Protein AF-0000000087534717 (afdb_homodimer)

pLDDT: mean 83.3, std 13.31, range [52.19, 96.94]

Structure (mmCIF, N/CA/C/O backbone):
data_AF-0000000087534717-model_v1
#
loop_
_entity.id
_entity.type
_entity.pdbx_description
1 polymer 'VanZ family protein'
#
loop_
_atom_site.group_PDB
_atom_site.id
_atom_site.type_symbol
_atom_site.label_atom_id
_atom_site.label_alt_id
_atom_site.label_comp_id
_atom_site.label_asym_id
_atom_site.label_entity_id
_atom_site.label_seq_id
_atom_site.pdbx_PDB_ins_code
_atom_site.Cartn_x
_atom_site.Cartn_y
_atom_site.Cartn_z
_atom_site.occupancy
_atom_site.B_iso_or_equiv
_atom_site.auth_seq_id
_atom_site.auth_comp_id
_atom_site.auth_asym_id
_atom_site.auth_atom_id
_atom_site.pdbx_PDB_model_num
ATOM 1 N N . MET A 1 1 ? 34.031 -25.234 -10.414 1 52.19 1 MET A N 1
ATOM 2 C CA . MET A 1 1 ? 32.719 -25.344 -11.039 1 52.19 1 MET A CA 1
ATOM 3 C C . MET A 1 1 ? 31.625 -25.266 -9.984 1 52.19 1 MET A C 1
ATOM 5 O O . MET A 1 1 ? 30.656 -24.5 -10.141 1 52.19 1 MET A O 1
ATOM 9 N N . GLY A 1 2 ? 31.875 -25.844 -8.898 1 55.12 2 GLY A N 1
ATOM 10 C CA . GLY A 1 2 ? 30.953 -25.891 -7.77 1 55.12 2 GLY A CA 1
ATOM 11 C C . GLY A 1 2 ? 30.812 -24.547 -7.07 1 55.12 2 GLY A C 1
ATOM 12 O O . GLY A 1 2 ? 29.703 -24.141 -6.727 1 55.12 2 GLY A O 1
ATOM 13 N N . SER A 1 3 ? 31.969 -23.953 -7.027 1 61.06 3 SER A N 1
ATOM 14 C CA . SER A 1 3 ? 31.984 -22.703 -6.297 1 61.06 3 SER A CA 1
ATOM 15 C C . SER A 1 3 ? 31.219 -21.609 -7.047 1 61.06 3 SER A C 1
ATOM 17 O O . SER A 1 3 ? 30.5 -20.828 -6.434 1 61.06 3 SER A O 1
ATOM 19 N N . LYS A 1 4 ? 31.406 -21.719 -8.344 1 63.38 4 LYS A N 1
ATOM 20 C CA . LYS A 1 4 ? 30.703 -20.719 -9.156 1 63.38 4 LYS A CA 1
ATOM 21 C C . LYS A 1 4 ? 29.203 -20.922 -9.102 1 63.38 4 LYS A C 1
ATOM 23 O O . LYS A 1 4 ? 28.438 -19.953 -9.102 1 63.38 4 LYS A O 1
ATOM 28 N N . ILE A 1 5 ? 28.781 -22.172 -9 1 60.44 5 ILE A N 1
ATOM 29 C CA . ILE A 1 5 ? 27.375 -22.516 -8.898 1 60.44 5 ILE A CA 1
ATOM 30 C C . ILE A 1 5 ? 26.812 -22.031 -7.57 1 60.44 5 ILE A C 1
ATOM 32 O O . ILE A 1 5 ? 25.719 -21.453 -7.52 1 60.44 5 ILE A O 1
ATOM 36 N N . ILE A 1 6 ? 27.516 -22.297 -6.551 1 64.69 6 ILE A N 1
ATOM 37 C CA . ILE A 1 6 ? 27.078 -21.875 -5.219 1 64.69 6 ILE A CA 1
ATOM 38 C C . ILE A 1 6 ? 26.984 -20.359 -5.164 1 64.69 6 ILE A C 1
ATOM 40 O O . ILE A 1 6 ? 26.047 -19.812 -4.586 1 64.69 6 ILE A O 1
ATOM 44 N N . GLU A 1 7 ? 27.953 -19.75 -5.781 1 68.44 7 GLU A N 1
ATOM 45 C CA . GLU A 1 7 ? 27.938 -18.281 -5.816 1 68.44 7 GLU A CA 1
ATOM 46 C C . GLU A 1 7 ? 26.734 -17.766 -6.594 1 68.44 7 GLU A C 1
ATOM 48 O O . GLU A 1 7 ? 26.109 -16.766 -6.207 1 68.44 7 GLU A O 1
ATOM 53 N N . MET A 1 8 ? 26.484 -18.547 -7.668 1 67.19 8 MET A N 1
ATOM 54 C CA . MET A 1 8 ? 25.328 -18.172 -8.461 1 67.19 8 MET A CA 1
ATOM 55 C C . MET A 1 8 ? 24.047 -18.328 -7.66 1 67.19 8 MET A C 1
ATOM 57 O O . MET A 1 8 ? 23.188 -17.438 -7.648 1 67.19 8 MET A O 1
ATOM 61 N N . PHE A 1 9 ? 23.953 -19.406 -6.941 1 66.25 9 PHE A N 1
ATOM 62 C CA . PHE A 1 9 ? 22.781 -19.672 -6.113 1 66.25 9 PHE A CA 1
ATOM 63 C C . PHE A 1 9 ? 22.656 -18.625 -5.008 1 66.25 9 PHE A C 1
ATOM 65 O O . PHE A 1 9 ? 21.562 -18.156 -4.719 1 66.25 9 PHE A O 1
ATOM 72 N N . ASN A 1 10 ? 23.719 -18.312 -4.41 1 65.81 10 ASN A N 1
ATOM 73 C CA . ASN A 1 10 ? 23.719 -17.312 -3.346 1 65.81 10 ASN A CA 1
ATOM 74 C C . ASN A 1 10 ? 23.25 -15.953 -3.857 1 65.81 10 ASN A C 1
ATOM 76 O O . ASN A 1 10 ? 22.516 -15.242 -3.172 1 65.81 10 ASN A O 1
ATOM 80 N N . LYS A 1 11 ? 23.75 -15.719 -5.047 1 67.25 11 LYS A N 1
ATOM 81 C CA . LYS A 1 11 ? 23.359 -14.438 -5.625 1 67.25 11 LYS A CA 1
ATOM 82 C C . LYS A 1 11 ? 21.859 -14.398 -5.938 1 67.25 11 LYS A C 1
ATOM 84 O O . LYS A 1 11 ? 21.203 -13.398 -5.688 1 67.25 11 LYS A O 1
ATOM 89 N N . ILE A 1 12 ? 21.438 -15.555 -6.406 1 65 12 ILE A N 1
ATOM 90 C CA . ILE A 1 12 ? 20.016 -15.664 -6.711 1 65 12 ILE A CA 1
ATOM 91 C C . ILE A 1 12 ? 19.203 -15.531 -5.43 1 65 12 ILE A C 1
ATOM 93 O O . ILE A 1 12 ? 18.234 -14.773 -5.379 1 65 12 ILE A O 1
ATOM 97 N N . ALA A 1 13 ? 19.625 -16.234 -4.449 1 65.75 13 ALA A N 1
ATOM 98 C CA . ALA A 1 13 ? 18.922 -16.219 -3.168 1 65.75 13 ALA A CA 1
ATOM 99 C C . ALA A 1 13 ? 18.922 -14.812 -2.566 1 65.75 13 ALA A C 1
ATOM 101 O O . ALA A 1 13 ? 17.891 -14.344 -2.08 1 65.75 13 ALA A O 1
ATOM 102 N N . TYR A 1 14 ? 20.016 -14.18 -2.627 1 65.75 14 TYR A N 1
ATOM 103 C CA . TYR A 1 14 ? 20.141 -12.836 -2.074 1 65.75 14 TYR A CA 1
ATOM 104 C C . TYR A 1 14 ? 19.219 -11.859 -2.805 1 65.75 14 TYR A C 1
ATOM 106 O O . TYR A 1 14 ? 18.547 -11.047 -2.174 1 65.75 14 TYR A O 1
ATOM 114 N N . ASN A 1 15 ? 19.25 -12.023 -4.09 1 63.88 15 ASN A N 1
ATOM 115 C CA . ASN A 1 15 ? 18.438 -11.117 -4.883 1 63.88 15 ASN A CA 1
ATOM 116 C C . ASN A 1 15 ? 16.938 -11.344 -4.621 1 63.88 15 ASN A C 1
ATOM 118 O O . ASN A 1 15 ? 16.172 -10.391 -4.496 1 63.88 15 ASN A O 1
ATOM 122 N N . VAL A 1 16 ? 16.672 -12.586 -4.461 1 62.66 16 VAL A N 1
ATOM 123 C CA . VAL A 1 16 ? 15.281 -12.938 -4.215 1 62.66 16 VAL A CA 1
ATOM 124 C C . VAL A 1 16 ? 14.867 -12.453 -2.828 1 62.66 16 VAL A C 1
ATOM 126 O O . VAL A 1 16 ? 13.805 -11.844 -2.668 1 62.66 16 VAL A O 1
ATOM 129 N N . LEU A 1 17 ? 15.703 -12.625 -1.844 1 65.31 17 LEU A N 1
ATOM 130 C CA . LEU A 1 17 ? 15.383 -12.258 -0.468 1 65.31 17 LEU A CA 1
ATOM 131 C C . LEU A 1 17 ? 15.344 -10.742 -0.305 1 65.31 17 LEU A C 1
ATOM 133 O O . LEU A 1 17 ? 14.492 -10.211 0.417 1 65.31 17 LEU A O 1
ATOM 137 N N . SER A 1 18 ? 16.25 -10.125 -0.961 1 65.19 18 SER A N 1
ATOM 138 C CA . SER A 1 18 ? 16.266 -8.672 -0.898 1 65.19 18 SER A CA 1
ATOM 139 C C . SER A 1 18 ? 15.023 -8.078 -1.555 1 65.19 18 SER A C 1
ATOM 141 O O . SER A 1 18 ? 14.453 -7.102 -1.06 1 65.19 18 SER A O 1
ATOM 143 N N . ALA A 1 19 ? 14.688 -8.781 -2.645 1 64.38 19 ALA A N 1
ATOM 144 C CA . ALA A 1 19 ? 13.5 -8.344 -3.369 1 64.38 19 ALA A CA 1
ATOM 145 C C . ALA A 1 19 ? 12.242 -8.523 -2.52 1 64.38 19 ALA A C 1
ATOM 147 O O . ALA A 1 19 ? 11.297 -7.742 -2.625 1 64.38 19 ALA A O 1
ATOM 148 N N . LEU A 1 20 ? 12.383 -9.469 -1.584 1 67.25 20 LEU A N 1
ATOM 149 C CA . LEU A 1 20 ? 11.227 -9.773 -0.741 1 67.25 20 LEU A CA 1
ATOM 150 C C . LEU A 1 20 ? 11.219 -8.891 0.503 1 67.25 20 LEU A C 1
ATOM 152 O O . LEU A 1 20 ? 10.156 -8.508 0.989 1 67.25 20 LEU A O 1
ATOM 156 N N . TYR A 1 21 ? 12.367 -8.5 0.982 1 69.19 21 TYR A N 1
ATOM 157 C CA . TYR A 1 21 ? 12.469 -7.785 2.248 1 69.19 21 TYR A CA 1
ATOM 158 C C . TYR A 1 21 ? 12.039 -6.332 2.09 1 69.19 21 TYR A C 1
ATOM 160 O O . TYR A 1 21 ? 11.344 -5.789 2.949 1 69.19 21 TYR A O 1
ATOM 168 N N . GLN A 1 22 ? 12.406 -5.703 0.988 1 72.44 22 GLN A N 1
ATOM 169 C CA . GLN A 1 22 ? 12.195 -4.266 0.83 1 72.44 22 GLN A CA 1
ATOM 170 C C . GLN A 1 22 ? 10.711 -3.924 0.838 1 72.44 22 GLN A C 1
ATOM 172 O O . GLN A 1 22 ? 10.273 -3.033 1.574 1 72.44 22 GLN A O 1
ATOM 177 N N . PRO A 1 23 ? 9.953 -4.766 0.14 1 77.69 23 PRO A N 1
ATOM 178 C CA . PRO A 1 23 ? 8.547 -4.375 0.096 1 77.69 23 PRO A C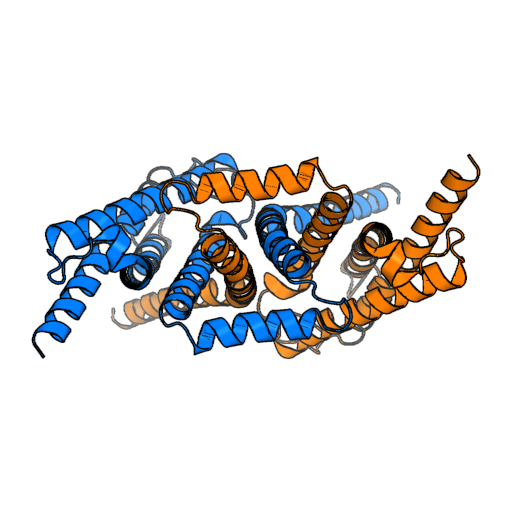A 1
ATOM 179 C C . PRO A 1 23 ? 7.715 -5.035 1.192 1 77.69 23 PRO A C 1
ATOM 181 O O . PRO A 1 23 ? 6.492 -4.863 1.234 1 77.69 23 PRO A O 1
ATOM 184 N N . PHE A 1 24 ? 8.336 -5.699 2.143 1 82.44 24 PHE A N 1
ATOM 185 C CA . PHE A 1 24 ? 7.629 -6.586 3.062 1 82.44 24 PHE A CA 1
ATOM 186 C C . PHE A 1 24 ? 6.59 -5.82 3.871 1 82.44 24 PHE A C 1
ATOM 188 O O . PHE A 1 24 ? 5.41 -6.176 3.873 1 82.44 24 PHE A O 1
ATOM 195 N N . TRP A 1 25 ? 6.973 -4.715 4.465 1 82.94 25 TRP A N 1
ATOM 196 C CA . TRP A 1 25 ? 6.066 -3.992 5.348 1 82.94 25 TRP A CA 1
ATOM 197 C C . TRP A 1 25 ? 4.957 -3.311 4.551 1 82.94 25 TRP A C 1
ATOM 199 O O . TRP A 1 25 ? 3.811 -3.246 4.996 1 82.94 25 TRP A O 1
ATOM 209 N N . ALA A 1 26 ? 5.328 -2.781 3.414 1 86.56 26 ALA A N 1
ATOM 210 C CA . ALA A 1 26 ? 4.305 -2.215 2.539 1 86.56 26 ALA A CA 1
ATOM 211 C C . ALA A 1 26 ? 3.293 -3.275 2.117 1 86.56 26 ALA A C 1
ATOM 213 O O . ALA A 1 26 ? 2.09 -3.006 2.055 1 86.56 26 ALA A O 1
ATOM 214 N N . ALA A 1 27 ? 3.82 -4.445 1.927 1 90.56 27 ALA A N 1
ATOM 215 C CA . ALA A 1 27 ? 2.953 -5.547 1.519 1 90.56 27 ALA A CA 1
ATOM 216 C C . ALA A 1 27 ? 2.021 -5.961 2.652 1 90.56 27 ALA A C 1
ATOM 218 O O . ALA A 1 27 ? 0.849 -6.266 2.422 1 90.56 27 ALA A O 1
ATOM 219 N N . VAL A 1 28 ? 2.539 -5.996 3.834 1 91.25 28 VAL A N 1
ATOM 220 C CA . VAL A 1 28 ? 1.725 -6.332 4.996 1 91.25 28 VAL A CA 1
ATOM 221 C C . VAL A 1 28 ? 0.581 -5.332 5.137 1 91.25 28 VAL A C 1
ATOM 223 O O . VAL A 1 28 ? -0.574 -5.723 5.328 1 91.25 28 VAL A O 1
ATOM 226 N N . LEU A 1 29 ? 0.904 -4.078 4.996 1 92.19 29 LEU A N 1
ATOM 227 C CA . LEU A 1 29 ? -0.102 -3.027 5.125 1 92.19 29 LEU A CA 1
ATOM 228 C C . LEU A 1 29 ? -1.149 -3.141 4.023 1 92.19 29 LEU A C 1
ATOM 230 O O . LEU A 1 29 ? -2.35 -3.05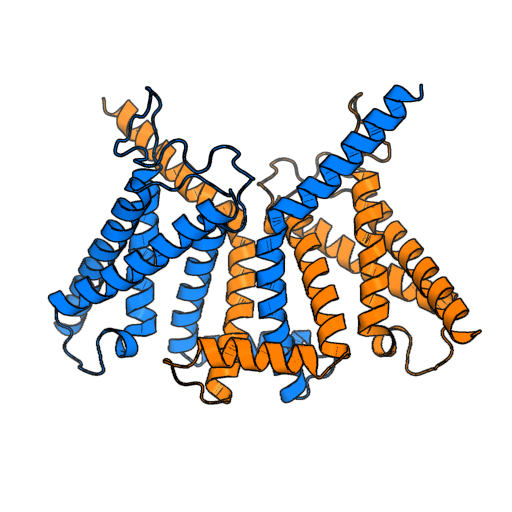5 4.289 1 92.19 29 LEU A O 1
ATOM 234 N N . LEU A 1 30 ? -0.673 -3.316 2.842 1 93.25 30 LEU A N 1
ATOM 235 C CA . LEU A 1 30 ? -1.577 -3.463 1.706 1 93.25 30 LEU A CA 1
ATOM 236 C C . LEU A 1 30 ? -2.512 -4.652 1.906 1 93.25 30 LEU A C 1
ATOM 238 O O . LEU A 1 30 ? -3.719 -4.543 1.676 1 93.25 30 LEU A O 1
ATOM 242 N N . ALA A 1 31 ? -1.937 -5.746 2.33 1 95.5 31 ALA A N 1
ATOM 243 C CA . ALA A 1 31 ? -2.738 -6.945 2.561 1 95.5 31 ALA A CA 1
ATOM 244 C C . ALA A 1 31 ? -3.75 -6.723 3.68 1 95.5 31 ALA A C 1
ATOM 246 O O . ALA A 1 31 ? -4.91 -7.121 3.564 1 95.5 31 ALA A O 1
ATOM 247 N N . PHE A 1 32 ? -3.316 -6.074 4.758 1 95.81 32 PHE A N 1
ATOM 248 C CA . PHE A 1 32 ? -4.188 -5.766 5.887 1 95.81 32 PHE A CA 1
ATOM 249 C C . PHE A 1 32 ? -5.391 -4.945 5.43 1 95.81 32 PHE A C 1
ATOM 251 O O . PHE A 1 32 ? -6.535 -5.281 5.75 1 95.81 32 PHE A O 1
ATOM 258 N N . LEU A 1 33 ? -5.152 -3.943 4.641 1 95.69 33 LEU A N 1
ATOM 259 C CA . LEU A 1 33 ? -6.215 -3.061 4.168 1 95.69 33 LEU A CA 1
ATOM 260 C C . LEU A 1 33 ? -7.105 -3.771 3.154 1 95.69 33 LEU A C 1
ATOM 262 O O . LEU A 1 33 ? -8.312 -3.535 3.109 1 95.69 33 LEU A O 1
ATOM 266 N N . THR A 1 34 ? -6.535 -4.641 2.322 1 95.75 34 THR A N 1
ATOM 267 C CA . THR A 1 34 ? -7.281 -5.406 1.329 1 95.75 34 THR A CA 1
ATOM 268 C C . THR A 1 34 ? -8.352 -6.262 1.999 1 95.75 34 THR A C 1
ATOM 270 O O . THR A 1 34 ? -9.43 -6.477 1.432 1 95.75 34 THR A O 1
ATOM 273 N N . MET A 1 35 ? -8.039 -6.676 3.195 1 96.12 35 MET A N 1
ATOM 274 C CA . MET A 1 35 ? -8.984 -7.566 3.869 1 96.12 35 MET A CA 1
ATOM 275 C C . MET A 1 35 ? -10.227 -6.805 4.32 1 96.12 35 MET A C 1
ATOM 277 O O . MET A 1 35 ? -11.281 -7.398 4.523 1 96.12 35 MET A O 1
ATOM 281 N N . PHE A 1 36 ? -10.125 -5.508 4.473 1 95.81 36 PHE A N 1
ATOM 282 C CA . PHE A 1 36 ? -11.336 -4.75 4.746 1 95.81 36 PHE A CA 1
ATOM 283 C C . PHE A 1 36 ? -12.203 -4.641 3.498 1 95.81 36 PHE A C 1
ATOM 285 O O . PHE A 1 36 ? -13.43 -4.578 3.59 1 95.81 36 PHE A O 1
ATOM 292 N N . LEU A 1 37 ? -11.594 -4.574 2.312 1 95.19 37 LEU A N 1
ATOM 293 C CA . LEU A 1 37 ? -12.352 -4.699 1.07 1 95.19 37 LEU A CA 1
ATOM 294 C C . LEU A 1 37 ? -13.039 -6.055 0.987 1 95.19 37 LEU A C 1
ATOM 296 O O . LEU A 1 37 ? -14.211 -6.137 0.611 1 95.19 37 LEU A O 1
ATOM 300 N N . TYR A 1 38 ? -12.281 -7.105 1.381 1 94.81 38 TYR A N 1
ATOM 301 C CA . TYR A 1 38 ? -12.82 -8.461 1.407 1 94.81 38 TYR A CA 1
ATOM 302 C C . TYR A 1 38 ? -14.031 -8.547 2.332 1 94.81 38 TYR A C 1
ATOM 304 O O . TYR A 1 38 ? -15.078 -9.07 1.946 1 94.81 38 TYR A O 1
ATOM 312 N N . LEU A 1 39 ? -13.93 -7.988 3.551 1 95.5 39 LEU A N 1
ATOM 313 C CA . LEU A 1 39 ? -15.016 -8.016 4.527 1 95.5 39 LEU A CA 1
ATOM 314 C C . LEU A 1 39 ? -16.219 -7.211 4.027 1 95.5 39 LEU A C 1
ATOM 316 O O . LEU A 1 39 ? -17.359 -7.641 4.176 1 95.5 39 LEU A O 1
ATOM 320 N N . TYR A 1 40 ? -15.922 -6.07 3.443 1 95.06 40 TYR A N 1
ATOM 321 C CA . TYR A 1 40 ? -16.984 -5.211 2.924 1 95.06 40 TYR A CA 1
ATOM 322 C C . TYR A 1 40 ? -17.766 -5.914 1.823 1 95.06 40 TYR A C 1
ATOM 324 O O . TYR A 1 40 ? -19 -5.895 1.822 1 95.06 40 TYR A O 1
ATOM 332 N N . GLY A 1 41 ? -17.094 -6.543 0.882 1 93.94 41 GLY A N 1
ATOM 333 C CA . GLY A 1 41 ? -17.75 -7.281 -0.184 1 93.94 41 GLY A CA 1
ATOM 334 C C . GLY A 1 41 ? -18.578 -8.461 0.32 1 93.94 41 GLY A C 1
ATOM 335 O O . GLY A 1 41 ? -19.688 -8.703 -0.161 1 93.94 41 GLY A O 1
ATOM 336 N N . LYS A 1 42 ? -18 -9.148 1.241 1 92.44 42 LYS A N 1
ATOM 337 C CA . LYS A 1 42 ? -18.688 -10.297 1.814 1 92.44 42 LYS A CA 1
ATOM 338 C C . LYS A 1 42 ? -19.984 -9.867 2.51 1 92.44 42 LYS A C 1
ATOM 340 O O . LYS A 1 42 ? -21.031 -10.5 2.336 1 92.44 42 LYS A O 1
ATOM 345 N N . GLU A 1 43 ? -19.922 -8.781 3.271 1 94.12 43 GLU A N 1
ATOM 346 C CA . GLU A 1 43 ? -21.078 -8.297 4.023 1 94.12 43 GLU A CA 1
ATOM 347 C C . GLU A 1 43 ? -22.156 -7.773 3.088 1 94.12 43 GLU A C 1
ATOM 349 O O . GLU A 1 43 ? -23.344 -7.844 3.41 1 94.12 43 GLU A O 1
ATOM 354 N N . HIS A 1 44 ? -21.766 -7.262 1.91 1 95.06 44 HIS A N 1
ATOM 355 C CA . HIS A 1 44 ? -22.734 -6.707 0.972 1 95.06 44 HIS A CA 1
ATOM 356 C C . HIS A 1 44 ? -23.125 -7.73 -0.085 1 95.06 44 HIS A C 1
ATOM 358 O O . HIS A 1 44 ? -23.844 -7.402 -1.036 1 95.06 44 HIS A O 1
ATOM 364 N N . GLY A 1 45 ? -22.5 -8.953 -0.024 1 92.56 45 GLY A N 1
ATOM 365 C CA . GLY A 1 45 ? -22.906 -10.047 -0.894 1 92.56 45 GLY A CA 1
ATOM 366 C C . GLY A 1 45 ? -22.422 -9.875 -2.324 1 92.56 45 GLY A C 1
ATOM 367 O O . GLY A 1 45 ? -23.156 -10.188 -3.268 1 92.56 45 GLY A O 1
ATOM 368 N N . TRP A 1 46 ? -21.281 -9.273 -2.463 1 91.94 46 TRP A N 1
ATOM 369 C CA . TRP A 1 46 ? -20.766 -9.109 -3.812 1 91.94 46 TRP A CA 1
ATOM 370 C C . TRP A 1 46 ? -20.453 -10.453 -4.453 1 91.94 46 TRP A C 1
ATOM 372 O O . TRP A 1 46 ? -19.766 -11.289 -3.859 1 91.94 46 TRP A O 1
ATOM 382 N N . LYS A 1 47 ? -21 -10.695 -5.672 1 86.81 47 LYS A N 1
ATOM 383 C CA . LYS A 1 47 ? -20.688 -11.906 -6.418 1 86.81 47 LYS A CA 1
ATOM 384 C C . LYS A 1 47 ? -19.281 -11.828 -7.027 1 86.81 47 LYS A C 1
ATOM 386 O O . LYS A 1 47 ? -18.781 -10.734 -7.297 1 86.81 47 LYS A O 1
ATOM 391 N N . LYS A 1 48 ? -18.703 -12.844 -7.32 1 80.88 48 LYS A N 1
ATOM 392 C CA . LYS A 1 48 ? -17.344 -12.93 -7.828 1 80.88 48 LYS A CA 1
ATOM 393 C C . LYS A 1 48 ? -17.219 -12.258 -9.195 1 80.88 48 LYS A C 1
ATOM 395 O O . LYS A 1 48 ? -16.266 -11.516 -9.445 1 80.88 48 LYS A O 1
ATOM 400 N N . ASN A 1 49 ? -18.219 -12.5 -9.984 1 82.62 49 ASN A N 1
ATOM 401 C CA . ASN A 1 49 ? -18.172 -11.984 -11.352 1 82.62 49 ASN A CA 1
ATOM 402 C C . ASN A 1 49 ? -18.359 -10.477 -11.391 1 82.62 49 ASN A C 1
ATOM 404 O O . ASN A 1 49 ? -17.984 -9.828 -12.367 1 82.62 49 ASN A O 1
ATOM 408 N N . ASN A 1 50 ? -18.859 -9.906 -10.289 1 89.75 50 ASN A N 1
ATOM 409 C CA . ASN A 1 50 ? -19.125 -8.469 -10.25 1 89.75 50 ASN A CA 1
ATOM 410 C C . ASN A 1 50 ? -18.312 -7.773 -9.172 1 89.75 50 ASN A C 1
ATOM 412 O O . ASN A 1 50 ? -18.594 -6.629 -8.812 1 89.75 50 ASN A O 1
ATOM 416 N N . PHE A 1 51 ? -17.375 -8.484 -8.711 1 89.75 51 PHE A N 1
ATOM 417 C CA . PHE A 1 51 ? -16.625 -7.973 -7.57 1 89.75 51 PHE A CA 1
ATOM 418 C C . PHE A 1 51 ? -15.906 -6.676 -7.934 1 89.75 51 PHE A C 1
ATOM 420 O O . PHE A 1 51 ? -16.016 -5.68 -7.215 1 89.75 51 PHE A O 1
ATOM 427 N N . ILE A 1 52 ? -15.258 -6.715 -9.062 1 89.62 52 ILE A N 1
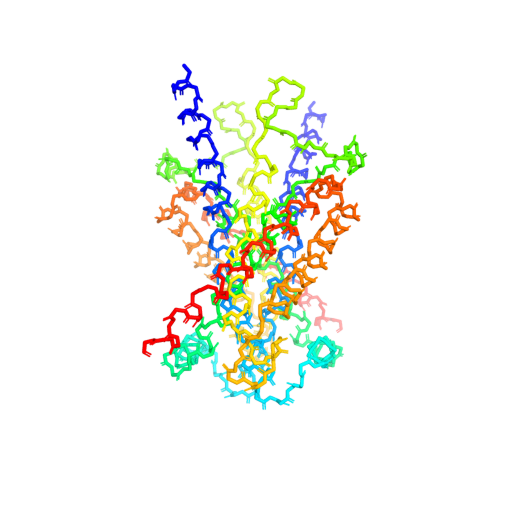ATOM 428 C CA . ILE A 1 52 ? -14.484 -5.562 -9.508 1 89.62 52 ILE A CA 1
ATOM 429 C C . ILE A 1 52 ? -15.414 -4.391 -9.797 1 89.62 52 ILE A C 1
ATOM 431 O O . ILE A 1 52 ? -15.141 -3.258 -9.391 1 89.62 52 ILE A O 1
ATOM 435 N N . ARG A 1 53 ? -16.422 -4.68 -10.43 1 92.56 53 ARG A N 1
ATOM 436 C CA . ARG A 1 53 ? -17.406 -3.643 -10.75 1 92.56 53 ARG A CA 1
ATOM 437 C C . ARG A 1 53 ? -17.984 -3.033 -9.477 1 92.56 53 ARG A C 1
ATOM 439 O O . ARG A 1 53 ? -18.078 -1.81 -9.359 1 92.56 53 ARG A O 1
ATOM 446 N N . ASN A 1 54 ? -18.359 -3.877 -8.516 1 94.5 54 ASN A N 1
ATOM 447 C CA . ASN A 1 54 ? -18.938 -3.414 -7.258 1 94.5 54 ASN A CA 1
ATOM 448 C C . ASN A 1 54 ? -17.938 -2.596 -6.457 1 94.5 54 ASN A C 1
ATOM 450 O O . ASN A 1 54 ? -18.297 -1.589 -5.844 1 94.5 54 ASN A O 1
ATOM 454 N N . MET A 1 55 ? -16.75 -3.033 -6.48 1 95.12 55 MET A N 1
ATOM 455 C CA . MET A 1 55 ? -15.688 -2.34 -5.762 1 95.12 55 MET A CA 1
ATOM 456 C C . MET A 1 55 ? -15.539 -0.907 -6.258 1 95.12 55 MET A C 1
ATOM 458 O O . MET A 1 55 ? -15.609 0.039 -5.473 1 95.12 55 MET A O 1
ATOM 462 N N . PHE A 1 56 ? -15.438 -0.762 -7.574 1 95.44 56 PHE A N 1
ATOM 463 C CA . PHE A 1 56 ? -15.219 0.559 -8.148 1 95.44 56 PHE A CA 1
ATOM 464 C C . PHE A 1 56 ? -16.484 1.398 -8.07 1 95.44 56 PHE A C 1
ATOM 466 O O . PHE A 1 56 ? -16.422 2.604 -7.816 1 95.44 56 PHE A O 1
ATOM 473 N N . ALA A 1 57 ? -17.594 0.761 -8.258 1 95.38 57 ALA A N 1
ATOM 474 C CA . ALA A 1 57 ? -18.859 1.48 -8.18 1 95.38 57 ALA A CA 1
ATOM 475 C C . ALA A 1 57 ? -19.094 2.043 -6.777 1 95.38 57 ALA A C 1
ATOM 477 O O . ALA A 1 57 ? -19.484 3.203 -6.621 1 95.38 57 ALA A O 1
ATOM 478 N N . THR A 1 58 ? -18.859 1.191 -5.781 1 95.62 58 THR A N 1
ATOM 479 C CA . THR A 1 58 ? -19.031 1.619 -4.398 1 95.62 58 THR A CA 1
ATOM 480 C C . THR A 1 58 ? -18.094 2.771 -4.066 1 95.62 58 THR A C 1
ATOM 482 O O . THR A 1 58 ? -18.516 3.779 -3.494 1 95.62 58 THR A O 1
ATOM 485 N N . TRP A 1 59 ? -16.844 2.584 -4.441 1 95.75 59 TRP A N 1
ATOM 486 C CA . TRP A 1 59 ? -15.844 3.609 -4.176 1 95.75 59 TRP A CA 1
ATOM 487 C C . TRP A 1 59 ? -16.188 4.906 -4.898 1 95.75 59 TRP A C 1
ATOM 489 O O . TRP A 1 59 ? -16.109 5.988 -4.312 1 95.75 59 TRP A O 1
ATOM 499 N N . TRP A 1 60 ? -16.594 4.812 -6.133 1 95.38 60 TRP A N 1
ATOM 500 C CA . TRP A 1 60 ? -16.906 5.973 -6.961 1 95.38 60 TRP A CA 1
ATOM 501 C C . TRP A 1 60 ? -18.125 6.711 -6.434 1 95.38 60 TRP A C 1
ATOM 503 O O . TRP A 1 60 ? -18.156 7.945 -6.398 1 95.38 60 TRP A O 1
ATOM 513 N N . ARG A 1 61 ? -19.109 6.008 -6.082 1 95.38 61 ARG A N 1
ATOM 514 C CA . ARG A 1 61 ? -20.328 6.609 -5.516 1 95.38 61 ARG A CA 1
ATOM 515 C C . ARG A 1 61 ? -20 7.391 -4.25 1 95.38 61 ARG A C 1
ATOM 517 O O . ARG A 1 61 ? -20.469 8.523 -4.078 1 95.38 61 ARG A O 1
ATOM 524 N N . ALA A 1 62 ? -19.234 6.785 -3.379 1 95.25 62 ALA A N 1
ATOM 525 C CA . ALA A 1 62 ? -18.844 7.461 -2.145 1 95.25 62 ALA A CA 1
ATOM 526 C C . ALA A 1 62 ? -18.016 8.703 -2.438 1 95.25 62 ALA A C 1
ATOM 528 O O . ALA A 1 62 ? -18.188 9.742 -1.798 1 95.25 62 ALA A O 1
ATOM 529 N N . PHE A 1 63 ? -17.172 8.594 -3.434 1 95.25 63 PHE A N 1
ATOM 530 C CA . PHE A 1 63 ? -16.281 9.68 -3.816 1 95.25 63 PHE A CA 1
ATOM 531 C C . PHE A 1 63 ? -17.078 10.867 -4.344 1 95.25 63 PHE A C 1
ATOM 533 O O . PHE A 1 63 ? -16.781 12.016 -4.004 1 95.25 63 PHE A O 1
ATOM 540 N N . THR A 1 64 ? -18.125 10.641 -5.113 1 95.81 64 THR A N 1
ATOM 541 C CA . THR A 1 64 ? -18.891 11.711 -5.746 1 95.81 64 THR A CA 1
ATOM 542 C C . THR A 1 64 ? -19.938 12.266 -4.793 1 95.81 64 THR A C 1
ATOM 544 O O . THR A 1 64 ? -20.328 13.43 -4.895 1 95.81 64 THR A O 1
ATOM 547 N N . SER A 1 65 ? -20.375 11.484 -3.889 1 94.88 65 SER A N 1
ATOM 548 C CA . SER A 1 65 ? -21.531 11.875 -3.074 1 94.88 65 SER A CA 1
ATOM 549 C C . SER A 1 65 ? -21.078 12.562 -1.787 1 94.88 65 SER A C 1
ATOM 551 O O . SER A 1 65 ? -21.828 13.352 -1.206 1 94.88 65 SER A O 1
ATOM 553 N N . SER A 1 66 ? -19.938 12.297 -1.324 1 94 66 SER A N 1
ATOM 554 C CA . SER A 1 66 ? -19.531 12.766 -0.002 1 94 66 SER A CA 1
ATOM 555 C C . SER A 1 66 ? -18.266 13.625 -0.077 1 94 66 SER A C 1
ATOM 557 O O . SER A 1 66 ? -17.219 13.148 -0.49 1 94 66 SER A O 1
ATOM 559 N N . SER A 1 67 ? -18.406 14.82 0.395 1 93.38 67 SER A N 1
ATOM 560 C CA . SER A 1 67 ? -17.234 15.703 0.464 1 93.38 67 SER A CA 1
ATOM 561 C C . SER A 1 67 ? -16.234 15.211 1.498 1 93.38 67 SER A C 1
ATOM 563 O O . SER A 1 67 ? -15.023 15.312 1.291 1 93.38 67 SER A O 1
ATOM 565 N N . ASN A 1 68 ? -16.766 14.641 2.543 1 92.31 68 ASN A N 1
ATOM 566 C CA . ASN A 1 68 ? -15.883 14.102 3.58 1 92.31 68 ASN A CA 1
ATOM 567 C C . ASN A 1 68 ? -15.047 12.945 3.057 1 92.31 68 ASN A C 1
ATOM 569 O O . ASN A 1 68 ? -13.883 12.797 3.43 1 92.31 68 ASN A O 1
ATOM 573 N N . PHE A 1 69 ? -15.641 12.117 2.236 1 95.25 69 PHE A N 1
ATOM 574 C CA . PHE A 1 69 ? -14.922 11.008 1.629 1 95.25 69 PHE A CA 1
ATOM 575 C C . PHE A 1 69 ? -13.758 11.508 0.786 1 95.25 69 PHE A C 1
ATOM 577 O O . PHE A 1 69 ? -12.648 10.977 0.865 1 95.25 69 PHE A O 1
ATOM 584 N N . ARG A 1 70 ? -14.008 12.57 0.018 1 95.81 70 ARG A N 1
ATOM 585 C CA . ARG A 1 70 ? -12.977 13.133 -0.845 1 95.81 70 ARG A CA 1
ATOM 586 C C . ARG A 1 70 ? -11.82 13.703 -0.022 1 95.81 70 ARG A C 1
ATOM 588 O O . ARG A 1 70 ? -10.648 13.484 -0.348 1 95.81 70 ARG A O 1
ATOM 595 N N . ARG A 1 71 ? -12.125 14.391 1.044 1 95.25 71 ARG A N 1
ATOM 596 C CA . ARG A 1 71 ? -11.109 14.969 1.908 1 95.25 71 ARG A CA 1
ATOM 597 C C . ARG A 1 71 ? -10.281 13.883 2.592 1 95.25 71 ARG A C 1
ATOM 599 O O . ARG A 1 71 ? -9.055 13.969 2.648 1 95.25 71 ARG A O 1
ATOM 606 N N . THR A 1 72 ? -11.008 12.875 3.035 1 95 72 THR A N 1
ATOM 607 C CA . THR A 1 72 ? -10.344 11.773 3.721 1 95 72 THR A CA 1
ATOM 608 C C . THR A 1 72 ? -9.461 10.984 2.754 1 95 72 THR A C 1
ATOM 610 O O . THR A 1 72 ? -8.375 10.531 3.125 1 95 72 THR A O 1
ATOM 613 N N . PHE A 1 73 ? -9.93 10.852 1.556 1 96.56 73 PHE A N 1
ATOM 614 C CA . PHE A 1 73 ? -9.141 10.164 0.539 1 96.56 73 PHE A CA 1
ATOM 615 C C . PHE A 1 73 ? -7.844 10.914 0.264 1 96.56 73 PHE A C 1
ATOM 617 O O . PHE A 1 73 ? -6.777 10.297 0.179 1 96.56 73 PHE A O 1
ATOM 624 N N . LEU A 1 74 ? -7.91 12.203 0.124 1 95.62 74 LEU A N 1
ATOM 625 C CA . LEU A 1 74 ? -6.723 13.016 -0.141 1 95.62 74 LEU A CA 1
ATOM 626 C C . LEU A 1 74 ? -5.727 12.914 1.009 1 95.62 74 LEU A C 1
ATOM 628 O O . LEU A 1 74 ? -4.52 12.82 0.783 1 95.62 74 LEU A O 1
ATOM 632 N N . LEU A 1 75 ? -6.258 12.938 2.174 1 95.94 75 LEU A N 1
ATOM 633 C CA . LEU A 1 75 ? -5.402 12.781 3.344 1 95.94 75 LEU A CA 1
ATOM 634 C C . LEU A 1 75 ? -4.75 11.406 3.361 1 95.94 75 LEU A C 1
ATOM 636 O O . LEU A 1 75 ? -3.551 11.281 3.625 1 95.94 75 LEU A O 1
ATOM 640 N N . ALA A 1 76 ? -5.602 10.383 3.094 1 95.75 76 ALA A N 1
ATOM 641 C CA . ALA A 1 76 ? -5.086 9.016 3.061 1 95.75 76 ALA A CA 1
ATOM 642 C C . ALA A 1 76 ? -3.996 8.867 2.004 1 95.75 76 ALA A C 1
ATOM 644 O O . ALA A 1 76 ? -2.977 8.211 2.24 1 95.75 76 ALA A O 1
ATOM 645 N N . PHE A 1 77 ? -4.242 9.477 0.889 1 95.12 77 PHE A N 1
ATOM 646 C CA . PHE A 1 77 ? -3.279 9.43 -0.205 1 95.12 77 PHE A CA 1
ATOM 647 C C . PHE A 1 77 ? -1.967 10.086 0.204 1 95.12 77 PHE A C 1
ATOM 649 O O . PHE A 1 77 ? -0.894 9.508 0.03 1 95.12 77 PHE A O 1
ATOM 656 N N . TYR A 1 78 ? -2.047 11.258 0.729 1 94.25 78 TYR A N 1
ATOM 657 C CA . TYR A 1 78 ? -0.849 11.992 1.119 1 94.25 78 TYR A CA 1
ATOM 658 C C . TYR A 1 78 ? -0.118 11.281 2.252 1 94.25 78 TYR A C 1
ATOM 660 O O . TYR A 1 78 ? 1.114 11.234 2.273 1 94.25 78 TYR A O 1
ATOM 668 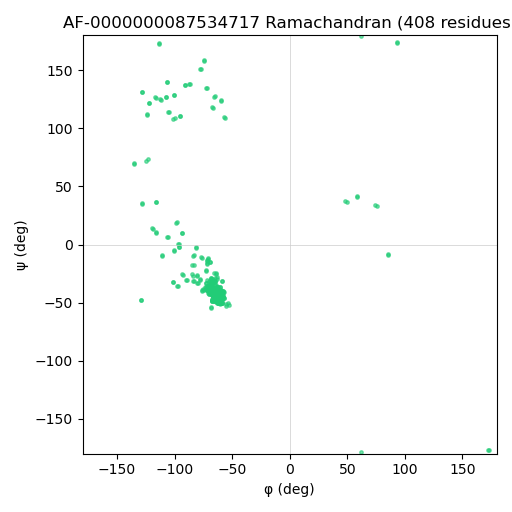N N . THR A 1 79 ? -0.887 10.75 3.205 1 94.31 79 THR A N 1
ATOM 669 C CA . THR A 1 79 ? -0.296 9.984 4.293 1 94.31 79 THR A CA 1
ATOM 670 C C . THR A 1 79 ? 0.459 8.773 3.754 1 94.31 79 THR A C 1
ATOM 672 O O . THR A 1 79 ? 1.569 8.477 4.203 1 94.31 79 THR A O 1
ATOM 675 N N . ALA A 1 80 ? -0.19 8.117 2.811 1 92.62 80 ALA A N 1
ATOM 676 C CA . ALA A 1 80 ? 0.466 6.977 2.178 1 92.62 80 ALA A CA 1
ATOM 677 C C . ALA A 1 80 ? 1.774 7.395 1.514 1 92.62 80 ALA A C 1
ATOM 679 O O . ALA A 1 80 ? 2.779 6.684 1.604 1 92.62 80 ALA A O 1
ATOM 680 N N . MET A 1 81 ? 1.764 8.523 0.901 1 89.56 81 MET A N 1
ATOM 681 C CA . MET A 1 81 ? 2.971 9.047 0.267 1 89.56 81 MET A CA 1
ATOM 682 C C . MET A 1 81 ? 4.086 9.234 1.291 1 89.56 81 MET A C 1
ATOM 684 O O . MET A 1 81 ? 5.23 8.852 1.05 1 89.56 81 MET A O 1
ATOM 688 N N . ILE A 1 82 ? 3.723 9.758 2.408 1 89.88 82 ILE A N 1
ATOM 689 C CA . ILE A 1 82 ? 4.691 10.023 3.467 1 89.88 82 ILE A CA 1
ATOM 690 C C . ILE A 1 82 ? 5.242 8.711 4.004 1 89.88 82 ILE A C 1
ATOM 692 O O . ILE A 1 82 ? 6.457 8.539 4.133 1 89.88 82 ILE A O 1
ATOM 696 N N . LEU A 1 83 ? 4.414 7.777 4.242 1 89.56 83 LEU A N 1
ATOM 697 C CA . LEU A 1 83 ? 4.816 6.508 4.84 1 89.56 83 LEU A CA 1
ATOM 698 C C . LEU A 1 83 ? 5.695 5.711 3.883 1 89.56 83 LEU A C 1
ATOM 700 O O . LEU A 1 83 ? 6.668 5.082 4.305 1 89.56 83 LEU A O 1
ATOM 704 N N . LEU A 1 84 ? 5.289 5.719 2.66 1 85.69 84 LEU A N 1
ATOM 705 C CA . LEU A 1 84 ? 6.07 4.984 1.671 1 85.69 84 LEU A CA 1
ATOM 706 C C . LEU A 1 84 ? 7.461 5.598 1.516 1 85.69 84 LEU A C 1
ATOM 708 O O . LEU A 1 84 ? 8.445 4.879 1.319 1 85.69 84 LEU A O 1
ATOM 712 N N . ARG A 1 85 ? 7.582 6.828 1.679 1 82.19 85 ARG A N 1
ATOM 713 C CA . ARG A 1 85 ? 8.852 7.535 1.526 1 82.19 85 ARG A CA 1
ATOM 714 C C . ARG A 1 85 ? 9.719 7.375 2.771 1 82.19 85 ARG A C 1
ATOM 716 O O . ARG A 1 85 ? 10.945 7.324 2.676 1 82.19 85 ARG A O 1
ATOM 723 N N . THR A 1 86 ? 9.117 7.301 3.836 1 83.62 86 THR A N 1
ATOM 724 C CA . THR A 1 86 ? 9.883 7.398 5.074 1 83.62 86 THR A CA 1
ATOM 725 C C . THR A 1 86 ? 10.109 6.016 5.68 1 83.62 86 THR A C 1
ATOM 727 O O . THR A 1 86 ? 11.109 5.789 6.367 1 83.62 86 THR A O 1
ATOM 730 N N . VAL A 1 87 ? 9.125 5.07 5.492 1 81.81 87 VAL A N 1
ATOM 731 C CA . VAL A 1 87 ? 9.227 3.82 6.234 1 81.81 87 VAL A CA 1
ATOM 732 C C . VAL A 1 87 ? 9.078 2.639 5.277 1 81.81 87 VAL A C 1
ATOM 734 O O . VAL A 1 87 ? 9.906 1.722 5.285 1 81.81 87 VAL A O 1
ATOM 737 N N . LEU A 1 88 ? 8.117 2.627 4.434 1 75.94 88 LEU A N 1
ATOM 738 C CA . LEU A 1 88 ? 7.648 1.414 3.773 1 75.94 88 LEU A CA 1
ATOM 739 C C . LEU A 1 88 ? 8.555 1.052 2.6 1 75.94 88 LEU A C 1
ATOM 741 O O . LEU A 1 88 ? 8.625 -0.113 2.201 1 75.94 88 LEU A O 1
ATOM 745 N N . ASN A 1 89 ? 9.234 1.911 1.953 1 64.19 89 ASN A N 1
ATOM 746 C CA . ASN A 1 89 ? 10.078 1.591 0.81 1 64.19 89 ASN A CA 1
ATOM 747 C C . ASN A 1 89 ? 11.547 1.878 1.104 1 64.19 89 ASN A C 1
ATOM 749 O O . ASN A 1 89 ? 12.297 2.271 0.209 1 64.19 89 ASN A O 1
ATOM 753 N N . ARG A 1 90 ? 11.945 1.625 2.291 1 64.12 90 ARG A N 1
ATOM 754 C CA . ARG A 1 90 ? 13.32 1.973 2.648 1 64.12 90 ARG A CA 1
ATOM 755 C C . ARG A 1 90 ? 14.188 0.726 2.764 1 64.12 90 ARG A C 1
ATOM 757 O O . ARG A 1 90 ? 13.695 -0.35 3.115 1 64.12 90 ARG A O 1
ATOM 764 N N . GLU A 1 91 ? 15.352 0.952 2.264 1 61.16 91 GLU A N 1
ATOM 765 C CA . GLU A 1 91 ? 16.344 -0.112 2.389 1 61.16 91 GLU A CA 1
ATOM 766 C C . GLU A 1 91 ? 16.922 -0.171 3.801 1 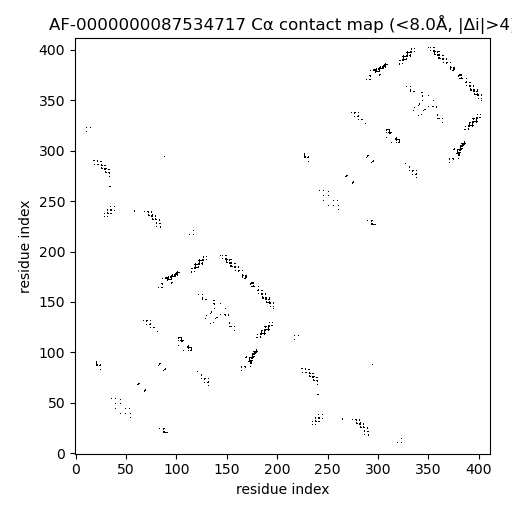61.16 91 GLU A C 1
ATOM 768 O O . GLU A 1 91 ? 16.859 0.815 4.539 1 61.16 91 GLU A O 1
ATOM 773 N N . ILE A 1 92 ? 17.297 -1.333 4.133 1 57.09 92 ILE A N 1
ATOM 774 C CA . ILE A 1 92 ? 17.875 -1.534 5.453 1 57.09 92 ILE A CA 1
ATOM 775 C C . ILE A 1 92 ? 19.125 -0.671 5.602 1 57.09 92 ILE A C 1
ATOM 777 O O . ILE A 1 92 ? 19.938 -0.578 4.676 1 57.09 92 ILE A O 1
ATOM 781 N N . TRP A 1 93 ? 19.094 0.091 6.598 1 58.62 93 TRP A N 1
ATOM 782 C CA . TRP A 1 93 ? 20.219 0.945 6.957 1 58.62 93 TRP A CA 1
ATOM 783 C C . TRP A 1 93 ? 20.953 0.387 8.172 1 58.62 93 TRP A C 1
ATOM 785 O O . TRP A 1 93 ? 20.344 0.134 9.211 1 58.62 93 TRP A O 1
ATOM 795 N N . PHE A 1 94 ? 22.141 -0.016 7.988 1 57.47 94 PHE A N 1
ATOM 796 C CA . PHE A 1 94 ? 22.906 -0.754 8.984 1 57.47 94 PHE A CA 1
ATOM 797 C C . PHE A 1 94 ? 23.328 0.16 10.133 1 57.47 94 PHE A C 1
ATOM 799 O O . PHE A 1 94 ? 23.703 -0.315 11.203 1 57.47 94 PHE A O 1
ATOM 806 N N . ASP A 1 95 ? 23.266 1.477 10.07 1 57.56 95 ASP A N 1
ATOM 807 C CA . ASP A 1 95 ? 23.625 2.361 11.172 1 57.56 95 ASP A CA 1
ATOM 808 C C . ASP A 1 95 ? 22.469 3.287 11.539 1 57.56 95 ASP A C 1
ATOM 810 O O . ASP A 1 95 ? 22.547 4.5 11.328 1 57.56 95 ASP A O 1
ATOM 814 N N . PRO A 1 96 ? 21.469 2.746 12.164 1 56.31 96 PRO A N 1
ATOM 815 C CA . PRO A 1 96 ? 20.25 3.516 12.43 1 56.31 96 PRO A CA 1
ATOM 816 C C . PRO A 1 96 ? 20.453 4.617 13.469 1 56.31 96 PRO A C 1
ATOM 818 O O . PRO A 1 96 ? 19.672 5.559 13.547 1 56.31 96 PRO A O 1
ATOM 821 N N . LEU A 1 97 ? 21.547 4.633 14.266 1 57.84 97 LEU A N 1
ATOM 822 C CA . LEU A 1 97 ? 21.781 5.652 15.281 1 57.84 97 LEU A CA 1
ATOM 823 C C . LEU A 1 97 ? 23.031 6.469 14.945 1 57.84 97 LEU A C 1
ATOM 825 O O . LEU A 1 97 ? 23.562 7.18 15.805 1 57.84 97 LEU A O 1
ATOM 829 N N . GLY A 1 98 ? 23.516 6.324 13.836 1 55.47 98 GLY A N 1
ATOM 830 C CA . GLY A 1 98 ? 24.797 6.93 13.477 1 55.47 98 GLY A CA 1
ATOM 831 C C . GLY A 1 98 ? 24.75 8.445 13.469 1 55.47 98 GLY A C 1
ATOM 832 O O . GLY A 1 98 ? 25.781 9.102 13.625 1 55.47 98 GLY A O 1
ATOM 833 N N . LYS A 1 99 ? 23.562 8.977 13.18 1 61.91 99 LYS A N 1
ATOM 834 C CA . LYS A 1 99 ? 23.438 10.43 13.141 1 61.91 99 LYS A CA 1
ATOM 835 C C . LYS A 1 99 ? 22.188 10.906 13.867 1 61.91 99 LYS A C 1
ATOM 837 O O . LYS A 1 99 ? 21.281 11.484 13.258 1 61.91 99 LYS A O 1
ATOM 842 N N . ILE A 1 100 ? 22.203 10.766 15.188 1 59.22 100 ILE A N 1
ATOM 843 C CA . ILE A 1 100 ? 21.031 11 16.016 1 59.22 100 ILE A CA 1
ATOM 844 C C . ILE A 1 100 ? 20.625 12.469 15.93 1 59.22 100 ILE A C 1
ATOM 846 O O . ILE A 1 100 ? 19.438 12.789 15.844 1 59.22 100 ILE A O 1
ATOM 850 N N . PHE A 1 101 ? 21.594 13.336 15.859 1 64.69 101 PHE A N 1
ATOM 851 C CA . PHE A 1 101 ? 21.25 14.75 15.844 1 64.69 101 PHE A CA 1
ATOM 852 C C . PHE A 1 101 ? 20.906 15.211 14.43 1 64.69 101 PHE A C 1
ATOM 854 O O . PHE A 1 101 ? 20.234 16.234 14.25 1 64.69 101 PHE A O 1
ATOM 861 N N . GLY A 1 102 ? 21.219 14.258 13.5 1 62.94 102 GLY A N 1
ATOM 862 C CA . GLY A 1 102 ? 20.875 14.531 12.109 1 62.94 102 GLY A CA 1
ATOM 863 C C . GLY A 1 102 ? 21.578 15.75 11.547 1 62.94 102 GLY A C 1
ATOM 864 O O . GLY A 1 102 ? 22.609 16.188 12.086 1 62.94 102 GLY A O 1
ATOM 865 N N . GLY A 1 103 ? 21.359 16.125 10.344 1 62 103 GLY A N 1
ATOM 866 C CA . GLY A 1 103 ? 21.859 17.312 9.68 1 62 103 GLY A CA 1
ATOM 867 C C . GLY A 1 103 ? 20.891 18.469 9.719 1 62 103 GLY A C 1
ATOM 868 O O . GLY A 1 103 ? 19.719 18.312 9.383 1 62 103 GLY A O 1
ATOM 869 N N . TRP A 1 104 ? 21.25 19.516 10.484 1 66.88 104 TRP A N 1
ATOM 870 C CA . TRP A 1 104 ? 20.375 20.672 10.695 1 66.88 104 TRP A CA 1
ATOM 871 C C . TRP A 1 104 ? 20.531 21.672 9.555 1 66.88 104 TRP A C 1
ATOM 873 O O . TRP A 1 104 ? 19.656 22.516 9.344 1 66.88 104 TRP A O 1
ATOM 883 N N . GLY A 1 105 ? 21.625 21.516 8.836 1 62.94 105 GLY A N 1
ATOM 884 C CA . GLY A 1 105 ? 21.875 22.469 7.766 1 62.94 105 GLY A CA 1
ATOM 885 C C . GLY A 1 105 ? 21.812 21.859 6.383 1 62.94 105 GLY A C 1
ATOM 886 O O . GLY A 1 105 ? 21.438 20.688 6.234 1 62.94 105 GLY A O 1
ATOM 887 N N . LEU A 1 106 ? 21.891 22.766 5.406 1 63.75 106 LEU A N 1
ATOM 888 C CA . LEU A 1 106 ? 21.859 22.375 4.004 1 63.75 106 LEU A CA 1
ATOM 889 C C . LEU A 1 106 ? 23.188 21.781 3.566 1 63.75 106 LEU A C 1
ATOM 891 O O . LEU A 1 106 ? 23.297 21.219 2.473 1 63.75 106 LEU A O 1
ATOM 895 N N . TYR A 1 107 ? 24.141 21.969 4.457 1 58.84 107 TYR A N 1
ATOM 896 C CA . TYR A 1 107 ? 25.453 21.422 4.152 1 58.84 107 TYR A CA 1
ATOM 897 C C . TYR A 1 107 ? 25.938 20.484 5.266 1 58.84 107 TYR A C 1
ATOM 899 O O . TYR A 1 107 ? 25.828 20.828 6.445 1 58.84 107 TYR A O 1
ATOM 907 N N . GLU A 1 108 ? 26 19.156 4.906 1 58.59 108 GLU A N 1
ATOM 908 C CA . GLU A 1 108 ? 26.578 18.188 5.836 1 58.59 108 GLU A CA 1
ATOM 909 C C . GLU A 1 108 ? 27.828 17.547 5.266 1 58.59 108 GLU A C 1
ATOM 911 O O . GLU A 1 108 ? 27.797 16.938 4.195 1 58.59 108 GLU A O 1
ATOM 916 N N . ASP A 1 109 ? 28.828 17.656 6.047 1 58.84 109 ASP A N 1
ATOM 917 C CA . ASP A 1 109 ? 30.125 17.109 5.652 1 58.84 109 ASP A CA 1
ATOM 918 C C . ASP A 1 109 ? 30.5 17.562 4.242 1 58.84 109 ASP A C 1
ATOM 920 O O . ASP A 1 109 ? 30.953 16.75 3.43 1 58.84 109 ASP A O 1
ATOM 924 N N . GLY A 1 110 ? 30.125 18.859 3.914 1 57.56 110 GLY A N 1
ATOM 925 C CA . GLY A 1 110 ? 30.516 19.422 2.631 1 57.56 110 GLY A CA 1
ATOM 926 C C . GLY A 1 110 ? 29.547 19.078 1.514 1 57.56 110 GLY A C 1
ATOM 927 O O . GLY A 1 110 ? 29.719 19.531 0.379 1 57.56 110 GLY A O 1
ATOM 928 N N . GLN A 1 111 ? 28.641 18.203 1.866 1 60.94 111 GLN A N 1
ATOM 929 C CA . GLN A 1 111 ? 27.703 17.844 0.807 1 60.94 111 GLN A CA 1
ATOM 930 C C . GLN A 1 111 ? 26.328 18.438 1.061 1 60.94 111 GLN A C 1
ATOM 932 O O . GLN A 1 111 ? 25.891 18.562 2.211 1 60.94 111 GLN A O 1
ATOM 937 N N . PHE A 1 112 ? 25.875 19.094 0.102 1 58.44 112 PHE A N 1
ATOM 938 C CA . PHE A 1 112 ? 24.562 19.719 0.107 1 58.44 112 PHE A CA 1
ATOM 939 C C . PHE A 1 112 ? 23.484 18.672 0.357 1 58.44 112 PHE A C 1
ATOM 941 O O . PHE A 1 112 ? 23.438 17.641 -0.32 1 58.44 112 PHE A O 1
ATOM 948 N N . THR A 1 113 ? 22.844 18.812 1.715 1 66.5 113 THR A N 1
ATOM 949 C CA . THR A 1 113 ? 21.75 17.906 1.996 1 66.5 113 THR A CA 1
ATOM 950 C C . THR A 1 113 ? 20.438 18.656 2.111 1 66.5 113 THR A C 1
ATOM 952 O O . THR A 1 113 ? 20.391 19.75 2.682 1 66.5 113 THR A O 1
ATOM 955 N N . THR A 1 114 ? 19.438 18.281 1.344 1 72.06 114 THR A N 1
ATOM 956 C CA . THR A 1 114 ? 18.125 18.922 1.336 1 72.06 114 THR A CA 1
ATOM 957 C C . THR A 1 114 ? 17.125 18.141 2.193 1 72.06 114 THR A C 1
ATOM 959 O O . THR A 1 114 ? 15.93 18.391 2.156 1 72.06 114 THR A O 1
ATOM 962 N N . GLU A 1 115 ? 17.625 17.312 3.061 1 73.5 115 GLU A N 1
ATOM 963 C CA . GLU A 1 115 ? 16.75 16.406 3.795 1 73.5 115 GLU A CA 1
ATOM 964 C C . GLU A 1 115 ? 15.883 17.156 4.801 1 73.5 115 GLU A C 1
ATOM 966 O O . GLU A 1 115 ? 14.68 16.906 4.91 1 73.5 115 GLU A O 1
ATOM 971 N N . SER A 1 116 ? 16.5 18.109 5.453 1 77.62 116 SER A N 1
ATOM 972 C CA . SER A 1 116 ? 15.789 18.891 6.465 1 77.62 116 SER A CA 1
ATOM 973 C C . SER A 1 116 ? 14.648 19.688 5.844 1 77.62 116 SER A C 1
ATOM 975 O O . SER A 1 116 ? 13.531 19.688 6.363 1 77.62 116 SER A O 1
ATOM 977 N N . ILE A 1 117 ? 14.906 20.266 4.77 1 79.75 117 ILE A N 1
ATOM 978 C CA . ILE A 1 117 ? 13.914 21.094 4.098 1 79.75 117 ILE A CA 1
ATOM 979 C C . ILE A 1 117 ? 12.805 20.203 3.527 1 79.75 117 ILE A C 1
ATOM 981 O O . ILE A 1 117 ? 11.633 20.578 3.525 1 79.75 117 ILE A O 1
ATOM 985 N N . GLU A 1 118 ? 13.219 19.094 3.094 1 80 118 GLU A N 1
ATOM 986 C CA . GLU A 1 118 ? 12.234 18.156 2.541 1 80 118 GLU A CA 1
ATOM 987 C C . GLU A 1 118 ? 11.242 17.703 3.607 1 80 118 GLU A C 1
ATOM 989 O O . GLU A 1 118 ? 10.039 17.641 3.355 1 80 118 GLU A O 1
ATOM 994 N N . ASN A 1 119 ? 11.773 17.453 4.777 1 83.94 119 ASN A N 1
ATOM 995 C CA . ASN A 1 119 ? 10.914 17.047 5.883 1 83.94 119 ASN A CA 1
ATOM 996 C C . ASN A 1 119 ? 9.945 18.156 6.273 1 83.94 119 ASN A C 1
ATOM 998 O O . ASN A 1 119 ? 8.758 17.906 6.488 1 83.94 119 ASN A O 1
ATOM 1002 N N . PHE A 1 120 ? 10.484 19.281 6.281 1 88 120 PHE A N 1
ATOM 1003 C CA . PHE A 1 120 ? 9.664 20.453 6.605 1 88 120 PHE A CA 1
ATOM 1004 C C . PHE A 1 120 ? 8.555 20.641 5.578 1 88 120 PHE A C 1
ATOM 1006 O O . PHE A 1 120 ? 7.383 20.734 5.938 1 88 120 PHE A O 1
ATOM 1013 N N . MET A 1 121 ? 8.906 20.547 4.367 1 86.94 121 MET A N 1
ATOM 1014 C CA . MET A 1 121 ? 7.965 20.812 3.281 1 86.94 121 MET A CA 1
ATOM 1015 C C . MET A 1 121 ? 6.938 19.688 3.174 1 86.94 121 MET A C 1
ATOM 1017 O O . MET A 1 121 ? 5.785 19.938 2.799 1 86.94 121 MET A O 1
ATOM 1021 N N . LEU A 1 122 ? 7.348 18.562 3.527 1 87.88 122 LEU A N 1
ATOM 1022 C CA . LEU A 1 122 ? 6.48 17.391 3.424 1 87.88 122 LEU A CA 1
ATOM 1023 C C . LEU A 1 122 ? 5.332 17.484 4.422 1 87.88 122 LEU A C 1
ATOM 1025 O O . LEU A 1 122 ? 4.211 17.047 4.121 1 87.88 122 LEU A O 1
ATOM 1029 N N . PHE A 1 123 ? 5.539 18.125 5.535 1 94.56 123 PHE A N 1
ATOM 1030 C CA . PHE A 1 123 ? 4.535 18.031 6.586 1 94.56 123 PHE A CA 1
ATOM 1031 C C . PHE A 1 123 ? 3.652 19.266 6.605 1 94.56 123 PHE A C 1
ATOM 1033 O O . PHE A 1 123 ? 2.631 19.312 7.297 1 94.56 123 PHE A O 1
ATOM 1040 N N . VAL A 1 124 ? 3.969 20.266 5.762 1 94.56 124 VAL A N 1
ATOM 1041 C CA . VAL A 1 124 ? 3.129 21.453 5.656 1 94.56 124 VAL A CA 1
ATOM 1042 C C . VAL A 1 124 ? 1.793 21.094 5.012 1 94.56 124 VAL A C 1
ATOM 1044 O O . VAL A 1 124 ? 0.733 21.297 5.609 1 94.56 124 VAL A O 1
ATOM 1047 N N . PRO A 1 125 ? 1.823 20.453 3.822 1 94.44 125 PRO A N 1
ATOM 1048 C CA . PRO A 1 125 ? 0.537 20.078 3.238 1 94.44 125 PRO A CA 1
ATOM 1049 C C . PRO A 1 125 ? -0.195 19.016 4.07 1 94.44 125 PRO A C 1
ATOM 1051 O O . PRO A 1 125 ? -1.429 19 4.109 1 94.44 125 PRO A O 1
ATOM 1054 N N . PHE A 1 126 ? 0.56 18.188 4.719 1 96.12 126 PHE A N 1
ATOM 1055 C CA . PHE A 1 126 ? -0.061 17.156 5.535 1 96.12 126 PHE A CA 1
ATOM 1056 C C . PHE A 1 126 ? -0.948 17.781 6.609 1 96.12 126 PHE A C 1
ATOM 1058 O O . PHE A 1 126 ? -2.096 17.375 6.789 1 96.12 126 PHE A O 1
ATOM 1065 N N . SER A 1 127 ? -0.346 18.719 7.293 1 95.88 127 SER A N 1
ATOM 1066 C CA . SER A 1 127 ? -1.084 19.375 8.367 1 95.88 127 SER A CA 1
ATOM 1067 C C . SER A 1 127 ? -2.307 20.109 7.832 1 95.88 127 SER A C 1
ATOM 1069 O O . SER A 1 127 ? -3.367 20.109 8.461 1 95.88 127 SER A O 1
ATOM 1071 N N . ILE A 1 128 ? -2.244 20.688 6.699 1 95.75 128 ILE A N 1
ATOM 1072 C CA . ILE A 1 128 ? -3.363 21.375 6.074 1 95.75 128 ILE A CA 1
ATOM 1073 C C . ILE A 1 128 ? -4.469 20.391 5.734 1 95.75 128 ILE A C 1
ATOM 1075 O O . ILE A 1 128 ? -5.641 20.609 6.043 1 95.75 128 ILE A O 1
ATOM 1079 N N . LEU A 1 129 ? -4.094 19.297 5.141 1 95.69 129 LEU A N 1
ATOM 1080 C CA . LEU A 1 129 ? -5.055 18.266 4.766 1 95.69 129 LEU A CA 1
ATOM 1081 C C . LEU A 1 129 ? -5.699 17.656 6.004 1 95.69 129 LEU A C 1
ATOM 1083 O O . LEU A 1 129 ? -6.891 17.328 5.992 1 95.69 129 LEU A O 1
ATOM 1087 N N . LEU A 1 130 ? -4.906 17.484 7.004 1 95.19 130 LEU A N 1
ATOM 1088 C CA . LEU A 1 130 ? -5.391 16.938 8.266 1 95.19 130 LEU A CA 1
ATOM 1089 C C . LEU A 1 130 ? -6.488 17.812 8.852 1 95.19 130 LEU A C 1
ATOM 1091 O O . LEU A 1 130 ? -7.551 17.312 9.234 1 95.19 130 LEU A O 1
ATOM 1095 N N . LEU A 1 131 ? -6.223 19.094 8.883 1 93.5 131 LEU A N 1
ATOM 1096 C CA . LEU A 1 131 ? -7.191 20.031 9.43 1 93.5 131 LEU A CA 1
ATOM 1097 C C . LEU A 1 131 ? -8.414 20.141 8.523 1 93.5 131 LEU A C 1
ATOM 1099 O O . LEU A 1 131 ? -9.539 20.297 9.016 1 93.5 131 LEU A O 1
ATOM 1103 N N . TRP A 1 132 ? -8.156 20.047 7.246 1 92.19 132 TRP A N 1
ATOM 1104 C CA . TRP A 1 132 ? -9.25 20.094 6.277 1 92.19 132 TRP A CA 1
ATOM 1105 C C . TRP A 1 132 ? -10.164 18.891 6.414 1 92.19 132 TRP A C 1
ATOM 1107 O O . TRP A 1 132 ? -11.391 19.016 6.367 1 92.19 132 TRP A O 1
ATOM 1117 N N . ALA A 1 133 ? -9.609 17.75 6.648 1 91.88 133 ALA A N 1
ATOM 1118 C CA . ALA A 1 133 ? -10.375 16.5 6.699 1 91.88 133 ALA A CA 1
ATOM 1119 C C . ALA A 1 133 ? -10.992 16.297 8.078 1 91.88 133 ALA A C 1
ATOM 1121 O O . ALA A 1 133 ? -12.086 15.734 8.195 1 91.88 133 ALA A O 1
ATOM 1122 N N . PHE A 1 134 ? -10.336 16.781 9.133 1 90.88 134 PHE A N 1
ATOM 1123 C CA . PHE A 1 134 ? -10.773 16.453 10.484 1 90.88 134 PHE A CA 1
ATOM 1124 C C . PHE A 1 134 ? -10.938 17.719 11.32 1 90.88 134 PHE A C 1
ATOM 1126 O O . PHE A 1 134 ? -10.602 17.734 12.5 1 90.88 134 PHE A O 1
ATOM 1133 N N . LYS A 1 135 ? -11.375 18.75 10.703 1 88.5 135 LYS A N 1
ATOM 1134 C CA . LYS A 1 135 ? -11.555 20.031 11.391 1 88.5 135 LYS A CA 1
ATOM 1135 C C . LYS A 1 135 ? -12.422 19.875 12.633 1 88.5 135 LYS A C 1
ATOM 1137 O O . LYS A 1 135 ? -12.031 20.281 13.727 1 88.5 135 LYS A O 1
ATOM 1142 N N . LYS A 1 136 ? -13.578 19.234 12.453 1 85.25 136 LYS A N 1
ATOM 1143 C CA . LYS A 1 136 ? -14.547 19.094 13.539 1 85.25 136 LYS A CA 1
ATOM 1144 C C . LYS A 1 136 ? -13.969 18.234 14.672 1 85.25 136 LYS A C 1
ATOM 1146 O O . LYS A 1 136 ? -14.172 18.547 15.844 1 85.25 136 LYS A O 1
ATOM 1151 N N . GLU A 1 137 ? -13.172 17.234 14.312 1 84.19 137 GLU A N 1
ATOM 1152 C CA . GLU A 1 137 ? -12.617 16.312 15.297 1 84.19 137 GLU A CA 1
ATOM 1153 C C . GLU A 1 137 ? -11.445 16.938 16.047 1 84.19 137 GLU A C 1
ATOM 1155 O O . GLU A 1 137 ? -11.242 16.656 17.234 1 84.19 137 GLU A O 1
ATOM 1160 N N . LEU A 1 138 ? -10.727 17.828 15.383 1 88 138 LEU A N 1
ATOM 1161 C CA . LEU A 1 138 ? -9.5 18.359 15.961 1 88 138 LEU A CA 1
ATOM 1162 C C . LEU A 1 138 ? -9.758 19.703 16.641 1 88 138 LEU A C 1
ATOM 1164 O O . LEU A 1 138 ? -9.172 20 17.688 1 88 138 LEU A O 1
ATOM 1168 N N . LEU A 1 139 ? -10.648 20.469 16.047 1 88.06 139 LEU A N 1
ATOM 1169 C CA . LEU A 1 139 ? -10.828 21.844 16.516 1 88.06 139 LEU A CA 1
ATOM 1170 C C . LEU A 1 139 ? -12.188 22 17.188 1 88.06 139 LEU A C 1
ATOM 1172 O O . LEU A 1 139 ? -12.43 23 17.859 1 88.06 139 LEU A O 1
ATOM 1176 N N . GLY A 1 140 ? -13.023 21.016 17.078 1 84.19 140 GLY A N 1
ATOM 1177 C CA . GLY A 1 140 ? -14.344 21.109 17.672 1 84.19 140 GLY A CA 1
ATOM 1178 C C . GLY A 1 140 ? -15.398 21.625 16.703 1 84.19 140 GLY A C 1
ATOM 1179 O O . GLY A 1 140 ? -15.086 21.922 15.547 1 84.19 140 GLY A O 1
ATOM 1180 N N . GLU A 1 141 ? -16.609 21.625 17.109 1 79.69 141 GLU A N 1
ATOM 1181 C CA . GLU A 1 141 ? -17.766 21.953 16.281 1 79.69 141 GLU A CA 1
ATOM 1182 C C . GLU A 1 141 ? -17.953 23.469 16.172 1 79.69 141 GLU A C 1
ATOM 1184 O O . GLU A 1 141 ? -18.719 23.953 15.336 1 79.69 141 GLU A O 1
ATOM 1189 N N . SER A 1 142 ? -17.125 24.172 16.844 1 73.81 142 SER A N 1
ATOM 1190 C CA . SER A 1 142 ? -17.328 25.625 16.828 1 73.81 142 SER A CA 1
ATOM 1191 C C . SER A 1 142 ? -16.969 26.219 15.477 1 73.81 142 SER A C 1
ATOM 1193 O O . SER A 1 142 ? -16.031 25.781 14.82 1 73.81 142 SER A O 1
ATOM 1195 N N . GLU A 1 143 ? -17.766 27.078 14.953 1 72.75 143 GLU A N 1
ATOM 1196 C CA . GLU A 1 143 ? -17.578 27.766 13.68 1 72.75 143 GLU A CA 1
ATOM 1197 C C . GLU A 1 143 ? -16.344 28.656 13.711 1 72.75 143 GLU A C 1
ATOM 1199 O O . GLU A 1 143 ? -15.734 28.922 12.672 1 72.75 143 GLU A O 1
ATOM 1204 N N . ASN A 1 144 ? -16.047 29.094 14.922 1 77.88 144 ASN A N 1
ATOM 1205 C CA . ASN A 1 144 ? -14.883 29.969 15.055 1 77.88 144 ASN A CA 1
ATOM 1206 C C . ASN A 1 144 ? -13.656 29.219 15.547 1 77.88 144 ASN A C 1
ATOM 1208 O O . ASN A 1 144 ? -13.625 28.75 16.688 1 77.88 144 ASN A O 1
ATOM 1212 N N . ILE A 1 145 ? -12.773 29.094 14.602 1 82.75 145 ILE A N 1
ATOM 1213 C CA . ILE A 1 145 ? -11.57 28.391 15.016 1 82.75 145 ILE A CA 1
ATOM 1214 C C . ILE A 1 145 ? -10.57 29.375 15.609 1 82.75 145 ILE A C 1
ATOM 1216 O O . ILE A 1 145 ? -10.477 30.516 15.156 1 82.75 145 ILE A O 1
ATOM 1220 N N . ARG A 1 146 ? -9.914 29.062 16.656 1 90.31 146 ARG A N 1
ATOM 1221 C CA . ARG A 1 146 ? -8.898 29.859 17.328 1 90.31 146 ARG A CA 1
ATOM 1222 C C . ARG A 1 146 ? -7.508 29.531 16.781 1 90.31 146 ARG A C 1
ATOM 1224 O O . ARG A 1 146 ? -7.172 28.359 16.578 1 90.31 146 ARG A O 1
ATOM 1231 N N . PHE A 1 147 ? -6.738 30.531 16.578 1 91.94 147 PHE A N 1
ATOM 1232 C CA . PHE A 1 147 ? -5.391 30.406 16.031 1 91.94 147 PHE A CA 1
ATOM 1233 C C . PHE A 1 147 ? -4.559 29.453 16.875 1 91.94 147 PHE A C 1
ATOM 1235 O O . PHE A 1 147 ? -4 28.484 16.359 1 91.94 147 PHE A O 1
ATOM 1242 N N . GLY A 1 148 ? -4.504 29.688 18.188 1 92.69 148 GLY A N 1
ATOM 1243 C CA . GLY A 1 148 ? -3.697 28.891 19.109 1 92.69 148 GLY A CA 1
ATOM 1244 C C . GLY A 1 148 ? -4.047 27.422 19.094 1 92.69 148 GLY A C 1
ATOM 1245 O O . GLY A 1 148 ? -3.158 26.562 19.031 1 92.69 148 GLY A O 1
ATOM 1246 N N . LYS A 1 149 ? -5.316 27.203 19.109 1 92.44 149 LYS A N 1
ATOM 1247 C CA . LYS A 1 149 ? -5.77 25.812 19.141 1 92.44 149 LYS A CA 1
ATOM 1248 C C . LYS A 1 149 ? -5.457 25.109 17.828 1 92.44 149 LYS A C 1
ATOM 1250 O O . LYS A 1 149 ? -5.016 23.953 17.812 1 92.44 149 LYS A O 1
ATOM 1255 N N . THR A 1 150 ? -5.699 25.797 16.719 1 94 150 THR A N 1
ATOM 1256 C CA . THR A 1 150 ? -5.461 25.234 15.398 1 94 150 THR A CA 1
ATOM 1257 C C . THR A 1 150 ? -3.998 24.844 15.227 1 94 150 THR A C 1
ATOM 1259 O O . THR A 1 150 ? -3.695 23.719 14.844 1 94 150 THR A O 1
ATOM 1262 N N . VAL A 1 151 ? -3.113 25.734 15.609 1 95.5 151 VAL A N 1
ATOM 1263 C CA . VAL A 1 151 ? -1.684 25.516 15.438 1 95.5 151 VAL A CA 1
ATOM 1264 C C . VAL A 1 151 ? -1.205 24.453 16.422 1 95.5 151 VAL A C 1
ATOM 1266 O O . VAL A 1 151 ? -0.419 23.562 16.078 1 95.5 151 VAL A O 1
ATOM 1269 N N . CYS A 1 152 ? -1.704 24.484 17.578 1 95.75 152 CYS A N 1
ATOM 1270 C CA . CYS A 1 152 ? -1.29 23.547 18.609 1 95.75 152 CYS A CA 1
ATOM 1271 C C . CYS A 1 152 ? -1.693 22.125 18.25 1 95.75 152 CYS A C 1
ATOM 1273 O O . CYS A 1 152 ? -0.881 21.203 18.344 1 95.75 152 CYS A O 1
ATOM 1275 N N . GLU A 1 153 ? -2.941 21.953 17.844 1 94.62 153 GLU A N 1
ATOM 1276 C CA . GLU A 1 153 ? -3.43 20.609 17.516 1 94.62 153 GLU A CA 1
ATOM 1277 C C . GLU A 1 153 ? -2.693 20.047 16.297 1 94.62 153 GLU A C 1
ATOM 1279 O O . GLU A 1 153 ? -2.311 18.875 16.297 1 94.62 153 GLU A O 1
ATOM 1284 N N . ALA A 1 154 ? -2.521 20.875 15.305 1 95.69 154 ALA A N 1
ATOM 1285 C CA . ALA A 1 154 ? -1.782 20.453 14.125 1 95.69 154 ALA A CA 1
ATOM 1286 C C . ALA A 1 154 ? -0.36 20.031 14.484 1 95.69 154 ALA A C 1
ATOM 1288 O O . ALA A 1 154 ? 0.116 18.984 14.047 1 95.69 154 ALA A O 1
ATOM 1289 N N . THR A 1 155 ? 0.285 20.844 15.297 1 96.44 155 THR A N 1
ATOM 1290 C CA . THR A 1 155 ? 1.661 20.594 15.711 1 96.44 155 THR A CA 1
ATOM 1291 C C . THR A 1 155 ? 1.759 19.297 16.5 1 96.44 155 THR A C 1
ATOM 1293 O O . THR A 1 155 ? 2.658 18.484 16.266 1 96.44 155 THR A O 1
ATOM 1296 N N . LYS A 1 156 ? 0.84 19.109 17.359 1 96.19 156 LYS A N 1
ATOM 1297 C CA . LYS A 1 156 ? 0.835 17.938 18.203 1 96.19 156 LYS A CA 1
ATOM 1298 C C . LYS A 1 156 ? 0.693 16.656 17.375 1 96.19 156 LYS A C 1
ATOM 1300 O O . LYS A 1 156 ? 1.445 15.703 17.562 1 96.19 156 LYS A O 1
ATOM 1305 N N . VAL A 1 157 ? -0.271 16.609 16.5 1 95.12 157 VAL A N 1
ATOM 1306 C CA . VAL A 1 157 ? -0.526 15.422 15.688 1 95.12 157 VAL A CA 1
ATOM 1307 C C . VAL A 1 157 ? 0.692 15.117 14.82 1 95.12 157 VAL A C 1
ATOM 1309 O O . VAL A 1 157 ? 1.111 13.961 14.711 1 95.12 157 VAL A O 1
ATOM 1312 N N . VAL A 1 158 ? 1.272 16.156 14.234 1 96.5 158 VAL A N 1
ATOM 1313 C CA . VAL A 1 158 ? 2.422 15.969 13.352 1 96.5 158 VAL A CA 1
ATOM 1314 C C . VAL A 1 158 ? 3.623 15.5 14.172 1 96.5 158 VAL A C 1
ATOM 1316 O O . VAL A 1 158 ? 4.379 14.633 13.734 1 96.5 158 VAL A O 1
ATOM 1319 N N . ALA A 1 159 ? 3.801 16.078 15.375 1 95.75 159 ALA A N 1
ATOM 1320 C CA . ALA A 1 159 ? 4.902 15.672 16.25 1 95.75 159 ALA A CA 1
ATOM 1321 C C . ALA A 1 159 ? 4.805 14.188 16.594 1 95.75 159 ALA A C 1
ATOM 1323 O O . ALA A 1 159 ? 5.797 13.461 16.516 1 95.75 159 ALA A O 1
ATOM 1324 N N . ILE A 1 160 ? 3.631 13.766 16.953 1 95.38 160 ILE A N 1
ATOM 1325 C CA . ILE A 1 160 ? 3.414 12.367 17.328 1 95.38 160 ILE A CA 1
ATOM 1326 C C . ILE A 1 160 ? 3.629 11.477 16.109 1 95.38 160 ILE A C 1
ATOM 1328 O O . ILE A 1 160 ? 4.301 10.445 16.203 1 95.38 160 ILE A O 1
ATOM 1332 N N . PHE A 1 161 ? 3.01 11.844 14.977 1 94.81 161 PHE A N 1
ATOM 1333 C CA . PHE A 1 161 ? 3.15 11.078 13.742 1 94.81 161 PHE A CA 1
ATOM 1334 C C . PHE A 1 161 ? 4.613 10.977 13.336 1 94.81 161 PHE A C 1
ATOM 1336 O O . PHE A 1 161 ? 5.09 9.898 12.969 1 94.81 161 PHE A O 1
ATOM 1343 N N . SER A 1 162 ? 5.332 12.086 13.398 1 93.44 162 SER A N 1
ATOM 1344 C CA . SER A 1 162 ? 6.75 12.117 13.07 1 93.44 162 SER A CA 1
ATOM 1345 C C . SER A 1 162 ? 7.562 11.234 14.016 1 93.44 162 SER A C 1
ATOM 1347 O O . SER A 1 162 ? 8.469 10.523 13.578 1 93.44 162 SER A O 1
ATOM 1349 N N . PHE A 1 163 ? 7.27 11.297 15.281 1 93.06 163 PHE A N 1
ATOM 1350 C CA . PHE A 1 163 ? 7.953 10.445 16.266 1 93.06 163 PHE A CA 1
ATOM 1351 C C . PHE A 1 163 ? 7.742 8.977 15.938 1 93.06 163 PHE A C 1
ATOM 1353 O O . PHE A 1 163 ? 8.688 8.18 16 1 93.06 163 PHE A O 1
ATOM 1360 N N . MET A 1 164 ? 6.512 8.609 15.609 1 92.56 164 MET A N 1
ATOM 1361 C CA . MET A 1 164 ? 6.207 7.223 15.258 1 92.56 164 MET A CA 1
ATOM 1362 C C . MET A 1 164 ? 7.004 6.785 14.039 1 92.56 164 MET A C 1
ATOM 1364 O O . MET A 1 164 ? 7.5 5.656 13.984 1 92.56 164 MET A O 1
ATOM 1368 N N . ILE A 1 165 ? 7.074 7.637 13.086 1 90.5 165 ILE A N 1
ATOM 1369 C CA . ILE A 1 165 ? 7.832 7.344 11.875 1 90.5 165 ILE A CA 1
ATOM 1370 C C . ILE A 1 165 ? 9.297 7.098 12.227 1 90.5 165 ILE A C 1
ATOM 1372 O O . ILE A 1 165 ? 9.867 6.07 11.844 1 90.5 165 ILE A O 1
ATOM 1376 N N . GLU A 1 166 ? 9.922 8.039 13.008 1 87.25 166 GLU A N 1
ATOM 1377 C CA . GLU A 1 166 ? 11.328 7.922 13.383 1 87.25 166 GLU A CA 1
ATOM 1378 C C . GLU A 1 166 ? 11.57 6.684 14.242 1 87.25 166 GLU A C 1
ATOM 1380 O O . GLU A 1 166 ? 12.586 6.004 14.086 1 87.25 166 GLU A O 1
ATOM 1385 N N . PHE A 1 167 ? 10.727 6.438 15.102 1 88.19 167 PHE A N 1
ATOM 1386 C CA . PHE A 1 167 ? 10.844 5.273 15.977 1 88.19 167 PHE A CA 1
ATOM 1387 C C . PHE A 1 167 ? 10.773 3.984 15.164 1 88.19 167 PHE A C 1
ATOM 1389 O O . PHE A 1 167 ? 11.531 3.049 15.414 1 88.19 167 PHE A O 1
ATOM 1396 N N . THR A 1 168 ? 9.805 3.898 14.281 1 84.75 168 THR A N 1
ATOM 1397 C CA . THR A 1 168 ? 9.672 2.738 13.406 1 84.75 168 THR A CA 1
ATOM 1398 C C . THR A 1 168 ? 10.93 2.535 12.578 1 84.75 168 THR A C 1
ATOM 1400 O O . THR A 1 168 ? 11.398 1.406 12.406 1 84.75 168 THR A O 1
ATOM 1403 N N . GLN A 1 169 ? 11.492 3.646 12.055 1 82.06 169 GLN A N 1
ATOM 1404 C CA . GLN A 1 169 ? 12.734 3.576 11.297 1 82.06 169 GLN A CA 1
ATOM 1405 C C . GLN A 1 169 ? 13.875 3.016 12.148 1 82.06 169 GLN A C 1
ATOM 1407 O O . GLN A 1 169 ? 14.68 2.217 11.672 1 82.06 169 GLN A O 1
ATOM 1412 N N . LEU A 1 170 ? 13.883 3.434 13.383 1 80.69 170 LEU A N 1
ATOM 1413 C CA . LEU A 1 170 ? 14.906 2.971 14.312 1 80.69 170 LEU A CA 1
ATOM 1414 C C . LEU A 1 170 ? 14.727 1.486 14.617 1 80.69 170 LEU A C 1
ATOM 1416 O O . LEU A 1 170 ? 15.688 0.716 14.555 1 80.69 170 LEU A O 1
ATOM 1420 N N . LEU A 1 171 ? 13.555 1.125 14.914 1 80.38 171 LEU A N 1
ATOM 1421 C CA . LEU A 1 171 ? 13.242 -0.242 15.32 1 80.38 171 LEU A CA 1
ATOM 1422 C C . LEU A 1 171 ? 13.531 -1.223 14.188 1 80.38 171 LEU A C 1
ATOM 1424 O O . LEU A 1 171 ? 14.031 -2.322 14.43 1 80.38 171 LEU A O 1
ATOM 1428 N N . PHE A 1 172 ? 13.227 -0.871 12.938 1 76.44 172 PHE A N 1
ATOM 1429 C CA . PHE A 1 172 ? 13.312 -1.804 11.82 1 76.44 172 PHE A CA 1
ATOM 1430 C C . PHE A 1 172 ? 14.531 -1.499 10.953 1 76.44 172 PHE A C 1
ATOM 1432 O O . PHE A 1 172 ? 14.688 -2.062 9.867 1 76.44 172 PHE A O 1
ATOM 1439 N N . HIS A 1 173 ? 15.359 -0.578 11.398 1 75.38 173 HIS A N 1
ATOM 1440 C CA . HIS A 1 173 ? 16.609 -0.233 10.719 1 75.38 173 HIS A CA 1
ATOM 1441 C C . HIS A 1 173 ? 16.344 0.217 9.289 1 75.38 173 HIS A C 1
ATOM 1443 O O . HIS A 1 173 ? 17.016 -0.24 8.359 1 75.38 173 HIS A O 1
ATOM 1449 N N . LEU A 1 174 ? 15.336 0.985 9.133 1 74.62 174 LEU A N 1
ATOM 1450 C CA . LEU A 1 174 ? 14.953 1.491 7.824 1 74.62 174 LEU A CA 1
ATOM 1451 C C . LEU A 1 174 ? 15.508 2.893 7.598 1 74.62 174 LEU A C 1
ATOM 1453 O O . LEU A 1 174 ? 15.32 3.477 6.527 1 74.62 174 LEU A O 1
ATOM 1457 N N . GLY A 1 175 ? 16.25 3.43 8.602 1 72.12 175 GLY A N 1
ATOM 1458 C CA . GLY A 1 175 ? 16.828 4.762 8.57 1 72.12 175 GLY A CA 1
ATOM 1459 C C . GLY A 1 175 ? 17.469 5.168 9.883 1 72.12 175 GLY A C 1
ATOM 1460 O O . GLY A 1 175 ? 17.594 4.348 10.797 1 72.12 175 GLY A O 1
ATOM 1461 N N . THR A 1 176 ? 17.922 6.371 9.883 1 72.31 176 THR A N 1
ATOM 1462 C CA . THR A 1 176 ? 18.531 6.891 11.102 1 72.31 176 THR A CA 1
ATOM 1463 C C . THR A 1 176 ? 17.547 7.789 11.852 1 72.31 176 THR A C 1
ATOM 1465 O O . THR A 1 176 ? 16.859 8.609 11.242 1 72.31 176 THR A O 1
ATOM 1468 N N . PHE A 1 177 ? 17.453 7.422 13.094 1 77.56 177 PHE A N 1
ATOM 1469 C CA . PHE A 1 177 ? 16.656 8.297 13.953 1 77.56 177 PHE A CA 1
ATOM 1470 C C . PHE A 1 177 ? 17.344 9.641 14.133 1 77.56 177 PHE A C 1
ATOM 1472 O O . PHE A 1 177 ? 18.5 9.711 14.57 1 77.56 177 PHE A O 1
ATOM 1479 N N . GLN A 1 178 ? 16.672 10.656 13.68 1 81.5 178 GLN A N 1
ATOM 1480 C CA . GLN A 1 178 ? 17.281 11.977 13.773 1 81.5 178 GLN A CA 1
ATOM 1481 C C . GLN A 1 178 ? 16.328 12.977 14.43 1 81.5 178 GLN A C 1
ATOM 1483 O O . GLN A 1 178 ? 15.172 13.086 14.039 1 81.5 178 GLN A O 1
ATOM 1488 N N . ILE A 1 179 ? 16.844 13.68 15.383 1 85.31 179 ILE A N 1
ATOM 1489 C CA . ILE A 1 179 ? 16.094 14.719 16.062 1 85.31 179 ILE A CA 1
ATOM 1490 C C . ILE A 1 179 ? 15.797 15.859 15.102 1 85.31 179 ILE A C 1
ATOM 1492 O O . ILE A 1 179 ? 14.727 16.484 15.164 1 85.31 179 ILE A O 1
ATOM 1496 N N . SER A 1 180 ? 16.656 16.047 14.195 1 85.38 180 SER A N 1
ATOM 1497 C CA . SER A 1 180 ? 16.453 17.109 13.203 1 85.38 180 SER A CA 1
ATOM 1498 C C . SER A 1 180 ? 15.219 16.844 12.359 1 85.38 180 SER A C 1
ATOM 1500 O O . SER A 1 180 ? 14.461 17.781 12.062 1 85.38 180 SER A O 1
ATOM 1502 N N . ASP A 1 181 ? 15.016 15.625 12.078 1 86.88 181 ASP A N 1
ATOM 1503 C CA . ASP A 1 181 ? 13.836 15.266 11.289 1 86.88 181 ASP A CA 1
ATOM 1504 C C . ASP A 1 181 ? 12.555 15.516 12.086 1 86.88 181 ASP A C 1
ATOM 1506 O O . ASP A 1 181 ? 11.578 16.047 11.547 1 86.88 181 ASP A O 1
ATOM 1510 N N . LEU A 1 182 ? 12.641 15.164 13.344 1 90.19 182 LEU A N 1
ATOM 1511 C CA . LEU A 1 182 ? 11.5 15.406 14.219 1 90.19 182 LEU A CA 1
ATOM 1512 C C . LEU A 1 182 ? 11.18 16.891 14.297 1 90.19 182 LEU A C 1
ATOM 1514 O O . LEU A 1 182 ? 10.016 17.281 14.211 1 90.19 182 LEU A O 1
ATOM 1518 N N . THR A 1 183 ? 12.211 17.625 14.398 1 91.81 183 THR A N 1
ATOM 1519 C CA . THR A 1 183 ? 12.062 19.078 14.547 1 91.81 183 THR A CA 1
ATOM 1520 C C . THR A 1 183 ? 11.5 19.688 13.266 1 91.81 183 THR A C 1
ATOM 1522 O O . THR A 1 183 ? 10.523 20.438 13.305 1 91.81 183 THR A O 1
ATOM 1525 N N . TYR A 1 184 ? 12.062 19.359 12.141 1 90.06 184 TYR A N 1
ATOM 1526 C CA . TYR A 1 184 ? 11.633 19.938 10.875 1 90.06 184 TYR A CA 1
ATOM 1527 C C . TYR A 1 184 ? 10.227 19.484 10.508 1 90.06 184 TYR A C 1
ATOM 1529 O O . TYR A 1 184 ? 9.422 20.266 10.016 1 90.06 184 TYR A O 1
ATOM 1537 N N . ASN A 1 185 ? 9.891 18.219 10.766 1 93.25 185 ASN A N 1
ATOM 1538 C CA . ASN A 1 185 ? 8.531 17.734 10.547 1 93.25 185 ASN A CA 1
ATOM 1539 C C . ASN A 1 185 ? 7.516 18.5 11.391 1 93.25 185 ASN A C 1
ATOM 1541 O O . ASN A 1 185 ? 6.48 18.938 10.883 1 93.25 185 ASN A O 1
ATOM 1545 N N . THR A 1 186 ? 7.891 18.625 12.617 1 95.44 186 THR A N 1
ATOM 1546 C CA . THR A 1 186 ? 7.004 19.297 13.562 1 95.44 186 THR A CA 1
ATOM 1547 C C . THR A 1 186 ? 6.82 20.766 13.172 1 95.44 186 THR A C 1
ATOM 1549 O O . THR A 1 186 ? 5.707 21.297 13.219 1 95.44 186 THR A O 1
ATOM 1552 N N . LEU A 1 187 ? 7.867 21.375 12.781 1 95.06 187 LEU A N 1
ATOM 1553 C CA . LEU A 1 187 ? 7.789 22.75 12.305 1 95.06 187 LEU A CA 1
ATOM 1554 C C . LEU A 1 187 ? 6.887 22.844 11.086 1 95.06 187 LEU A C 1
ATOM 1556 O O . LEU A 1 187 ? 6.117 23.797 10.953 1 95.06 187 LEU A O 1
ATOM 1560 N N . GLY A 1 188 ? 7.062 21.906 10.227 1 95.06 188 GLY A N 1
ATOM 1561 C CA . GLY A 1 188 ? 6.168 21.859 9.078 1 95.06 188 GLY A CA 1
ATOM 1562 C C . GLY A 1 188 ? 4.707 21.766 9.469 1 95.06 188 GLY A C 1
ATOM 1563 O O . GLY A 1 188 ? 3.854 22.406 8.859 1 95.06 188 GLY A O 1
ATOM 1564 N N . GLY A 1 189 ? 4.445 20.969 10.461 1 96.94 189 GLY A N 1
ATOM 1565 C CA . GLY A 1 189 ? 3.09 20.859 10.984 1 96.94 189 GLY A CA 1
ATOM 1566 C C . GLY A 1 189 ? 2.555 22.172 11.516 1 96.94 189 GLY A C 1
ATOM 1567 O O . GLY A 1 189 ? 1.404 22.531 11.258 1 96.94 189 GLY A O 1
ATOM 1568 N N . ALA A 1 190 ? 3.406 22.875 12.227 1 96.81 190 ALA A N 1
ATOM 1569 C CA . ALA A 1 190 ? 3.014 24.172 12.797 1 96.81 190 ALA A CA 1
ATOM 1570 C C . ALA A 1 190 ? 2.717 25.188 11.695 1 96.81 190 ALA A C 1
ATOM 1572 O O . ALA A 1 190 ? 1.693 25.875 11.734 1 96.81 190 ALA A O 1
ATOM 1573 N N . VAL A 1 191 ? 3.59 25.234 10.758 1 96.81 191 VAL A N 1
ATOM 1574 C CA . VAL A 1 191 ? 3.424 26.188 9.656 1 96.81 191 VAL A CA 1
ATOM 1575 C C . VAL A 1 191 ? 2.162 25.844 8.867 1 96.81 191 VAL A C 1
ATOM 1577 O O . VAL A 1 191 ? 1.421 26.734 8.453 1 96.81 191 VAL A O 1
ATOM 1580 N N . GLY A 1 192 ? 1.976 24.547 8.641 1 96.81 192 GLY A N 1
ATOM 1581 C CA . GLY A 1 192 ? 0.742 24.141 7.984 1 96.81 192 GLY A CA 1
ATOM 1582 C C . GLY A 1 192 ? -0.502 24.578 8.734 1 96.81 192 GLY A C 1
ATOM 1583 O O . GLY A 1 192 ? -1.493 24.984 8.125 1 96.81 192 GLY A O 1
ATOM 1584 N N . GLY A 1 193 ? -0.491 24.5 10.07 1 95.75 193 GLY A N 1
ATOM 1585 C CA . GLY A 1 193 ? -1.591 24.984 10.883 1 95.75 193 GLY A CA 1
ATOM 1586 C C . GLY A 1 193 ? -1.845 26.469 10.719 1 95.75 193 GLY A C 1
ATOM 1587 O O . GLY A 1 193 ? -2.996 26.906 10.648 1 95.75 193 GLY A O 1
ATOM 1588 N N . VAL A 1 194 ? -0.802 27.219 10.641 1 96.19 194 VAL A N 1
ATOM 1589 C CA . VAL A 1 194 ? -0.909 28.656 10.453 1 96.19 194 VAL A CA 1
ATOM 1590 C C . VAL A 1 194 ? -1.545 28.953 9.094 1 96.19 194 VAL A C 1
ATOM 1592 O O . VAL A 1 194 ? -2.459 29.781 9 1 96.19 194 VAL A O 1
ATOM 1595 N N . ILE A 1 195 ? -1.031 28.328 8.117 1 95.56 195 ILE A N 1
ATOM 1596 C CA . ILE A 1 195 ? -1.539 28.547 6.766 1 95.56 195 ILE A CA 1
ATOM 1597 C C . ILE A 1 195 ? -3.025 28.188 6.711 1 95.56 195 ILE A C 1
ATOM 1599 O O . ILE A 1 195 ? -3.818 28.922 6.109 1 95.56 195 ILE A O 1
ATOM 1603 N N . TYR A 1 196 ? -3.357 27.078 7.293 1 94.56 196 TYR A N 1
ATOM 1604 C CA . TYR A 1 196 ? -4.758 26.656 7.316 1 94.56 196 TYR A CA 1
ATOM 1605 C C . TYR A 1 196 ? -5.621 27.719 7.996 1 94.56 196 TYR A C 1
ATOM 1607 O O . TYR A 1 196 ? -6.688 28.078 7.488 1 94.56 196 TYR A O 1
ATOM 1615 N N . TYR A 1 197 ? -5.191 28.25 9.117 1 92.69 197 TYR A N 1
ATOM 1616 C CA . TYR A 1 197 ? -5.941 29.25 9.859 1 92.69 197 TYR A CA 1
ATOM 1617 C C . TYR A 1 197 ? -6.113 30.516 9.047 1 92.69 197 TYR A C 1
ATOM 1619 O O . TYR A 1 197 ? -7.199 31.109 9.016 1 92.69 197 TYR A O 1
ATOM 1627 N N . LEU A 1 198 ? -5.062 30.922 8.383 1 92.62 198 LEU A N 1
ATOM 1628 C CA . LEU A 1 198 ? -5.109 32.125 7.586 1 92.62 198 LEU A CA 1
ATOM 1629 C C . LEU A 1 198 ? -6.094 31.984 6.43 1 92.62 198 LEU A C 1
ATOM 1631 O O . LEU A 1 198 ? -6.805 32.938 6.09 1 92.62 198 LEU A O 1
ATOM 1635 N N . GLY A 1 199 ? -6.078 30.828 5.801 1 89.75 199 GLY A N 1
ATOM 1636 C CA . GLY A 1 199 ? -7.039 30.578 4.742 1 89.75 199 GLY A CA 1
ATOM 1637 C C . GLY A 1 199 ? -8.477 30.547 5.23 1 89.75 199 GLY A C 1
ATOM 1638 O O . GLY A 1 199 ? -9.375 31.047 4.562 1 89.75 199 GLY A O 1
ATOM 1639 N N . TYR A 1 200 ? -8.656 29.969 6.348 1 85.88 200 TYR A N 1
ATOM 1640 C CA . TYR A 1 200 ? -9.984 29.875 6.941 1 85.88 200 TYR A CA 1
ATOM 1641 C C . TYR A 1 200 ? -10.508 31.266 7.312 1 85.88 200 TYR A C 1
ATOM 1643 O O . TYR A 1 200 ? -11.664 31.594 7.043 1 85.88 200 TYR A O 1
ATOM 1651 N N . SER A 1 201 ? -9.688 32.062 7.891 1 85.12 201 SER A N 1
ATOM 1652 C CA . SER A 1 201 ? -10.07 33.406 8.32 1 85.12 201 SER A CA 1
ATOM 1653 C C . SER A 1 201 ? -10.398 34.312 7.129 1 85.12 201 SER A C 1
ATOM 1655 O O . SER A 1 201 ? -11.312 35.125 7.199 1 85.12 201 SER A O 1
ATOM 1657 N N . ARG A 1 202 ? -9.719 34 6.16 1 83.81 202 ARG A N 1
ATOM 1658 C CA . ARG A 1 202 ? -9.961 34.812 4.969 1 83.81 202 ARG A CA 1
ATOM 1659 C C . ARG A 1 202 ? -11.281 34.438 4.305 1 83.81 202 ARG A C 1
ATOM 1661 O O . ARG A 1 202 ? -11.977 35.312 3.768 1 83.81 202 ARG A O 1
ATOM 1668 N N . ARG A 1 203 ? -11.57 33.156 4.285 1 76.62 203 ARG A N 1
ATOM 1669 C CA . ARG A 1 203 ? -12.805 32.688 3.662 1 76.62 203 ARG A CA 1
ATOM 1670 C C . ARG A 1 203 ? -14.023 33.125 4.48 1 76.62 203 ARG A C 1
ATOM 1672 O O . ARG A 1 203 ? -15.086 33.375 3.92 1 76.62 203 ARG A O 1
ATOM 1679 N N . ARG A 1 204 ? -13.945 33.125 5.793 1 72.44 204 ARG A N 1
ATOM 1680 C CA . ARG A 1 204 ? -15.039 33.562 6.656 1 72.44 204 ARG A CA 1
ATOM 1681 C C . ARG A 1 204 ? -15.289 35.062 6.535 1 72.44 204 ARG A C 1
ATOM 1683 O O . ARG A 1 204 ? -16.422 35.531 6.66 1 72.44 204 ARG A O 1
ATOM 1690 N N . LYS A 1 205 ? -14.312 35.812 6.293 1 67.06 205 LYS A N 1
ATOM 1691 C CA . LYS A 1 205 ? -14.516 37.25 6.121 1 67.06 205 LYS A CA 1
ATOM 1692 C C . LYS A 1 205 ? -15.227 37.562 4.809 1 67.06 205 LYS A C 1
ATOM 1694 O O . LYS A 1 205 ? -15.906 38.562 4.684 1 67.06 205 LYS A O 1
ATOM 1699 N N . LYS A 1 206 ? -15.32 36.562 3.932 1 55.09 206 LYS A N 1
ATOM 1700 C CA . LYS A 1 206 ? -16.094 36.875 2.732 1 55.09 206 LYS A CA 1
ATOM 1701 C C . LYS A 1 206 ? -17.531 36.375 2.848 1 55.09 206 LYS A C 1
ATOM 1703 O O . LYS A 1 206 ? -17.766 35.344 3.465 1 55.09 206 LYS A O 1
ATOM 1708 N N . MET B 1 1 ? 26.391 33.5 -7.75 1 52.25 1 MET B N 1
ATOM 1709 C CA . MET B 1 1 ? 25.656 33.312 -6.504 1 52.25 1 MET B CA 1
ATOM 1710 C C . MET B 1 1 ? 24.219 32.875 -6.785 1 52.25 1 MET B C 1
ATOM 1712 O O . MET B 1 1 ? 23.734 31.906 -6.195 1 52.25 1 MET B O 1
ATOM 1716 N N . GLY B 1 2 ? 23.688 33.406 -7.805 1 55.22 2 GLY B N 1
ATOM 1717 C CA . GLY B 1 2 ? 22.328 33.125 -8.25 1 55.22 2 GLY B CA 1
ATOM 1718 C C . GLY B 1 2 ? 22.188 31.75 -8.875 1 55.22 2 GLY B C 1
ATOM 1719 O O . GLY B 1 2 ? 21.219 31.031 -8.602 1 55.22 2 GLY B O 1
ATOM 1720 N N . SER B 1 3 ? 23.234 31.484 -9.586 1 60.84 3 SER B N 1
ATOM 1721 C CA . SER B 1 3 ? 23.188 30.219 -10.32 1 60.84 3 SER B CA 1
ATOM 1722 C C . SER B 1 3 ? 23.25 29.031 -9.367 1 60.84 3 SER B C 1
ATOM 1724 O O . SER B 1 3 ? 22.531 28.031 -9.562 1 60.84 3 SER B O 1
ATOM 1726 N N . LYS B 1 4 ? 24.078 29.266 -8.406 1 64.94 4 LYS B N 1
ATOM 1727 C CA . LYS B 1 4 ? 24.234 28.188 -7.43 1 64.94 4 LYS B CA 1
ATOM 1728 C C . LYS B 1 4 ? 22.953 27.984 -6.629 1 64.94 4 LYS B C 1
ATOM 1730 O O . LYS B 1 4 ? 22.594 26.859 -6.281 1 64.94 4 LYS B O 1
ATOM 1735 N N . ILE B 1 5 ? 22.234 29.062 -6.379 1 59.94 5 ILE B N 1
ATOM 1736 C CA . ILE B 1 5 ? 20.969 29.031 -5.656 1 59.94 5 ILE B CA 1
ATOM 1737 C C . ILE B 1 5 ? 19.922 28.312 -6.504 1 59.94 5 ILE B C 1
ATOM 1739 O O . ILE B 1 5 ? 19.172 27.469 -6 1 59.94 5 ILE B O 1
ATOM 1743 N N . ILE B 1 6 ? 19.844 28.672 -7.719 1 64.81 6 ILE B N 1
ATOM 1744 C CA . ILE B 1 6 ? 18.891 28.062 -8.633 1 64.81 6 ILE B CA 1
ATOM 1745 C C . ILE B 1 6 ? 19.172 26.562 -8.742 1 64.81 6 ILE B C 1
ATOM 1747 O O . ILE B 1 6 ? 18.25 25.75 -8.766 1 64.81 6 ILE B O 1
ATOM 1751 N N . GLU B 1 7 ? 20.438 26.266 -8.797 1 68.75 7 GLU B N 1
ATOM 1752 C CA . GLU B 1 7 ? 20.828 24.859 -8.875 1 68.75 7 GLU B CA 1
ATOM 1753 C C . GLU B 1 7 ? 20.422 24.094 -7.613 1 68.75 7 GLU B C 1
ATOM 1755 O O . GLU B 1 7 ? 19.984 22.953 -7.688 1 68.75 7 GLU B O 1
ATOM 1760 N N . MET B 1 8 ? 20.609 24.859 -6.516 1 67.62 8 MET B N 1
ATOM 1761 C CA . MET B 1 8 ? 20.203 24.25 -5.254 1 67.62 8 MET B CA 1
ATOM 1762 C C . MET B 1 8 ? 18.703 24.016 -5.215 1 67.62 8 MET B C 1
ATOM 1764 O O . MET B 1 8 ? 18.25 22.938 -4.836 1 67.62 8 MET B O 1
ATOM 1768 N N . PHE B 1 9 ? 17.953 24.969 -5.684 1 66.25 9 PHE B N 1
ATOM 1769 C CA . PHE B 1 9 ? 16.5 24.859 -5.715 1 66.25 9 PHE B CA 1
ATOM 1770 C C . PHE B 1 9 ? 16.062 23.75 -6.656 1 66.25 9 PHE B C 1
ATOM 1772 O O . PHE B 1 9 ? 15.156 22.984 -6.34 1 66.25 9 PHE B O 1
ATOM 1779 N N . ASN B 1 10 ? 16.688 23.656 -7.773 1 65.38 10 ASN B N 1
ATOM 1780 C CA . ASN B 1 10 ? 16.359 22.609 -8.734 1 65.38 10 ASN B CA 1
ATOM 1781 C C . ASN B 1 10 ? 16.609 21.219 -8.164 1 65.38 10 ASN B C 1
ATOM 1783 O O . ASN B 1 10 ? 15.836 20.297 -8.398 1 65.38 10 ASN B O 1
ATOM 1787 N N . LYS B 1 11 ? 17.719 21.219 -7.457 1 67.25 11 LYS B N 1
ATOM 1788 C CA . LYS B 1 11 ? 18.047 19.922 -6.867 1 67.25 11 LYS B CA 1
ATOM 1789 C C . LYS B 1 11 ? 17.047 19.531 -5.797 1 67.25 11 LYS B C 1
ATOM 1791 O O . LYS B 1 11 ? 16.625 18.375 -5.723 1 67.25 11 LYS B O 1
ATOM 1796 N N . ILE B 1 12 ? 16.641 20.578 -5.062 1 65.06 12 ILE B N 1
ATOM 1797 C CA . ILE B 1 12 ? 15.648 20.328 -4.023 1 65.06 12 ILE B CA 1
ATOM 1798 C C . ILE B 1 12 ? 14.336 19.891 -4.664 1 65.06 12 ILE B C 1
ATOM 1800 O O . ILE B 1 12 ? 13.727 18.906 -4.242 1 65.06 12 ILE B O 1
ATOM 1804 N N . ALA B 1 13 ? 13.953 20.594 -5.664 1 66.12 13 ALA B N 1
ATOM 1805 C CA . ALA B 1 13 ? 12.703 20.297 -6.352 1 66.12 13 ALA B CA 1
ATOM 1806 C C . ALA B 1 13 ? 12.734 18.891 -6.965 1 66.12 13 ALA B C 1
ATOM 1808 O O . ALA B 1 13 ? 11.773 18.141 -6.844 1 66.12 13 ALA B O 1
ATOM 1809 N N . TYR B 1 14 ? 13.812 18.578 -7.574 1 65.94 14 TYR B N 1
ATOM 1810 C CA . TYR B 1 14 ? 13.953 17.281 -8.203 1 65.94 14 TYR B CA 1
ATOM 1811 C C . TYR B 1 14 ? 13.875 16.156 -7.172 1 65.94 14 TYR B C 1
ATOM 1813 O O . TYR B 1 14 ? 13.188 15.156 -7.391 1 65.94 14 TYR B O 1
ATOM 1821 N N . ASN B 1 15 ? 14.562 16.422 -6.109 1 64.12 15 ASN B N 1
ATOM 1822 C CA . ASN B 1 15 ? 14.57 15.398 -5.07 1 64.12 15 ASN B CA 1
ATOM 1823 C C . ASN B 1 15 ? 13.18 15.211 -4.461 1 64.12 15 ASN B C 1
ATOM 1825 O O . ASN B 1 15 ? 12.75 14.078 -4.223 1 64.12 15 ASN B O 1
ATOM 1829 N N . VAL B 1 16 ? 12.547 16.328 -4.344 1 63.06 16 VAL B N 1
ATOM 1830 C CA . VAL B 1 16 ? 11.211 16.281 -3.76 1 63.06 16 VAL B CA 1
ATOM 1831 C C . VAL B 1 16 ? 10.25 15.602 -4.734 1 63.06 16 VAL B C 1
ATOM 1833 O O . VAL B 1 16 ? 9.477 14.719 -4.344 1 63.06 16 VAL B O 1
ATOM 1836 N N . LEU B 1 17 ? 10.32 15.906 -5.992 1 65.62 17 LEU B N 1
ATOM 1837 C CA . LEU B 1 17 ? 9.414 15.367 -7 1 65.62 17 LEU B CA 1
ATOM 1838 C C . LEU B 1 17 ? 9.688 13.891 -7.246 1 65.62 17 LEU B C 1
ATOM 1840 O O . LEU B 1 17 ? 8.758 13.102 -7.43 1 65.62 17 LEU B O 1
ATOM 1844 N N . SER B 1 18 ? 10.945 13.586 -7.262 1 65.44 18 SER B N 1
ATOM 1845 C CA . SER B 1 18 ? 11.297 12.18 -7.449 1 65.44 18 SER B CA 1
ATOM 1846 C C . SER B 1 18 ? 10.82 11.328 -6.277 1 65.44 18 SER B C 1
ATOM 1848 O O . SER B 1 18 ? 10.359 10.203 -6.469 1 65.44 18 SER B O 1
ATOM 1850 N N . ALA B 1 19 ? 10.977 11.992 -5.121 1 64.56 19 ALA B N 1
ATOM 1851 C CA . ALA B 1 19 ? 10.531 11.305 -3.908 1 64.56 19 ALA B CA 1
ATOM 1852 C C . ALA B 1 19 ? 9.023 11.078 -3.922 1 64.56 19 ALA B C 1
ATOM 1854 O O . ALA B 1 19 ? 8.531 10.07 -3.404 1 64.56 19 ALA B O 1
ATOM 1855 N N . LEU B 1 20 ? 8.367 11.961 -4.68 1 67.44 20 LEU B N 1
ATOM 1856 C CA . LEU B 1 20 ? 6.91 11.883 -4.73 1 67.44 20 LEU B CA 1
ATOM 1857 C C . LEU B 1 20 ? 6.457 10.945 -5.844 1 67.44 20 LEU B C 1
ATOM 1859 O O . LEU B 1 20 ? 5.438 10.266 -5.715 1 67.44 20 LEU B O 1
ATOM 1863 N N . TYR B 1 21 ? 7.207 10.836 -6.898 1 69.69 21 TYR B N 1
ATOM 1864 C CA . TYR B 1 21 ? 6.801 10.086 -8.078 1 69.69 21 TYR B CA 1
ATOM 1865 C C . TYR B 1 21 ? 6.922 8.586 -7.836 1 69.69 21 TYR B C 1
ATOM 1867 O O . TYR B 1 21 ? 6.047 7.812 -8.234 1 69.69 21 TYR B O 1
ATOM 1875 N N . GLN B 1 22 ? 7.969 8.164 -7.152 1 72.56 22 GLN B N 1
ATOM 1876 C CA . GLN B 1 22 ? 8.266 6.746 -7.027 1 72.56 22 GLN B CA 1
ATOM 1877 C C . GLN B 1 22 ? 7.16 6.016 -6.27 1 72.56 22 GLN B C 1
ATOM 1879 O O . GLN B 1 22 ? 6.656 4.988 -6.727 1 72.56 22 GLN B O 1
ATOM 1884 N N . PRO B 1 23 ? 6.703 6.676 -5.207 1 77.81 23 PRO B N 1
ATOM 1885 C CA . PRO B 1 23 ? 5.699 5.926 -4.449 1 77.81 23 PRO B CA 1
ATOM 1886 C C . PRO B 1 23 ? 4.27 6.258 -4.871 1 77.81 23 PRO B C 1
ATOM 1888 O O . PRO B 1 23 ? 3.314 5.773 -4.266 1 77.81 23 PRO B O 1
ATOM 1891 N N . PHE B 1 24 ? 4.082 6.984 -5.949 1 82.62 24 PHE B N 1
ATOM 1892 C CA . PHE B 1 24 ? 2.791 7.578 -6.281 1 82.62 24 PHE B CA 1
ATOM 1893 C C . PHE B 1 24 ? 1.729 6.5 -6.465 1 82.62 24 PHE B C 1
ATOM 1895 O O . PHE B 1 24 ? 0.685 6.531 -5.812 1 82.62 24 PHE B O 1
ATOM 1902 N N . TRP B 1 25 ? 2.014 5.5 -7.258 1 83 25 TRP B N 1
ATOM 1903 C CA . TRP B 1 25 ? 1.004 4.492 -7.57 1 83 25 TRP B CA 1
ATOM 1904 C C . TRP B 1 25 ? 0.721 3.609 -6.359 1 83 25 TRP B C 1
ATOM 1906 O O . TRP B 1 25 ? -0.423 3.211 -6.129 1 83 25 TRP B O 1
ATOM 1916 N N . ALA B 1 26 ? 1.761 3.289 -5.637 1 86.62 26 ALA B N 1
ATOM 1917 C CA . ALA B 1 26 ? 1.558 2.543 -4.395 1 86.62 26 ALA B CA 1
ATOM 1918 C C . ALA B 1 26 ? 0.691 3.33 -3.418 1 86.62 26 ALA B C 1
ATOM 1920 O O . ALA B 1 26 ? -0.168 2.758 -2.74 1 86.62 26 ALA B O 1
ATOM 1921 N N . ALA B 1 27 ? 0.907 4.613 -3.449 1 90.56 27 ALA B N 1
ATOM 1922 C CA . ALA B 1 27 ? 0.141 5.477 -2.555 1 90.56 27 ALA B CA 1
ATOM 1923 C C . ALA B 1 27 ? -1.324 5.543 -2.979 1 90.56 27 ALA B C 1
ATOM 1925 O O . ALA B 1 27 ? -2.221 5.547 -2.133 1 90.56 27 ALA B O 1
ATOM 1926 N N . VAL B 1 28 ? -1.553 5.613 -4.254 1 91.25 28 VAL B N 1
ATOM 1927 C CA . VAL B 1 28 ? -2.918 5.633 -4.77 1 91.25 28 VAL B CA 1
ATOM 1928 C C . VAL B 1 28 ? -3.646 4.359 -4.348 1 91.25 28 VAL B C 1
ATOM 1930 O O . VAL B 1 28 ? -4.777 4.414 -3.859 1 91.25 28 VAL B O 1
ATOM 1933 N N . LEU B 1 29 ? -2.982 3.25 -4.504 1 92.19 29 LEU B N 1
ATOM 1934 C CA . LEU B 1 29 ? -3.582 1.967 -4.152 1 92.19 29 LEU B CA 1
ATOM 1935 C C . LEU B 1 29 ? -3.859 1.889 -2.654 1 92.19 29 LEU B C 1
ATOM 1937 O O . LEU B 1 29 ? -4.941 1.471 -2.24 1 92.19 29 LEU B O 1
ATOM 1941 N N . LEU B 1 30 ? -2.889 2.275 -1.902 1 93.25 30 LEU B N 1
ATOM 1942 C CA . LEU B 1 30 ? -3.043 2.268 -0.452 1 93.25 30 LEU B CA 1
ATOM 1943 C C . LEU B 1 30 ? -4.211 3.152 -0.026 1 93.25 30 LEU B C 1
ATOM 1945 O O . LEU B 1 30 ? -5.027 2.752 0.81 1 93.25 30 LEU B O 1
ATOM 1949 N N . ALA B 1 31 ? -4.266 4.328 -0.598 1 95.5 31 ALA B N 1
ATOM 1950 C CA . ALA B 1 31 ? -5.344 5.254 -0.268 1 95.5 31 ALA B CA 1
ATOM 1951 C C . ALA B 1 31 ? -6.699 4.688 -0.683 1 95.5 31 ALA B C 1
ATOM 1953 O O . ALA B 1 31 ? -7.672 4.777 0.069 1 95.5 31 ALA B O 1
ATOM 1954 N N . PHE B 1 32 ? -6.762 4.094 -1.879 1 95.94 32 PHE B N 1
ATOM 1955 C CA . PHE B 1 32 ? -7.984 3.48 -2.381 1 95.94 32 PHE B CA 1
ATOM 1956 C C . PHE B 1 32 ? -8.492 2.416 -1.416 1 95.94 32 PHE B C 1
ATOM 1958 O O . PHE B 1 32 ? -9.672 2.416 -1.045 1 95.94 32 PHE B O 1
ATOM 1965 N N . LEU B 1 33 ? -7.617 1.574 -0.956 1 95.69 33 LEU B N 1
ATOM 1966 C CA . LEU B 1 33 ? -7.984 0.484 -0.058 1 95.69 33 LEU B CA 1
ATOM 1967 C C . LEU B 1 33 ? -8.336 1.017 1.326 1 95.69 33 LEU B C 1
ATOM 1969 O O . LEU B 1 33 ? -9.227 0.477 1.994 1 95.69 33 LEU B O 1
ATOM 1973 N N . THR B 1 34 ? -7.66 2.064 1.79 1 95.69 34 THR B N 1
ATOM 1974 C CA . THR B 1 34 ? -7.926 2.684 3.084 1 95.69 34 THR B CA 1
ATOM 1975 C C . THR B 1 34 ? -9.367 3.178 3.158 1 95.69 34 THR B C 1
ATOM 1977 O O . THR B 1 34 ? -9.984 3.152 4.227 1 95.69 34 THR B O 1
ATOM 1980 N N . MET B 1 35 ? -9.867 3.564 2.018 1 96.06 35 MET B N 1
ATOM 1981 C CA . MET B 1 35 ? -11.211 4.125 2.021 1 96.06 35 MET B CA 1
ATOM 1982 C C . MET B 1 35 ? -12.258 3.033 2.25 1 96.06 35 MET B C 1
ATOM 1984 O O . MET B 1 35 ? -13.367 3.314 2.691 1 96.06 35 MET B O 1
ATOM 1988 N N . PHE B 1 36 ? -11.922 1.806 1.965 1 95.81 36 PHE B N 1
ATOM 1989 C CA . PHE B 1 36 ? -12.844 0.736 2.326 1 95.81 36 PHE B CA 1
ATOM 1990 C C . PHE B 1 36 ? -12.844 0.504 3.832 1 95.81 36 PHE B C 1
ATOM 1992 O O . PHE B 1 36 ? -13.867 0.117 4.406 1 95.81 36 PHE B O 1
ATOM 1999 N N . LEU B 1 37 ? -11.703 0.691 4.504 1 95.19 37 LEU B N 1
ATOM 2000 C CA . LEU B 1 37 ? -11.68 0.709 5.961 1 95.19 37 LEU B CA 1
ATOM 2001 C C . LEU B 1 37 ? -12.547 1.84 6.508 1 95.19 37 LEU B C 1
ATOM 2003 O O . LEU B 1 37 ? -13.305 1.642 7.457 1 95.19 37 LEU B O 1
ATOM 2007 N N . TYR B 1 38 ? -12.414 3.012 5.848 1 94.81 38 TYR B N 1
ATOM 2008 C CA . TYR B 1 38 ? -13.219 4.172 6.219 1 94.81 38 TYR B CA 1
ATOM 2009 C C . TYR B 1 38 ? -14.711 3.867 6.094 1 94.81 38 TYR B C 1
ATOM 2011 O O . TYR B 1 38 ? -15.484 4.125 7.02 1 94.81 38 TYR B O 1
ATOM 2019 N N . LEU B 1 39 ? -15.133 3.262 4.973 1 95.5 39 LEU B N 1
ATOM 2020 C CA . LEU B 1 39 ? -16.531 2.926 4.73 1 95.5 39 LEU B CA 1
ATOM 2021 C C . LEU B 1 39 ? -17.016 1.879 5.727 1 95.5 39 LEU B C 1
ATOM 2023 O O . LEU B 1 39 ? -18.125 1.984 6.254 1 95.5 39 LEU B O 1
ATOM 2027 N N . TYR B 1 40 ? -16.172 0.903 5.98 1 95.06 40 TYR B N 1
ATOM 2028 C CA . TYR B 1 40 ? -16.516 -0.16 6.918 1 95.06 40 TYR B CA 1
ATOM 2029 C C . TYR B 1 40 ? -16.75 0.398 8.32 1 95.06 40 TYR B C 1
ATOM 2031 O O . TYR B 1 40 ? -17.734 0.061 8.977 1 95.06 40 TYR B O 1
ATOM 2039 N N . GLY B 1 41 ? -15.867 1.251 8.805 1 94 41 GLY B N 1
ATOM 2040 C CA . GLY B 1 41 ? -16.016 1.871 10.109 1 94 41 GLY B CA 1
ATOM 2041 C C . GLY B 1 41 ? -17.25 2.75 10.211 1 94 41 GLY B C 1
ATOM 2042 O O . GLY B 1 41 ? -17.953 2.732 11.227 1 94 41 GLY B O 1
ATOM 2043 N N . LYS B 1 42 ? -17.469 3.502 9.18 1 92.44 42 LYS B N 1
ATOM 2044 C CA . LYS B 1 42 ? -18.625 4.379 9.156 1 92.44 42 LYS B CA 1
ATOM 2045 C C . LYS B 1 42 ? -19.922 3.576 9.234 1 92.44 42 LYS B C 1
ATOM 2047 O O . LYS B 1 42 ? -20.844 3.924 9.992 1 92.44 42 LYS B O 1
ATOM 2052 N N . GLU B 1 43 ? -20 2.484 8.477 1 94.06 43 GLU B N 1
ATOM 2053 C CA . GLU B 1 43 ? -21.203 1.662 8.43 1 94.06 43 GLU B CA 1
ATOM 2054 C C . GLU B 1 43 ? -21.438 0.946 9.758 1 94.06 43 GLU B C 1
ATOM 2056 O O . GLU B 1 43 ? -22.578 0.679 10.125 1 94.06 43 GLU B O 1
ATOM 2061 N N . HIS B 1 44 ? -20.359 0.648 10.492 1 95.06 44 HIS B N 1
ATOM 2062 C CA . HIS B 1 44 ? -20.484 -0.066 11.758 1 95.06 44 HIS B CA 1
ATOM 2063 C C . HIS B 1 44 ? -20.5 0.9 12.938 1 95.06 44 HIS B C 1
ATOM 2065 O O . HIS B 1 44 ? -20.484 0.474 14.094 1 95.06 44 HIS B O 1
ATOM 2071 N N . GLY B 1 45 ? -20.359 2.229 12.656 1 92.62 45 GLY B N 1
ATOM 2072 C CA . GLY B 1 45 ? -20.484 3.244 13.68 1 92.62 45 GLY B CA 1
ATOM 2073 C C . GLY B 1 45 ? -19.297 3.312 14.617 1 92.62 45 GLY B C 1
ATOM 2074 O O . GLY B 1 45 ? -19.469 3.494 15.828 1 92.62 45 GLY B O 1
ATOM 2075 N N . TRP B 1 46 ? -18.156 3.051 14.07 1 91.88 46 TRP B N 1
ATOM 2076 C CA . TRP B 1 46 ? -16.969 3.125 14.914 1 91.88 46 TRP B CA 1
ATOM 2077 C C . TRP B 1 46 ? -16.719 4.555 15.391 1 91.88 46 TRP B C 1
ATOM 2079 O O . TRP B 1 46 ? -16.688 5.488 14.586 1 91.88 46 TRP B O 1
ATOM 2089 N N . LYS B 1 47 ? -16.578 4.742 16.719 1 86.94 47 LYS B N 1
ATOM 2090 C CA . LYS B 1 47 ? -16.234 6.051 17.266 1 86.94 47 LYS B CA 1
ATOM 2091 C C . LYS B 1 47 ? -14.766 6.383 17.016 1 86.94 47 LYS B C 1
ATOM 2093 O O . LYS B 1 47 ? -13.938 5.484 16.891 1 86.94 47 LYS B O 1
ATOM 2098 N N . LYS B 1 48 ? -14.414 7.523 17.047 1 81.25 48 LYS B N 1
ATOM 2099 C CA . LYS B 1 48 ? -13.07 8 16.75 1 81.25 48 LYS B CA 1
ATOM 2100 C C . LYS B 1 48 ? -12.062 7.492 17.781 1 81.25 48 LYS B C 1
ATOM 2102 O O . LYS B 1 48 ? -10.977 7.047 17.422 1 81.25 48 LYS B O 1
ATOM 2107 N N . ASN B 1 49 ? -12.492 7.531 19 1 82.88 49 ASN B N 1
ATOM 2108 C CA . ASN B 1 49 ? -11.586 7.16 20.078 1 82.88 49 ASN B CA 1
ATOM 2109 C C . ASN B 1 49 ? -11.32 5.66 20.094 1 82.88 49 ASN B C 1
ATOM 2111 O O . ASN B 1 49 ? -10.32 5.207 20.672 1 82.88 49 ASN B O 1
ATOM 2115 N N . ASN B 1 50 ? -12.172 4.895 19.406 1 89.88 50 ASN B N 1
ATOM 2116 C CA . ASN B 1 50 ? -12.031 3.443 19.406 1 89.88 50 ASN B CA 1
ATOM 2117 C C . ASN B 1 50 ? -11.773 2.9 18.016 1 89.88 50 ASN B C 1
ATOM 2119 O O . ASN B 1 50 ? -11.891 1.697 17.781 1 89.88 50 ASN B O 1
ATOM 2123 N N . PHE B 1 51 ? -11.461 3.789 17.172 1 89.88 51 PHE B N 1
ATOM 2124 C CA . PHE B 1 51 ? -11.344 3.398 15.773 1 89.88 51 PHE B CA 1
ATOM 2125 C C . PHE B 1 51 ? -10.234 2.369 15.586 1 89.88 51 PHE B C 1
ATOM 2127 O O . PHE B 1 51 ? -10.445 1.326 14.969 1 89.88 51 PHE B O 1
ATOM 2134 N N . ILE B 1 52 ? -9.117 2.668 16.203 1 89.69 52 ILE B N 1
ATOM 2135 C CA . ILE B 1 52 ? -7.953 1.795 16.062 1 89.69 52 ILE B CA 1
ATOM 2136 C C . ILE B 1 52 ? -8.242 0.445 16.719 1 89.69 52 ILE B C 1
ATOM 2138 O O . ILE B 1 52 ? -7.949 -0.605 16.141 1 89.69 52 ILE B O 1
ATOM 2142 N N . ARG B 1 53 ? -8.781 0.52 17.797 1 92.69 53 ARG B N 1
ATOM 2143 C CA . ARG B 1 53 ? -9.125 -0.707 18.516 1 92.69 53 ARG B CA 1
ATOM 2144 C C . ARG B 1 53 ? -10.117 -1.544 17.719 1 92.69 53 ARG B C 1
ATOM 2146 O O . ARG B 1 53 ? -9.938 -2.754 17.562 1 92.69 53 ARG B O 1
ATOM 2153 N N . ASN B 1 54 ? -11.164 -0.911 17.188 1 94.5 54 ASN B N 1
ATOM 2154 C CA . ASN B 1 54 ? -12.172 -1.604 16.391 1 94.5 54 ASN B CA 1
ATOM 2155 C C . ASN B 1 54 ? -11.586 -2.191 15.117 1 94.5 54 ASN B C 1
ATOM 2157 O O . ASN B 1 54 ? -11.938 -3.303 14.719 1 94.5 54 ASN B O 1
ATOM 2161 N N . MET B 1 55 ? -10.742 -1.459 14.531 1 95.19 55 MET B N 1
ATOM 2162 C CA . MET B 1 55 ? -10.094 -1.904 13.305 1 95.19 55 MET B CA 1
ATOM 2163 C C . MET B 1 55 ? -9.336 -3.207 13.531 1 95.19 55 MET B C 1
ATOM 2165 O O . MET B 1 55 ? -9.562 -4.199 12.836 1 95.19 55 MET B O 1
ATOM 2169 N N . PHE B 1 56 ? -8.508 -3.213 14.578 1 95.44 56 PHE B N 1
ATOM 2170 C CA . PHE B 1 56 ? -7.676 -4.383 14.844 1 95.44 56 PHE B CA 1
ATOM 2171 C C . PHE B 1 56 ? -8.523 -5.527 15.391 1 95.44 56 PHE B C 1
ATOM 2173 O O . PHE B 1 56 ? -8.297 -6.691 15.055 1 95.44 56 PHE B O 1
ATOM 2180 N N . ALA B 1 57 ? -9.484 -5.191 16.188 1 95.38 57 ALA B N 1
ATOM 2181 C CA . ALA B 1 57 ? -10.352 -6.223 16.75 1 95.38 57 ALA B CA 1
ATOM 2182 C C . ALA B 1 57 ? -11.141 -6.934 15.641 1 95.38 57 ALA B C 1
ATOM 2184 O O . ALA B 1 57 ? -11.234 -8.164 15.633 1 95.38 57 ALA B O 1
ATOM 2185 N N . THR B 1 58 ? -11.711 -6.129 14.758 1 95.62 58 THR B N 1
ATOM 2186 C CA . THR B 1 58 ? -12.477 -6.691 13.648 1 95.62 58 THR B CA 1
ATOM 2187 C C . THR B 1 58 ? -11.594 -7.578 12.773 1 95.62 58 THR B C 1
ATOM 2189 O O . THR B 1 58 ? -11.969 -8.703 12.438 1 95.62 58 THR B O 1
ATOM 2192 N N . TRP B 1 59 ? -10.445 -7.047 12.43 1 95.75 59 TRP B N 1
ATOM 2193 C CA . TRP B 1 59 ? -9.516 -7.793 11.594 1 95.75 59 TRP B CA 1
ATOM 2194 C C . TRP B 1 59 ? -9.062 -9.078 12.281 1 95.75 59 TRP B C 1
ATOM 2196 O O . TRP B 1 59 ? -9.039 -10.141 11.664 1 95.75 59 TRP B O 1
ATOM 2206 N N . TRP B 1 60 ? -8.766 -8.992 13.539 1 95.44 60 TRP B N 1
ATOM 2207 C CA . TRP B 1 60 ? -8.258 -10.125 14.312 1 95.44 60 TRP B CA 1
ATOM 2208 C C . TRP B 1 60 ? -9.336 -11.195 14.469 1 95.44 60 TRP B C 1
ATOM 2210 O O . TRP B 1 60 ? -9.047 -12.391 14.352 1 95.44 60 TRP B O 1
ATOM 2220 N N . ARG B 1 61 ? -10.5 -10.805 14.758 1 95.44 61 ARG B N 1
ATOM 2221 C CA . ARG B 1 61 ? -11.609 -11.742 14.883 1 95.44 61 ARG B CA 1
ATOM 2222 C C . ARG B 1 61 ? -11.828 -12.516 13.586 1 95.44 61 ARG B C 1
ATOM 2224 O O . ARG B 1 61 ? -11.992 -13.734 13.602 1 95.44 61 ARG B O 1
ATOM 2231 N N . ALA B 1 62 ? -11.836 -11.797 12.5 1 95.25 62 ALA B N 1
ATOM 2232 C CA . ALA B 1 62 ? -12.016 -12.445 11.203 1 95.25 62 ALA B CA 1
ATOM 2233 C C . ALA B 1 62 ? -10.859 -13.398 10.898 1 95.25 62 ALA B C 1
ATOM 2235 O O . ALA B 1 62 ? -11.07 -14.492 10.375 1 95.25 62 ALA B O 1
ATOM 2236 N N . PHE B 1 63 ? -9.68 -12.992 11.289 1 95.25 63 PHE B N 1
ATOM 2237 C CA . PHE B 1 63 ? -8.477 -13.781 11.055 1 95.25 63 PHE B CA 1
ATOM 2238 C C . PHE B 1 63 ? -8.531 -15.094 11.828 1 95.25 63 PHE B C 1
ATOM 2240 O O . PHE B 1 63 ? -8.172 -16.141 11.297 1 95.25 63 PHE B O 1
ATOM 2247 N N . THR B 1 64 ? -9.016 -15.078 13.078 1 95.81 64 THR B N 1
ATOM 2248 C CA . THR B 1 64 ? -9.008 -16.266 13.93 1 95.81 64 THR B CA 1
ATOM 2249 C C . THR B 1 64 ? -10.227 -17.141 13.656 1 95.81 64 THR B C 1
ATOM 2251 O O . THR B 1 64 ? -10.18 -18.359 13.867 1 95.81 64 THR B O 1
ATOM 2254 N N . SER B 1 65 ? -11.266 -16.578 13.18 1 94.94 65 SER B N 1
ATOM 2255 C CA . SER B 1 65 ? -12.523 -17.312 13.078 1 94.94 65 SER B CA 1
ATOM 2256 C C . SER B 1 65 ? -12.68 -17.953 11.703 1 94.94 65 SER B C 1
ATOM 2258 O O . SER B 1 65 ? -13.391 -18.953 11.555 1 94.94 65 SER B O 1
ATOM 2260 N N . SER B 1 66 ? -12.07 -17.438 10.711 1 93.94 66 SER B N 1
ATOM 2261 C CA . SER B 1 66 ? -12.328 -17.891 9.352 1 93.94 66 SER B CA 1
ATOM 2262 C C . SER B 1 66 ? -11.055 -18.391 8.672 1 93.94 66 SER B C 1
ATOM 2264 O O . SER B 1 66 ? -10.109 -17.625 8.492 1 93.94 66 SER B O 1
ATOM 2266 N N . SER B 1 67 ? -11.094 -19.609 8.25 1 93.31 67 SER B N 1
ATOM 2267 C CA . SER B 1 67 ? -9.969 -20.156 7.504 1 93.31 67 SER B CA 1
ATOM 2268 C C . SER B 1 67 ? -9.844 -19.5 6.133 1 93.31 67 SER B C 1
ATOM 2270 O O . SER B 1 67 ? -8.727 -19.266 5.648 1 93.31 67 SER B O 1
ATOM 2272 N N . ASN B 1 68 ? -10.969 -19.156 5.582 1 92.19 68 ASN B N 1
ATOM 2273 C CA . ASN B 1 68 ? -10.961 -18.5 4.281 1 92.19 68 ASN B CA 1
ATOM 2274 C C . ASN B 1 68 ? -10.312 -17.125 4.363 1 92.19 68 ASN B C 1
ATOM 2276 O O . ASN B 1 68 ? -9.617 -16.703 3.436 1 92.19 68 ASN B O 1
ATOM 2280 N N . PHE B 1 69 ? -10.57 -16.422 5.43 1 95.25 69 PHE B N 1
ATOM 2281 C CA . PHE B 1 69 ? -9.961 -15.117 5.645 1 95.25 69 PHE B CA 1
ATOM 2282 C C . PHE B 1 69 ? -8.438 -15.234 5.688 1 95.25 69 PHE B C 1
ATOM 2284 O O . PHE B 1 69 ? -7.734 -14.438 5.07 1 95.25 69 PHE B O 1
ATOM 2291 N N . ARG B 1 70 ? -7.953 -16.266 6.391 1 95.88 70 ARG B N 1
ATOM 2292 C CA . ARG B 1 70 ? -6.512 -16.469 6.52 1 95.88 70 ARG B CA 1
ATOM 2293 C C . ARG B 1 70 ? -5.879 -16.781 5.164 1 95.88 70 ARG B C 1
ATOM 2295 O O . ARG B 1 70 ? -4.824 -16.234 4.828 1 95.88 70 ARG B O 1
ATOM 2302 N N . ARG B 1 71 ? -6.512 -17.609 4.383 1 95.19 71 ARG B N 1
ATOM 2303 C CA . ARG B 1 71 ? -6.004 -17.969 3.062 1 95.19 71 ARG B CA 1
ATOM 2304 C C . ARG B 1 71 ? -5.992 -16.75 2.131 1 95.19 71 ARG B C 1
ATOM 2306 O O . ARG B 1 71 ? -5.016 -16.531 1.417 1 95.19 71 ARG B O 1
ATOM 2313 N N . THR B 1 72 ? -7.078 -16 2.225 1 94.94 72 THR B N 1
ATOM 2314 C CA . THR B 1 72 ? -7.195 -14.82 1.375 1 94.94 72 THR B CA 1
ATOM 2315 C C . THR B 1 72 ? -6.176 -13.766 1.775 1 94.94 72 THR B C 1
ATOM 2317 O O . THR B 1 72 ? -5.621 -13.07 0.918 1 94.94 72 THR B O 1
ATOM 2320 N N . PHE B 1 73 ? -5.938 -13.672 3.047 1 96.56 73 PHE B N 1
ATOM 2321 C CA . PHE B 1 73 ? -4.938 -12.727 3.533 1 96.56 73 PHE B CA 1
ATOM 2322 C C . PHE B 1 73 ? -3.553 -13.086 3.01 1 96.56 73 PHE B C 1
ATOM 2324 O O . PHE B 1 73 ? -2.809 -12.211 2.555 1 96.56 73 PHE B O 1
ATOM 2331 N N . LEU B 1 74 ? -3.197 -14.328 3.066 1 95.62 74 LEU B N 1
ATOM 2332 C CA . LEU B 1 74 ? -1.895 -14.781 2.59 1 95.62 74 LEU B CA 1
ATOM 2333 C C . LEU B 1 74 ? -1.739 -14.516 1.097 1 95.62 74 LEU B C 1
ATOM 2335 O O . LEU B 1 74 ? -0.67 -14.094 0.645 1 95.62 74 LEU B O 1
ATOM 2339 N N . LEU B 1 75 ? -2.789 -14.758 0.396 1 95.88 75 LEU B N 1
ATOM 2340 C CA . LEU B 1 75 ? -2.771 -14.477 -1.034 1 95.88 75 LEU B CA 1
ATOM 2341 C C . LEU B 1 75 ? -2.611 -12.984 -1.292 1 95.88 75 LEU B C 1
ATOM 2343 O O . LEU B 1 75 ? -1.823 -12.578 -2.148 1 95.88 75 LEU B O 1
ATOM 2347 N N . ALA B 1 76 ? -3.42 -12.203 -0.533 1 95.75 76 ALA B N 1
ATOM 2348 C CA . ALA B 1 76 ? -3.34 -10.75 -0.674 1 95.75 76 ALA B CA 1
ATOM 2349 C C . ALA B 1 76 ? -1.935 -10.25 -0.36 1 95.75 76 ALA B C 1
ATOM 2351 O O . ALA B 1 76 ? -1.413 -9.375 -1.055 1 95.75 76 ALA B O 1
ATOM 2352 N N . PHE B 1 77 ? -1.378 -10.812 0.663 1 95.12 77 PHE B N 1
ATOM 2353 C CA . PHE B 1 77 ? -0.029 -10.438 1.069 1 95.12 77 PHE B CA 1
ATOM 2354 C C . PHE B 1 77 ? 0.978 -10.758 -0.028 1 95.12 77 PHE B C 1
ATOM 2356 O O . PHE B 1 77 ? 1.78 -9.906 -0.413 1 95.12 77 PHE B O 1
ATOM 2363 N N . TYR B 1 78 ? 0.933 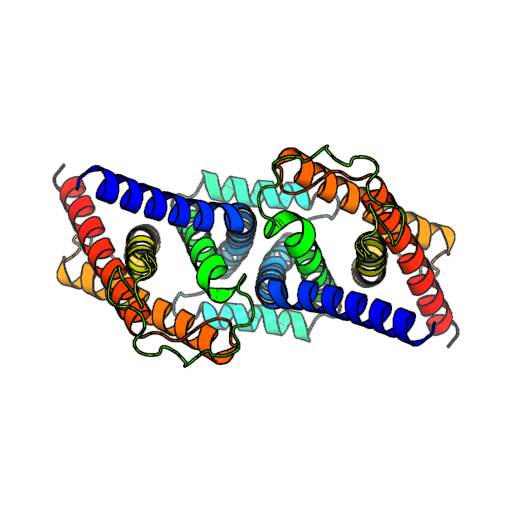-11.93 -0.517 1 94.25 78 TYR B N 1
ATOM 2364 C CA . TYR B 1 78 ? 1.877 -12.359 -1.544 1 94.25 78 TYR B CA 1
ATOM 2365 C C . TYR B 1 78 ? 1.67 -11.57 -2.834 1 94.25 78 TYR B C 1
ATOM 2367 O O . TYR B 1 78 ? 2.637 -11.211 -3.51 1 94.25 78 TYR B O 1
ATOM 2375 N N . THR B 1 79 ? 0.408 -11.344 -3.191 1 94.25 79 THR B N 1
ATOM 2376 C CA . THR B 1 79 ? 0.097 -10.531 -4.363 1 94.25 79 THR B CA 1
ATOM 2377 C C . THR B 1 79 ? 0.681 -9.133 -4.219 1 94.25 79 THR B C 1
ATOM 2379 O O . THR B 1 79 ? 1.257 -8.594 -5.168 1 94.25 79 THR B O 1
ATOM 2382 N N . ALA B 1 80 ? 0.502 -8.594 -3.021 1 92.62 80 ALA B N 1
ATOM 2383 C CA . ALA B 1 80 ? 1.072 -7.277 -2.754 1 92.62 80 ALA B CA 1
ATOM 2384 C C . ALA B 1 80 ? 2.588 -7.293 -2.93 1 92.62 80 ALA B C 1
ATOM 2386 O O . ALA B 1 80 ? 3.162 -6.352 -3.486 1 92.62 80 ALA B O 1
ATOM 2387 N N . MET B 1 81 ? 3.197 -8.336 -2.504 1 89.62 81 MET B N 1
ATOM 2388 C CA . MET B 1 81 ? 4.645 -8.477 -2.656 1 89.62 81 MET B CA 1
ATOM 2389 C C . MET B 1 81 ? 5.039 -8.453 -4.129 1 89.62 81 MET B C 1
ATOM 2391 O O . MET B 1 81 ? 5.992 -7.77 -4.508 1 89.62 81 MET B O 1
ATOM 2395 N N . ILE B 1 82 ? 4.281 -9.125 -4.914 1 89.88 82 ILE B N 1
ATOM 2396 C CA . ILE B 1 82 ? 4.559 -9.211 -6.344 1 89.88 82 ILE B CA 1
ATOM 2397 C C . ILE B 1 82 ? 4.371 -7.84 -6.988 1 89.88 82 ILE B C 1
ATOM 2399 O O . ILE B 1 82 ? 5.234 -7.375 -7.734 1 89.88 82 ILE B O 1
ATOM 2403 N N . LEU B 1 83 ? 3.344 -7.18 -6.672 1 89.56 83 LEU B N 1
ATOM 2404 C CA . LEU B 1 83 ? 3.018 -5.898 -7.289 1 89.56 83 LEU B CA 1
ATOM 2405 C C . LEU B 1 83 ? 4.031 -4.828 -6.895 1 89.56 83 LEU B C 1
ATOM 2407 O O . LEU B 1 83 ? 4.422 -4.004 -7.723 1 89.56 83 LEU B O 1
ATOM 2411 N N . LEU B 1 84 ? 4.371 -4.852 -5.652 1 85.62 84 LEU B N 1
ATOM 2412 C CA . LEU B 1 84 ? 5.344 -3.871 -5.184 1 85.62 84 LEU B CA 1
ATOM 2413 C C . LEU B 1 84 ? 6.699 -4.09 -5.848 1 85.62 84 LEU B C 1
ATOM 2415 O O . LEU B 1 84 ? 7.41 -3.129 -6.152 1 85.62 84 LEU B O 1
ATOM 2419 N N . ARG B 1 85 ? 7.023 -5.254 -6.156 1 82.19 85 ARG B N 1
ATOM 2420 C CA . ARG B 1 85 ? 8.305 -5.594 -6.766 1 82.19 85 ARG B CA 1
ATOM 2421 C C . ARG B 1 85 ? 8.289 -5.309 -8.266 1 82.19 85 ARG B C 1
ATOM 2423 O O . ARG B 1 85 ? 9.312 -4.934 -8.836 1 82.19 85 ARG B O 1
ATOM 2430 N N . THR B 1 86 ? 7.211 -5.469 -8.82 1 83.75 86 THR B N 1
ATOM 2431 C CA . THR B 1 86 ? 7.188 -5.461 -10.281 1 83.75 86 THR B CA 1
ATOM 2432 C C . THR B 1 86 ? 6.688 -4.117 -10.805 1 83.75 86 THR B C 1
ATOM 2434 O O . THR B 1 86 ? 7.062 -3.693 -11.898 1 83.75 86 THR B O 1
ATOM 2437 N N . VAL B 1 87 ? 5.758 -3.453 -10.039 1 82 87 VAL B N 1
ATOM 2438 C CA . VAL B 1 87 ? 5.113 -2.277 -10.625 1 82 87 VAL B CA 1
ATOM 2439 C C . VAL B 1 87 ? 5.207 -1.104 -9.648 1 82 87 VAL B C 1
ATOM 2441 O O . VAL B 1 87 ? 5.633 -0.009 -10.031 1 82 87 VAL B O 1
ATOM 2444 N N . LEU B 1 88 ? 4.887 -1.274 -8.414 1 76.5 88 LEU B N 1
ATOM 2445 C CA . LEU B 1 88 ? 4.555 -0.178 -7.512 1 76.5 88 LEU B CA 1
ATOM 2446 C C . LEU B 1 88 ? 5.82 0.489 -6.98 1 76.5 88 LEU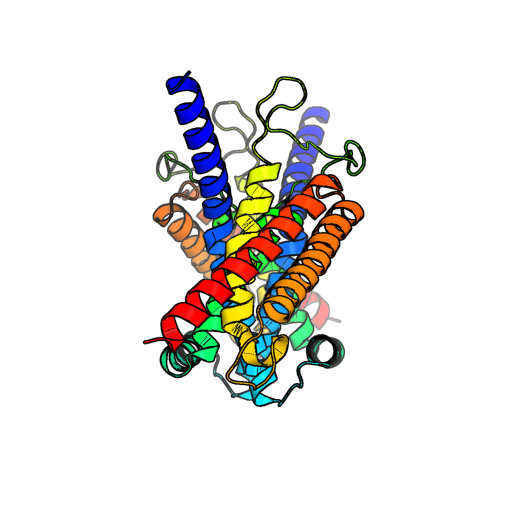 B C 1
ATOM 2448 O O . LEU B 1 88 ? 5.789 1.655 -6.582 1 76.5 88 LEU B O 1
ATOM 2452 N N . ASN B 1 89 ? 6.926 -0.113 -6.883 1 64.81 89 ASN B N 1
ATOM 2453 C CA . ASN B 1 89 ? 8.141 0.495 -6.352 1 64.81 89 ASN B CA 1
ATOM 2454 C C . ASN B 1 89 ? 9.234 0.582 -7.414 1 64.81 89 ASN B C 1
ATOM 2456 O O . ASN B 1 89 ? 10.422 0.469 -7.102 1 64.81 89 ASN B O 1
ATOM 2460 N N . ARG B 1 90 ? 8.844 0.839 -8.602 1 64.62 90 ARG B N 1
ATOM 2461 C CA . ARG B 1 90 ? 9.836 0.841 -9.672 1 64.62 90 ARG B CA 1
ATOM 2462 C C . ARG B 1 90 ? 10.141 2.262 -10.133 1 64.62 90 ARG B C 1
ATOM 2464 O O . ARG B 1 90 ? 9.281 3.141 -10.07 1 64.62 90 ARG B O 1
ATOM 2471 N N . GLU B 1 91 ? 11.406 2.383 -10.359 1 61.22 91 GLU B N 1
ATOM 2472 C CA . GLU B 1 91 ? 11.852 3.66 -10.906 1 61.22 91 GLU B CA 1
ATOM 2473 C C . GLU B 1 91 ? 11.547 3.756 -12.398 1 61.22 91 GLU B C 1
ATOM 2475 O O . GLU B 1 91 ? 11.375 2.736 -13.07 1 61.22 91 GLU B O 1
ATOM 2480 N N . ILE B 1 92 ? 11.367 4.941 -12.781 1 57.38 92 ILE B N 1
ATOM 2481 C CA . ILE B 1 92 ? 11.086 5.188 -14.195 1 57.38 92 ILE B CA 1
ATOM 2482 C C . ILE B 1 92 ? 12.242 4.68 -15.047 1 57.38 92 ILE B C 1
ATOM 2484 O O . ILE B 1 92 ? 13.406 4.883 -14.711 1 57.38 92 ILE B O 1
ATOM 2488 N N . TRP B 1 93 ? 11.883 3.846 -15.922 1 58.66 93 TRP B N 1
ATOM 2489 C CA . TRP B 1 93 ? 12.828 3.287 -16.891 1 58.66 93 TRP B CA 1
ATOM 2490 C C . TRP B 1 93 ? 12.633 3.916 -18.266 1 58.66 93 TRP B C 1
ATOM 2492 O O . TRP B 1 93 ? 11.523 3.926 -18.797 1 58.66 93 TRP B O 1
ATOM 2502 N N . PHE B 1 94 ? 13.578 4.621 -18.719 1 57.53 94 PHE B N 1
ATOM 2503 C CA . PHE B 1 94 ? 13.477 5.449 -19.922 1 57.53 94 PHE B CA 1
ATOM 2504 C C . PHE B 1 94 ? 13.445 4.586 -21.172 1 57.53 94 PHE B C 1
ATOM 2506 O O . PHE B 1 94 ? 13.094 5.062 -22.25 1 57.53 94 PHE B O 1
ATOM 2513 N N . ASP B 1 95 ? 13.742 3.307 -21.188 1 58.16 95 ASP B N 1
ATOM 2514 C CA . ASP B 1 95 ? 13.688 2.463 -22.375 1 58.16 95 ASP B CA 1
ATOM 2515 C C . ASP B 1 95 ? 12.797 1.243 -22.141 1 58.16 95 ASP B C 1
ATOM 2517 O O . ASP B 1 95 ? 13.281 0.111 -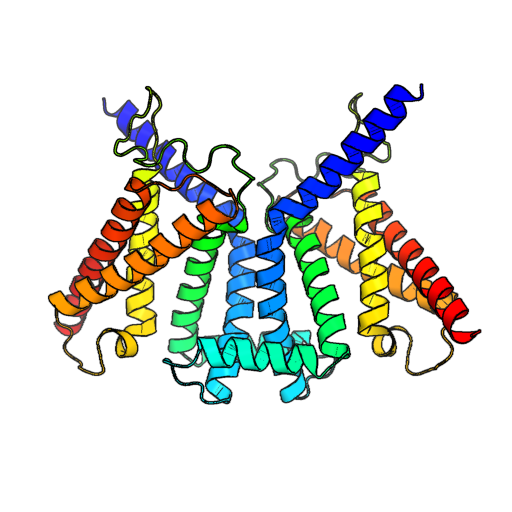22.109 1 58.16 95 ASP B O 1
ATOM 2521 N N . PRO B 1 96 ? 11.508 1.462 -22.078 1 55.88 96 PRO B N 1
ATOM 2522 C CA . PRO B 1 96 ? 10.578 0.387 -21.719 1 55.88 96 PRO B CA 1
ATOM 2523 C C . PRO B 1 96 ? 10.477 -0.69 -22.797 1 55.88 96 PRO B C 1
ATOM 2525 O O . PRO B 1 96 ? 10.047 -1.812 -22.516 1 55.88 96 PRO B O 1
ATOM 2528 N N . LEU B 1 97 ? 10.938 -0.479 -24.047 1 57.81 97 LEU B N 1
ATOM 2529 C CA . LEU B 1 97 ? 10.844 -1.473 -25.109 1 57.81 97 LEU B CA 1
ATOM 2530 C C . LEU B 1 97 ? 12.234 -1.916 -25.562 1 57.81 97 LEU B C 1
ATOM 2532 O O . LEU B 1 97 ? 12.375 -2.539 -26.609 1 57.81 97 LEU B O 1
ATOM 2536 N N . GLY B 1 98 ? 13.188 -1.557 -24.906 1 55.78 98 GLY B N 1
ATOM 2537 C CA . GLY B 1 98 ? 14.562 -1.783 -25.328 1 55.78 98 GLY B CA 1
ATOM 2538 C C . GLY B 1 98 ? 14.922 -3.254 -25.422 1 55.78 98 GLY B C 1
ATOM 2539 O O . GLY B 1 98 ? 15.852 -3.629 -26.141 1 55.78 98 GLY B O 1
ATOM 2540 N N . LYS B 1 99 ? 14.242 -4.055 -24.562 1 62.19 99 LYS B N 1
ATOM 2541 C CA . LYS B 1 99 ? 14.547 -5.484 -24.578 1 62.19 99 LYS B CA 1
ATOM 2542 C C . LYS B 1 99 ? 13.266 -6.316 -24.547 1 62.19 99 LYS B C 1
ATOM 2544 O O . LYS B 1 99 ? 13.031 -7.074 -23.609 1 62.19 99 LYS B O 1
ATOM 2549 N N . ILE B 1 100 ? 12.547 -6.266 -25.656 1 58.97 100 ILE B N 1
ATOM 2550 C CA . ILE B 1 100 ? 11.219 -6.859 -25.75 1 58.97 100 ILE B CA 1
ATOM 2551 C C . ILE B 1 100 ? 11.312 -8.375 -25.562 1 58.97 100 ILE B C 1
ATOM 2553 O O . ILE B 1 100 ? 10.477 -8.977 -24.891 1 58.97 100 ILE B O 1
ATOM 2557 N N . PHE B 1 101 ? 12.352 -8.945 -26.109 1 64.06 101 PHE B N 1
ATOM 2558 C CA . PHE B 1 101 ? 12.445 -10.398 -26.016 1 64.06 101 PHE B CA 1
ATOM 2559 C C . PHE B 1 101 ? 13.047 -10.828 -24.688 1 64.06 101 PHE B C 1
ATOM 2561 O O . PHE B 1 101 ? 12.875 -11.969 -24.266 1 64.06 101 PHE B O 1
ATOM 2568 N N . GLY B 1 102 ? 13.539 -9.773 -23.984 1 62.78 102 GLY B N 1
ATOM 2569 C CA . GLY B 1 102 ? 14.078 -10.023 -22.656 1 62.78 102 GLY B CA 1
ATOM 2570 C C . GLY B 1 102 ? 15.266 -10.961 -22.656 1 62.78 102 GLY B C 1
ATOM 2571 O O . GLY B 1 102 ? 15.914 -11.156 -23.688 1 62.78 102 GLY B O 1
ATOM 2572 N N . GLY B 1 103 ? 15.859 -11.281 -21.562 1 61.56 103 GLY B N 1
ATOM 2573 C CA . GLY B 1 103 ? 16.938 -12.242 -21.375 1 61.56 103 GLY B CA 1
ATOM 2574 C C . GLY B 1 103 ? 16.438 -13.617 -20.953 1 61.56 103 GLY B C 1
ATOM 2575 O O . GLY B 1 103 ? 15.641 -13.742 -20.016 1 61.56 103 GLY B O 1
ATOM 2576 N N . TRP B 1 104 ? 16.562 -14.594 -21.875 1 66.38 104 TRP B N 1
ATOM 2577 C CA . TRP B 1 104 ? 16.062 -15.945 -21.672 1 66.38 104 TRP B CA 1
ATOM 2578 C C . TRP B 1 104 ? 17.047 -16.781 -20.891 1 66.38 104 TRP B C 1
ATOM 2580 O O . TRP B 1 104 ? 16.688 -17.797 -20.297 1 66.38 104 TRP B O 1
ATOM 2590 N N . GLY B 1 105 ? 18.281 -16.281 -20.859 1 62.97 105 GLY B N 1
ATOM 2591 C CA . GLY B 1 105 ? 19.297 -17.062 -20.172 1 62.97 105 GLY B CA 1
ATOM 2592 C C . GLY B 1 105 ? 19.828 -16.391 -18.922 1 62.97 105 GLY B C 1
ATOM 2593 O O . GLY B 1 105 ? 19.312 -15.352 -18.5 1 62.97 105 GLY B O 1
ATOM 2594 N N . LEU B 1 106 ? 20.656 -17.172 -18.219 1 63.53 106 LEU B N 1
ATOM 2595 C CA . LEU B 1 106 ? 21.266 -16.703 -16.984 1 63.53 106 LEU B CA 1
ATOM 2596 C C . LEU B 1 106 ? 22.422 -15.75 -17.281 1 63.53 106 LEU B C 1
ATOM 2598 O O . LEU B 1 106 ? 22.953 -15.102 -16.375 1 63.53 106 LEU B O 1
ATOM 2602 N N . TYR B 1 107 ? 22.766 -15.742 -18.578 1 58.75 107 TYR B N 1
ATOM 2603 C CA . TYR B 1 107 ? 23.844 -14.844 -18.969 1 58.75 107 TYR B CA 1
ATOM 2604 C C . TYR B 1 107 ? 23.391 -13.906 -20.078 1 58.75 107 TYR B C 1
ATOM 2606 O O . TYR B 1 107 ? 22.766 -14.344 -21.047 1 58.75 107 TYR B O 1
ATOM 2614 N N . GLU B 1 108 ? 23.297 -12.578 -19.703 1 58.5 108 GLU B N 1
ATOM 2615 C CA . GLU B 1 108 ? 23 -11.562 -20.719 1 58.5 108 GLU B CA 1
ATOM 2616 C C . GLU B 1 108 ? 24.156 -10.578 -20.844 1 58.5 108 GLU B C 1
ATOM 2618 O O . GLU B 1 108 ? 24.547 -9.922 -19.875 1 58.5 108 GLU B O 1
ATOM 2623 N N . ASP B 1 109 ? 24.562 -10.469 -22.047 1 58.5 109 ASP B N 1
ATOM 2624 C CA . ASP B 1 109 ? 25.688 -9.578 -22.359 1 58.5 109 ASP B CA 1
ATOM 2625 C C . ASP B 1 109 ? 26.844 -9.805 -21.406 1 58.5 109 ASP B C 1
ATOM 2627 O O . ASP B 1 109 ? 27.438 -8.844 -20.906 1 58.5 109 ASP B O 1
ATOM 2631 N N . GLY B 1 110 ? 27.078 -11.125 -21.031 1 57.16 110 GLY B N 1
ATOM 2632 C CA . GLY B 1 110 ? 28.219 -11.469 -20.203 1 57.16 110 GLY B CA 1
ATOM 2633 C C . GLY B 1 110 ? 27.938 -11.32 -18.719 1 57.16 110 GLY B C 1
ATOM 2634 O O . GLY B 1 110 ? 28.812 -11.625 -17.891 1 57.16 110 GLY B O 1
ATOM 2635 N N . GLN B 1 111 ? 26.797 -10.734 -18.453 1 60.5 111 GLN B N 1
ATOM 2636 C CA . GLN B 1 111 ? 26.516 -10.555 -17.047 1 60.5 111 GLN B CA 1
ATOM 2637 C C . GLN B 1 111 ? 25.422 -11.516 -16.578 1 60.5 111 GLN B C 1
ATOM 2639 O O . GLN B 1 111 ? 24.5 -11.828 -17.328 1 60.5 111 GLN B O 1
ATOM 2644 N N . PHE B 1 112 ? 25.75 -12.195 -15.586 1 58.34 112 PHE B N 1
ATOM 2645 C CA . PHE B 1 112 ? 24.844 -13.133 -14.93 1 58.34 112 PHE B CA 1
ATOM 2646 C C . PHE B 1 112 ? 23.562 -12.43 -14.484 1 58.34 112 PHE B C 1
ATOM 2648 O O . PHE B 1 112 ? 23.625 -11.414 -13.797 1 58.34 112 PHE B O 1
ATOM 2655 N N . THR B 1 113 ? 22.375 -12.828 -15.32 1 66.19 113 THR B N 1
ATOM 2656 C CA . THR B 1 113 ? 21.109 -12.258 -14.898 1 66.19 113 THR B CA 1
ATOM 2657 C C . THR B 1 113 ? 20.188 -13.344 -14.352 1 66.19 113 THR B C 1
ATOM 2659 O O . THR B 1 113 ? 20.125 -14.445 -14.898 1 66.19 113 THR B O 1
ATOM 2662 N N . THR B 1 114 ? 19.703 -13.18 -13.125 1 72.19 114 THR B N 1
ATOM 2663 C CA . THR B 1 114 ? 18.812 -14.141 -12.469 1 72.19 114 THR B CA 1
ATOM 2664 C C . THR B 1 114 ? 17.359 -13.703 -12.594 1 72.19 114 THR B C 1
ATOM 2666 O O . THR B 1 114 ? 16.484 -14.258 -11.938 1 72.19 114 THR B O 1
ATOM 2669 N N . GLU B 1 115 ? 17.078 -12.859 -13.523 1 73.38 115 GLU B N 1
ATOM 2670 C CA . GLU B 1 115 ? 15.742 -12.258 -13.594 1 73.38 115 GLU B CA 1
ATOM 2671 C C . GLU B 1 115 ? 14.703 -13.289 -14.039 1 73.38 115 GLU B C 1
ATOM 2673 O O . GLU B 1 115 ? 13.609 -13.359 -13.461 1 73.38 115 GLU B O 1
ATOM 2678 N N . SER B 1 116 ? 15.086 -14.078 -14.992 1 77.44 116 SER B N 1
ATOM 2679 C CA . SER B 1 116 ? 14.172 -15.086 -15.523 1 77.44 116 SER B CA 1
ATOM 2680 C C . SER B 1 116 ? 13.797 -16.109 -14.453 1 77.44 116 SER B C 1
ATOM 2682 O O . SER B 1 116 ? 12.617 -16.438 -14.289 1 77.44 116 SER B O 1
ATOM 2684 N N . ILE B 1 117 ? 14.734 -16.531 -13.742 1 79.81 117 ILE B N 1
ATOM 2685 C CA . ILE B 1 117 ? 14.5 -17.531 -12.711 1 79.81 117 ILE B CA 1
ATOM 2686 C C . ILE B 1 117 ? 13.695 -16.922 -11.562 1 79.81 117 ILE B C 1
ATOM 2688 O O . ILE B 1 117 ? 12.852 -17.594 -10.969 1 79.81 117 ILE B O 1
ATOM 2692 N N . GLU B 1 118 ? 13.969 -15.703 -11.328 1 79.88 118 GLU B N 1
ATOM 2693 C CA . GLU B 1 118 ? 13.242 -15.023 -10.266 1 79.88 118 GLU B CA 1
ATOM 2694 C C . GLU B 1 118 ? 11.75 -14.914 -10.594 1 79.88 118 GLU B C 1
ATOM 2696 O O . GLU B 1 118 ? 10.906 -15.148 -9.734 1 79.88 118 GLU B O 1
ATOM 2701 N N . ASN B 1 119 ? 11.484 -14.625 -11.844 1 83.94 119 ASN B N 1
ATOM 2702 C CA . ASN B 1 119 ? 10.094 -14.539 -12.273 1 83.94 119 ASN B CA 1
ATOM 2703 C C . ASN B 1 119 ? 9.391 -15.891 -12.172 1 83.94 119 ASN B C 1
ATOM 2705 O O . ASN B 1 119 ? 8.25 -15.969 -11.711 1 83.94 119 ASN B O 1
ATOM 2709 N N . PHE B 1 120 ? 10.102 -16.844 -12.547 1 87.94 120 PHE B N 1
ATOM 2710 C CA . PHE B 1 120 ? 9.57 -18.203 -12.477 1 87.94 120 PHE B CA 1
ATOM 2711 C C . PHE B 1 120 ? 9.281 -18.594 -11.031 1 87.94 120 PHE B C 1
ATOM 2713 O O . PHE B 1 120 ? 8.172 -19.016 -10.711 1 87.94 120 PHE B O 1
ATOM 2720 N N . MET B 1 121 ? 10.203 -18.328 -10.211 1 86.88 121 MET B N 1
ATOM 2721 C CA . MET B 1 121 ? 10.094 -18.734 -8.812 1 86.88 121 MET B CA 1
ATOM 2722 C C . MET B 1 121 ? 9.031 -17.922 -8.078 1 86.88 121 MET B C 1
ATOM 2724 O O . MET B 1 121 ? 8.375 -18.422 -7.172 1 86.88 121 MET B O 1
ATOM 2728 N N . LEU B 1 122 ? 8.883 -16.75 -8.5 1 87.88 122 LEU B N 1
ATOM 2729 C CA . LEU B 1 122 ? 7.938 -15.836 -7.859 1 87.88 122 LEU B CA 1
ATOM 2730 C C . LEU B 1 122 ? 6.5 -16.297 -8.078 1 87.88 122 LEU B C 1
ATOM 2732 O O . LEU B 1 122 ? 5.652 -16.156 -7.195 1 87.88 122 LEU B O 1
ATOM 2736 N N . PHE B 1 123 ? 6.23 -16.953 -9.172 1 94.56 123 PHE B N 1
ATOM 2737 C CA . PHE B 1 123 ? 4.836 -17.203 -9.508 1 94.56 123 PHE B CA 1
ATOM 2738 C C . PHE B 1 123 ? 4.441 -18.625 -9.141 1 94.56 123 PHE B C 1
ATOM 2740 O O . PHE B 1 123 ? 3.26 -18.984 -9.18 1 94.56 123 PHE B O 1
ATOM 2747 N N . VAL B 1 124 ? 5.414 -19.438 -8.688 1 94.56 124 VAL B N 1
ATOM 2748 C CA . VAL B 1 124 ? 5.105 -20.797 -8.25 1 94.56 124 VAL B CA 1
ATOM 2749 C C . VAL B 1 124 ? 4.285 -20.734 -6.961 1 94.56 124 VAL B C 1
ATOM 2751 O O . VAL B 1 124 ? 3.168 -21.266 -6.91 1 94.56 124 VAL B O 1
ATOM 2754 N N . PRO B 1 125 ? 4.789 -20.031 -5.93 1 94.44 125 PRO B N 1
ATOM 2755 C CA . PRO B 1 125 ? 3.971 -19.953 -4.719 1 94.44 125 PRO B CA 1
ATOM 2756 C C . PRO B 1 125 ? 2.664 -19.188 -4.941 1 94.44 125 PRO B C 1
ATOM 2758 O O . PRO B 1 125 ? 1.65 -19.5 -4.312 1 94.44 125 PRO B O 1
ATOM 2761 N N . PHE B 1 126 ? 2.699 -18.25 -5.812 1 96.12 126 PHE B N 1
ATOM 2762 C CA . PHE B 1 126 ? 1.492 -17.469 -6.086 1 96.12 126 PHE B CA 1
ATOM 2763 C C . PHE B 1 126 ? 0.365 -18.375 -6.559 1 96.12 126 PHE B C 1
ATOM 2765 O O . PHE B 1 126 ? -0.76 -18.297 -6.062 1 96.12 126 PHE B O 1
ATOM 2772 N N . SER B 1 127 ? 0.719 -19.172 -7.531 1 95.81 127 SER B N 1
ATOM 2773 C CA . SER B 1 127 ? -0.28 -20.078 -8.094 1 95.81 127 SER B CA 1
ATOM 2774 C C . SER B 1 127 ? -0.783 -21.062 -7.043 1 95.81 127 SER B C 1
ATOM 2776 O O . SER B 1 127 ? -1.975 -21.375 -7 1 95.81 127 SER B O 1
ATOM 2778 N N . ILE B 1 128 ? 0.016 -21.531 -6.172 1 95.69 128 ILE B N 1
ATOM 2779 C CA . ILE B 1 128 ? -0.368 -22.453 -5.102 1 95.69 128 ILE B CA 1
ATOM 2780 C C . ILE B 1 128 ? -1.329 -21.75 -4.145 1 95.69 128 ILE B C 1
ATOM 2782 O O . ILE B 1 128 ? -2.375 -22.297 -3.791 1 95.69 128 ILE B O 1
ATOM 2786 N N . LEU B 1 129 ? -0.984 -20.547 -3.762 1 95.69 129 LEU B N 1
ATOM 2787 C CA . LEU B 1 129 ? -1.822 -19.781 -2.85 1 95.69 129 LEU B CA 1
ATOM 2788 C C . LEU B 1 129 ? -3.166 -19.453 -3.494 1 95.69 129 LEU B C 1
ATOM 2790 O O . LEU B 1 129 ? -4.199 -19.453 -2.818 1 95.69 129 LEU B O 1
ATOM 2794 N N . LEU B 1 130 ? -3.107 -19.156 -4.742 1 95.12 130 LEU B N 1
ATOM 2795 C CA . LEU B 1 130 ? -4.32 -18.844 -5.496 1 95.12 130 LEU B CA 1
ATOM 2796 C C . LEU B 1 130 ? -5.289 -20.031 -5.469 1 95.12 130 LEU B C 1
ATOM 2798 O O . LEU B 1 130 ? -6.473 -19.859 -5.176 1 95.12 130 LEU B O 1
ATOM 2802 N N . LEU B 1 131 ? -4.762 -21.188 -5.734 1 93.5 131 LEU B N 1
ATOM 2803 C CA . LEU B 1 131 ? -5.59 -22.391 -5.75 1 93.5 131 LEU B CA 1
ATOM 2804 C C . LEU B 1 131 ? -6.059 -22.75 -4.34 1 93.5 131 LEU B C 1
ATOM 2806 O O . LEU B 1 131 ? -7.18 -23.219 -4.156 1 93.5 131 LEU B O 1
ATOM 2810 N N . TRP B 1 132 ? -5.191 -22.484 -3.398 1 92.19 132 TRP B N 1
ATOM 2811 C CA . TRP B 1 132 ? -5.531 -22.75 -2.004 1 92.19 132 TRP B CA 1
ATOM 2812 C C . TRP B 1 132 ? -6.652 -21.844 -1.53 1 92.19 132 TRP B C 1
ATOM 2814 O O . TRP B 1 132 ? -7.578 -22.281 -0.846 1 92.19 132 TRP B O 1
ATOM 2824 N N . ALA B 1 133 ? -6.633 -20.609 -1.929 1 91.75 133 ALA B N 1
ATOM 2825 C CA . ALA B 1 133 ? -7.598 -19.609 -1.465 1 91.75 133 ALA B CA 1
ATOM 2826 C C . ALA B 1 133 ? -8.891 -19.688 -2.273 1 91.75 133 ALA B C 1
ATOM 2828 O O . ALA B 1 133 ? -9.977 -19.438 -1.741 1 91.75 133 ALA B O 1
ATOM 2829 N N . PHE B 1 134 ? -8.805 -20.062 -3.551 1 90.69 134 PHE B N 1
ATOM 2830 C CA . PHE B 1 134 ? -9.961 -19.969 -4.426 1 90.69 134 PHE B CA 1
ATOM 2831 C C . PHE B 1 134 ? -10.219 -21.281 -5.137 1 90.69 134 PHE B C 1
ATOM 2833 O O . PHE B 1 134 ? -10.578 -21.312 -6.316 1 90.69 134 PHE B O 1
ATOM 2840 N N . LYS B 1 135 ? -9.969 -22.344 -4.477 1 88.25 135 LYS B N 1
ATOM 2841 C CA . LYS B 1 135 ? -10.156 -23.672 -5.051 1 88.25 135 LYS B CA 1
ATOM 2842 C C . LYS B 1 135 ? -11.562 -23.828 -5.613 1 88.25 135 LYS B C 1
ATOM 2844 O O . LYS B 1 135 ? -11.734 -24.203 -6.777 1 88.25 135 LYS B O 1
ATOM 2849 N N . LYS B 1 136 ? -12.555 -23.516 -4.797 1 85.12 136 LYS B N 1
ATOM 2850 C CA . LYS B 1 136 ? -13.953 -23.719 -5.18 1 85.12 136 LYS B CA 1
ATOM 2851 C C . LYS B 1 136 ? -14.32 -22.828 -6.367 1 85.12 136 LYS B C 1
ATOM 2853 O O . LYS B 1 136 ? -15.031 -23.266 -7.273 1 85.12 136 LYS B O 1
ATOM 2858 N N . GLU B 1 137 ? -13.75 -21.625 -6.414 1 84.19 137 GLU B N 1
ATOM 2859 C CA . GLU B 1 137 ? -14.078 -20.672 -7.465 1 84.19 137 GLU B CA 1
ATOM 2860 C C . GLU B 1 137 ? -13.375 -21.016 -8.773 1 84.19 137 GLU B C 1
ATOM 2862 O O . GLU B 1 137 ? -13.922 -20.797 -9.859 1 84.19 137 GLU B O 1
ATOM 2867 N N . LEU B 1 138 ? -12.211 -21.641 -8.672 1 87.75 138 LEU B N 1
ATOM 2868 C CA . LEU B 1 138 ? -11.398 -21.875 -9.867 1 87.75 138 LEU B CA 1
ATOM 2869 C C . LEU B 1 138 ? -11.625 -23.297 -10.398 1 87.75 138 LEU B C 1
ATOM 2871 O O . LEU B 1 138 ? -11.633 -23.5 -11.609 1 87.75 138 LEU B O 1
ATOM 2875 N N . LEU B 1 139 ? -11.812 -24.203 -9.477 1 87.81 139 LEU B N 1
ATOM 2876 C CA . LEU B 1 139 ? -11.859 -25.609 -9.891 1 87.81 139 LEU B CA 1
ATOM 2877 C C . LEU B 1 139 ? -13.273 -26.172 -9.742 1 87.81 139 LEU B C 1
ATOM 2879 O O . LEU B 1 139 ? -13.57 -27.25 -10.25 1 87.81 139 LEU B O 1
ATOM 2883 N N . GLY B 1 140 ? -14.148 -25.422 -9.125 1 83.88 140 GLY B N 1
ATOM 2884 C CA . GLY B 1 140 ? -15.5 -25.906 -8.922 1 83.88 140 GLY B CA 1
ATOM 2885 C C . GLY B 1 140 ? -15.695 -26.594 -7.586 1 83.88 140 GLY B C 1
ATOM 2886 O O . GLY B 1 140 ? -14.742 -26.719 -6.805 1 83.88 140 GLY B O 1
ATOM 2887 N N . GLU B 1 141 ? -16.891 -26.938 -7.27 1 79.19 141 GLU B N 1
ATOM 2888 C CA . GLU B 1 141 ? -17.281 -27.5 -5.98 1 79.19 141 GLU B CA 1
ATOM 2889 C C . GLU B 1 141 ? -16.984 -28.984 -5.906 1 79.19 141 GLU B C 1
ATOM 2891 O O . GLU B 1 141 ? -17.031 -29.578 -4.832 1 79.19 141 GLU B O 1
ATOM 2896 N N . SER B 1 142 ? -16.484 -29.516 -6.973 1 73.19 142 SER B N 1
ATOM 2897 C CA . SER B 1 142 ? -16.281 -30.953 -6.973 1 73.19 142 SER B CA 1
ATOM 2898 C C . SER B 1 142 ? -15.109 -31.344 -6.082 1 73.19 142 SER B C 1
ATOM 2900 O O . SER B 1 142 ? -14.117 -30.625 -6 1 73.19 142 SER B O 1
ATOM 2902 N N . GLU B 1 143 ? -15.25 -32.344 -5.258 1 72.12 143 GLU B N 1
ATOM 2903 C CA . GLU B 1 143 ? -14.234 -32.844 -4.34 1 72.12 143 GLU B CA 1
ATOM 2904 C C . GLU B 1 143 ? -13.031 -33.406 -5.102 1 72.12 143 GLU B C 1
ATOM 2906 O O . GLU B 1 143 ? -11.914 -33.406 -4.578 1 72.12 143 GLU B O 1
ATOM 2911 N N . ASN B 1 144 ? -13.305 -33.812 -6.32 1 77.75 144 ASN B N 1
ATOM 2912 C CA . ASN B 1 144 ? -12.227 -34.375 -7.121 1 77.75 144 ASN B CA 1
ATOM 2913 C C . ASN B 1 144 ? -11.695 -33.375 -8.133 1 77.75 144 ASN B C 1
ATOM 2915 O O . ASN B 1 144 ? -12.406 -33 -9.078 1 77.75 144 ASN B O 1
ATOM 2919 N N . ILE B 1 145 ? -10.516 -32.938 -7.797 1 82.69 145 ILE B N 1
ATOM 2920 C CA . ILE B 1 145 ? -9.953 -31.984 -8.742 1 82.69 145 ILE B CA 1
ATOM 2921 C C . ILE B 1 145 ? -9.219 -32.719 -9.852 1 82.69 145 ILE B C 1
ATOM 2923 O O . ILE B 1 145 ? -8.609 -33.781 -9.617 1 82.69 145 ILE B O 1
ATOM 2927 N N . ARG B 1 146 ? -9.344 -32.312 -11.07 1 90.25 146 ARG B N 1
ATOM 2928 C CA . ARG B 1 146 ? -8.68 -32.875 -12.242 1 90.25 146 ARG B CA 1
ATOM 2929 C C . ARG B 1 146 ? -7.355 -32.188 -12.508 1 90.25 146 ARG B C 1
ATOM 2931 O O . ARG B 1 146 ? -7.27 -30.953 -12.422 1 90.25 146 ARG B O 1
ATOM 2938 N N . PHE B 1 147 ? -6.363 -32.938 -12.82 1 91.81 147 PHE B N 1
ATOM 2939 C CA . PHE B 1 147 ? -5.023 -32.406 -13.078 1 91.81 147 PHE B CA 1
ATOM 2940 C C . PHE B 1 147 ? -5.051 -31.344 -14.164 1 91.81 147 PHE B C 1
ATOM 2942 O O . PHE B 1 147 ? -4.574 -30.234 -13.953 1 91.81 147 PHE B O 1
ATOM 2949 N N . GLY B 1 148 ? -5.656 -31.656 -15.305 1 92.62 148 GLY B N 1
ATOM 2950 C CA . GLY B 1 148 ? -5.707 -30.75 -16.453 1 92.62 148 GLY B CA 1
ATOM 2951 C C . GLY B 1 148 ? -6.359 -29.422 -16.141 1 92.62 148 GLY B C 1
ATOM 2952 O O . GLY B 1 148 ? -5.832 -28.359 -16.5 1 92.62 148 GLY B O 1
ATOM 2953 N N . LYS B 1 149 ? -7.441 -29.531 -15.453 1 92.31 149 LYS B N 1
ATOM 2954 C CA . LYS B 1 149 ? -8.18 -28.312 -15.125 1 92.31 149 LYS B CA 1
ATOM 2955 C C . LYS B 1 149 ? -7.406 -27.453 -14.133 1 92.31 149 LYS B C 1
ATOM 2957 O O . LYS B 1 149 ? -7.352 -26.234 -14.273 1 92.31 149 LYS B O 1
ATOM 2962 N N . THR B 1 150 ? -6.832 -28.109 -13.133 1 93.88 150 THR B N 1
ATOM 2963 C CA . THR B 1 150 ? -6.07 -27.422 -12.102 1 93.88 150 THR B CA 1
ATOM 2964 C C . THR B 1 150 ? -4.91 -26.641 -12.719 1 93.88 150 THR B C 1
ATOM 2966 O O . THR B 1 150 ? -4.75 -25.438 -12.461 1 93.88 150 THR B O 1
ATOM 2969 N N . VAL B 1 151 ? -4.168 -27.297 -13.578 1 95.44 151 VAL B N 1
ATOM 2970 C CA . VAL B 1 151 ? -2.984 -26.703 -14.18 1 95.44 151 VAL B CA 1
ATOM 2971 C C . VAL B 1 151 ? -3.406 -25.625 -15.188 1 95.44 151 VAL B C 1
ATOM 2973 O O . VAL B 1 151 ? -2.812 -24.547 -15.242 1 95.44 151 VAL B O 1
ATOM 2976 N N . CYS B 1 152 ? -4.422 -25.875 -15.891 1 95.69 152 CYS B N 1
ATOM 2977 C CA . CYS B 1 152 ? -4.891 -24.938 -16.906 1 95.69 152 CYS B CA 1
ATOM 2978 C C . CYS B 1 152 ? -5.391 -23.641 -16.281 1 95.69 152 CYS B C 1
ATOM 2980 O O . CYS B 1 152 ? -5.027 -22.547 -16.719 1 95.69 152 CYS B O 1
ATOM 2982 N N . GLU B 1 153 ? -6.207 -23.766 -15.25 1 94.5 153 GLU B N 1
ATOM 2983 C CA . GLU B 1 153 ? -6.766 -22.594 -14.602 1 94.5 153 GLU B CA 1
ATOM 2984 C C . GLU B 1 153 ? -5.668 -21.766 -13.93 1 94.5 153 GLU B C 1
ATOM 2986 O O . GLU B 1 153 ? -5.66 -20.531 -14.039 1 94.5 153 GLU B O 1
ATOM 2991 N N . ALA B 1 154 ? -4.781 -22.453 -13.258 1 95.62 154 ALA B N 1
ATOM 2992 C CA . ALA B 1 154 ? -3.662 -21.75 -12.625 1 95.62 154 ALA B CA 1
ATOM 2993 C C . ALA B 1 154 ? -2.824 -21.016 -13.664 1 95.62 154 ALA B C 1
ATOM 2995 O O . ALA B 1 154 ? -2.477 -19.844 -13.469 1 95.62 154 ALA B O 1
ATOM 2996 N N . THR B 1 155 ? -2.531 -21.672 -14.758 1 96.44 155 THR B N 1
ATOM 2997 C CA . THR B 1 155 ? -1.714 -21.109 -15.828 1 96.44 155 THR B CA 1
ATOM 2998 C C . THR B 1 155 ? -2.398 -19.906 -16.438 1 96.44 155 THR B C 1
ATOM 3000 O O . THR B 1 155 ? -1.76 -18.875 -16.672 1 96.44 155 THR B O 1
ATOM 3003 N N . LYS B 1 156 ? -3.643 -20.031 -16.656 1 96.12 156 LYS B N 1
ATOM 3004 C CA . LYS B 1 156 ? -4.41 -18.953 -17.266 1 96.12 156 LYS B CA 1
ATOM 3005 C C . LYS B 1 156 ? -4.41 -17.703 -16.391 1 96.12 156 LYS B C 1
ATOM 3007 O O . LYS B 1 156 ? -4.156 -16.594 -16.875 1 96.12 156 LYS B O 1
ATOM 3012 N N . VAL B 1 157 ? -4.719 -17.828 -15.141 1 95.12 157 VAL B N 1
ATOM 3013 C CA . VAL B 1 157 ? -4.793 -16.703 -14.227 1 95.12 157 VAL B CA 1
ATOM 3014 C C . VAL B 1 157 ? -3.428 -16.016 -14.125 1 95.12 157 VAL B C 1
ATOM 3016 O O . VAL B 1 157 ? -3.33 -14.797 -14.164 1 95.12 157 VAL B O 1
ATOM 3019 N N . VAL B 1 158 ? -2.377 -16.844 -14.031 1 96.5 158 VAL B N 1
ATOM 3020 C CA . VAL B 1 158 ? -1.032 -16.297 -13.898 1 96.5 158 VAL B CA 1
ATOM 3021 C C . VAL B 1 158 ? -0.626 -15.594 -15.195 1 96.5 158 VAL B C 1
ATOM 3023 O O . VAL B 1 158 ? -0.006 -14.531 -15.164 1 96.5 158 VAL B O 1
ATOM 3026 N N . ALA B 1 159 ? -0.984 -16.188 -16.344 1 95.75 159 ALA B N 1
ATOM 3027 C CA . ALA B 1 159 ? -0.669 -15.57 -17.625 1 95.75 159 ALA B CA 1
ATOM 3028 C C . ALA B 1 159 ? -1.319 -14.195 -17.766 1 95.75 159 ALA B C 1
ATOM 3030 O O . ALA B 1 159 ? -0.67 -13.234 -18.172 1 95.75 159 ALA B O 1
ATOM 3031 N N . ILE B 1 160 ? -2.566 -14.125 -17.391 1 95.44 160 ILE B N 1
ATOM 3032 C CA . ILE B 1 160 ? -3.301 -12.867 -17.469 1 95.44 160 ILE B CA 1
ATOM 3033 C C . ILE B 1 160 ? -2.705 -11.859 -16.5 1 95.44 160 ILE B C 1
ATOM 3035 O O . ILE B 1 160 ? -2.484 -10.695 -16.859 1 95.44 160 ILE B O 1
ATOM 3039 N N . PHE B 1 161 ? -2.49 -12.289 -15.25 1 94.75 161 PHE B N 1
ATOM 3040 C CA . PHE B 1 161 ? -1.912 -11.422 -14.234 1 94.75 161 PHE B CA 1
ATOM 3041 C C . PHE B 1 161 ? -0.543 -10.914 -14.664 1 94.75 161 PHE B C 1
ATOM 3043 O O . PHE B 1 161 ? -0.245 -9.727 -14.531 1 94.75 161 PHE B O 1
ATOM 3050 N N . SER B 1 162 ? 0.275 -11.797 -15.195 1 93.31 162 SER B N 1
ATOM 3051 C CA . SER B 1 162 ? 1.604 -11.438 -15.68 1 93.31 162 SER B CA 1
ATOM 3052 C C . SER B 1 162 ? 1.52 -10.453 -16.844 1 93.31 162 SER B C 1
ATOM 3054 O O . SER B 1 162 ? 2.303 -9.5 -16.906 1 93.31 162 SER B O 1
ATOM 3056 N N . PHE B 1 163 ? 0.618 -10.68 -17.75 1 93.12 163 PHE B N 1
ATOM 3057 C CA . PHE B 1 163 ? 0.424 -9.758 -18.875 1 93.12 163 PHE B CA 1
ATOM 3058 C C . PHE B 1 163 ? 0.049 -8.367 -18.375 1 93.12 163 PHE B C 1
ATOM 3060 O O . PHE B 1 163 ? 0.564 -7.367 -18.875 1 93.12 163 PHE B O 1
ATOM 3067 N N . MET B 1 164 ? -0.855 -8.312 -17.406 1 92.56 164 MET B N 1
ATOM 3068 C CA . MET B 1 164 ? -1.268 -7.031 -16.844 1 92.56 164 MET B CA 1
ATOM 3069 C C . MET B 1 164 ? -0.082 -6.309 -16.219 1 92.56 164 MET B C 1
ATOM 3071 O O . MET B 1 164 ? 0.051 -5.09 -16.344 1 92.56 164 MET B O 1
ATOM 3075 N N . ILE B 1 165 ? 0.697 -7.035 -15.523 1 90.5 165 ILE B N 1
ATOM 3076 C CA . ILE B 1 165 ? 1.882 -6.465 -14.891 1 90.5 165 ILE B CA 1
ATOM 3077 C C . ILE B 1 165 ? 2.803 -5.875 -15.953 1 90.5 165 ILE B C 1
ATOM 3079 O O . ILE B 1 165 ? 3.199 -4.711 -15.867 1 90.5 165 ILE B O 1
ATOM 3083 N N . GLU B 1 166 ? 3.123 -6.664 -17.016 1 87.31 166 GLU B N 1
ATOM 3084 C CA . GLU B 1 166 ? 4.023 -6.215 -18.078 1 87.31 166 GLU B CA 1
ATOM 3085 C C . GLU B 1 166 ? 3.434 -5.031 -18.844 1 87.31 166 GLU B C 1
ATOM 3087 O O . GLU B 1 166 ? 4.156 -4.098 -19.203 1 87.31 166 GLU B O 1
ATOM 3092 N N . PHE B 1 167 ? 2.227 -5.098 -19.094 1 88.12 167 PHE B N 1
ATOM 3093 C CA . PHE B 1 167 ? 1.552 -4.016 -19.797 1 88.12 167 PHE B CA 1
ATOM 3094 C C . PHE B 1 167 ? 1.597 -2.729 -18.984 1 88.12 167 PHE B C 1
ATOM 3096 O O . PHE B 1 167 ? 1.835 -1.649 -19.531 1 88.12 167 PHE B O 1
ATOM 3103 N N . THR B 1 168 ? 1.277 -2.828 -17.703 1 84.88 168 THR B N 1
ATOM 3104 C CA . THR B 1 168 ? 1.336 -1.678 -16.812 1 84.88 168 THR B CA 1
ATOM 3105 C C . THR B 1 168 ? 2.744 -1.092 -16.781 1 84.88 168 THR B C 1
ATOM 3107 O O . THR B 1 168 ? 2.916 0.129 -16.797 1 84.88 168 THR B O 1
ATOM 3110 N N . GLN B 1 169 ? 3.764 -1.97 -16.734 1 82.06 169 GLN B N 1
ATOM 3111 C CA . GLN B 1 169 ? 5.152 -1.52 -16.75 1 82.06 169 GLN B CA 1
ATOM 3112 C C . GLN B 1 169 ? 5.461 -0.752 -18.031 1 82.06 169 GLN B C 1
ATOM 3114 O O . GLN B 1 169 ? 6.156 0.263 -18 1 82.06 169 GLN B O 1
ATOM 3119 N N . LEU B 1 170 ? 4.918 -1.247 -19.094 1 80.81 170 LEU B N 1
ATOM 3120 C CA . LEU B 1 170 ? 5.117 -0.61 -20.391 1 80.81 170 LEU B CA 1
ATOM 3121 C C . LEU B 1 170 ? 4.426 0.75 -20.438 1 80.81 170 LEU B C 1
ATOM 3123 O O . LEU B 1 170 ? 5.031 1.743 -20.844 1 80.81 170 LEU B O 1
ATOM 3127 N N . LEU B 1 171 ? 3.227 0.773 -20.031 1 80.38 171 LEU B N 1
ATOM 3128 C CA . LEU B 1 171 ? 2.408 1.979 -20.094 1 80.38 171 LEU B CA 1
ATOM 3129 C C . LEU B 1 171 ? 2.992 3.084 -19.219 1 80.38 171 LEU B C 1
ATOM 3131 O O . LEU B 1 171 ? 2.98 4.258 -19.609 1 80.38 171 LEU B O 1
ATOM 3135 N N . PHE B 1 172 ? 3.525 2.752 -18.047 1 76.81 172 PHE B N 1
ATOM 3136 C CA . PHE B 1 172 ? 3.955 3.762 -17.078 1 76.81 172 PHE B CA 1
ATOM 3137 C C . PHE B 1 172 ? 5.477 3.848 -17.031 1 76.81 172 PHE B C 1
ATOM 3139 O O . PHE B 1 172 ? 6.035 4.508 -16.156 1 76.81 172 PHE B O 1
ATOM 3146 N N . HIS B 1 173 ? 6.129 3.137 -17.922 1 75.5 173 HIS B N 1
ATOM 3147 C CA . HIS B 1 173 ? 7.582 3.18 -18.047 1 75.5 173 HIS B CA 1
ATOM 3148 C C . HIS B 1 173 ? 8.266 2.789 -16.75 1 75.5 173 HIS B C 1
ATOM 3150 O O . HIS B 1 173 ? 9.18 3.473 -16.297 1 75.5 173 HIS B O 1
ATOM 3156 N N . LEU B 1 174 ? 7.73 1.809 -16.141 1 74.69 174 LEU B N 1
ATOM 3157 C CA . LEU B 1 174 ? 8.258 1.318 -14.867 1 74.69 174 LEU B CA 1
ATOM 3158 C C . LEU B 1 174 ? 9.188 0.128 -15.086 1 74.69 174 LEU B C 1
ATOM 3160 O O . LEU B 1 174 ? 9.758 -0.408 -14.133 1 74.69 174 LEU B O 1
ATOM 3164 N N . GLY B 1 175 ? 9.391 -0.267 -16.359 1 72.19 175 GLY B N 1
ATOM 3165 C CA . GLY B 1 175 ? 10.211 -1.399 -16.75 1 72.19 175 GLY B CA 1
ATOM 3166 C C . GLY B 1 175 ? 10.117 -1.729 -18.234 1 72.19 175 GLY B C 1
ATOM 3167 O O . GLY B 1 175 ? 9.492 -0.988 -19 1 72.19 175 GLY B O 1
ATOM 3168 N N . THR B 1 176 ? 10.789 -2.758 -18.562 1 72.38 176 THR B N 1
ATOM 3169 C CA . THR B 1 176 ? 10.758 -3.195 -19.953 1 72.38 176 THR B CA 1
ATOM 3170 C C . THR B 1 176 ? 9.797 -4.371 -20.125 1 72.38 176 THR B C 1
ATOM 3172 O O . THR B 1 176 ? 9.773 -5.285 -19.297 1 72.38 176 THR B O 1
ATOM 3175 N N . PHE B 1 177 ? 8.969 -4.145 -21.094 1 77.56 177 PHE B N 1
ATOM 3176 C CA . PHE B 1 177 ? 8.102 -5.254 -21.469 1 77.56 177 PHE B CA 1
ATOM 3177 C C . PHE B 1 177 ? 8.906 -6.391 -22.078 1 77.56 177 PHE B C 1
ATOM 3179 O O . PHE B 1 177 ? 9.617 -6.191 -23.078 1 77.56 177 PHE B O 1
ATOM 3186 N N . GLN B 1 178 ? 8.867 -7.496 -21.422 1 81.31 178 GLN B N 1
ATOM 3187 C CA . GLN B 1 178 ? 9.648 -8.617 -21.922 1 81.31 178 GLN B CA 1
ATOM 3188 C C . GLN B 1 178 ? 8.789 -9.875 -22.047 1 81.31 178 GLN B C 1
ATOM 3190 O O . GLN B 1 178 ? 8.094 -10.258 -21.109 1 81.31 178 GLN B O 1
ATOM 3195 N N . ILE B 1 179 ? 8.883 -10.492 -23.172 1 85.12 179 ILE B N 1
ATOM 3196 C CA . ILE B 1 179 ? 8.172 -11.734 -23.422 1 85.12 179 ILE B CA 1
ATOM 3197 C C . ILE B 1 179 ? 8.75 -12.844 -22.547 1 85.12 179 ILE B C 1
ATOM 3199 O O . ILE B 1 179 ? 8.016 -13.719 -22.078 1 85.12 179 ILE B O 1
ATOM 3203 N N . SER B 1 180 ? 9.992 -12.734 -22.266 1 85.19 180 SER B N 1
ATOM 3204 C CA . SER B 1 180 ? 10.625 -13.734 -21.406 1 85.19 180 SER B CA 1
ATOM 3205 C C . SER B 1 180 ? 10.016 -13.734 -20.016 1 85.19 180 SER B C 1
ATOM 3207 O O . SER B 1 180 ? 9.812 -14.797 -19.422 1 85.19 180 SER B O 1
ATOM 3209 N N . ASP B 1 181 ? 9.688 -12.586 -19.562 1 86.81 181 ASP B N 1
ATOM 3210 C CA . ASP B 1 181 ? 9.07 -12.484 -18.25 1 86.81 181 ASP B CA 1
ATOM 3211 C C . ASP B 1 181 ? 7.68 -13.117 -18.25 1 86.81 181 ASP B C 1
ATOM 3213 O O . ASP B 1 181 ? 7.32 -13.836 -17.312 1 86.81 181 ASP B O 1
ATOM 3217 N N . LEU B 1 182 ? 6.984 -12.859 -19.312 1 90.12 182 LEU B N 1
ATOM 3218 C CA . LEU B 1 182 ? 5.66 -13.453 -19.453 1 90.12 182 LEU B CA 1
ATOM 3219 C C . LEU B 1 182 ? 5.746 -14.977 -19.469 1 90.12 182 LEU B C 1
ATOM 3221 O O . LEU B 1 182 ? 4.961 -15.648 -18.797 1 90.12 182 LEU B O 1
ATOM 3225 N N . THR B 1 183 ? 6.711 -15.43 -20.172 1 91.81 183 THR B N 1
ATOM 3226 C CA . THR B 1 183 ? 6.879 -16.859 -20.328 1 91.81 183 THR B CA 1
ATOM 3227 C C . THR B 1 183 ? 7.277 -17.5 -19 1 91.81 183 THR B C 1
ATOM 3229 O O . THR B 1 183 ? 6.66 -18.484 -18.562 1 91.81 183 THR B O 1
ATOM 3232 N N . TYR B 1 184 ? 8.242 -16.953 -18.328 1 90 184 TYR B N 1
ATOM 3233 C CA . TYR B 1 184 ? 8.734 -17.531 -17.078 1 90 184 TYR B CA 1
ATOM 3234 C C . TYR B 1 184 ? 7.676 -17.422 -15.977 1 90 184 TYR B C 1
ATOM 3236 O O . TYR B 1 184 ? 7.496 -18.359 -15.188 1 90 184 TYR B O 1
ATOM 3244 N N . ASN B 1 185 ? 6.941 -16.328 -15.914 1 93.25 185 ASN B N 1
ATOM 3245 C CA . ASN B 1 185 ? 5.844 -16.188 -14.961 1 93.25 185 ASN B CA 1
ATOM 3246 C C . ASN B 1 185 ? 4.773 -17.25 -15.18 1 93.25 185 ASN B C 1
ATOM 3248 O O . ASN B 1 185 ? 4.324 -17.891 -14.234 1 93.25 185 ASN B O 1
ATOM 3252 N N . THR B 1 186 ? 4.441 -17.359 -16.422 1 95.38 186 THR B N 1
ATOM 3253 C CA . THR B 1 186 ? 3.404 -18.312 -16.797 1 95.38 186 THR B CA 1
ATOM 3254 C C . THR B 1 186 ? 3.846 -19.75 -16.484 1 95.38 186 THR B C 1
ATOM 3256 O O . THR B 1 186 ? 3.062 -20.547 -15.969 1 95.38 186 THR B O 1
ATOM 3259 N N . LEU B 1 187 ? 5.051 -20.031 -16.766 1 95.06 187 LEU B N 1
ATOM 3260 C CA . LEU B 1 187 ? 5.602 -21.344 -16.438 1 95.06 187 LEU B CA 1
ATOM 3261 C C . LEU B 1 187 ? 5.562 -21.578 -14.93 1 95.06 187 LEU B C 1
ATOM 3263 O O . LEU B 1 187 ? 5.266 -22.688 -14.477 1 95.06 187 LEU B O 1
ATOM 3267 N N . GLY B 1 188 ? 5.914 -20.547 -14.234 1 95 188 GLY B N 1
ATOM 3268 C CA . GLY B 1 188 ? 5.805 -20.656 -12.789 1 95 188 GLY B CA 1
ATOM 3269 C C . GLY B 1 188 ? 4.395 -20.969 -12.32 1 95 188 GLY B C 1
ATOM 3270 O O . GLY B 1 188 ? 4.207 -21.766 -11.406 1 95 188 GLY B O 1
ATOM 3271 N N . GLY B 1 189 ? 3.441 -20.344 -12.945 1 96.94 189 GLY B N 1
ATOM 3272 C CA . GLY B 1 189 ? 2.049 -20.641 -12.648 1 96.94 189 GLY B CA 1
ATOM 3273 C C . GLY B 1 189 ? 1.674 -22.078 -12.914 1 96.94 189 GLY B C 1
ATOM 3274 O O . GLY B 1 189 ? 0.982 -22.703 -12.109 1 96.94 189 GLY B O 1
ATOM 3275 N N . ALA B 1 190 ? 2.162 -22.594 -14.023 1 96.75 190 ALA B N 1
ATOM 3276 C CA . ALA B 1 190 ? 1.878 -23.984 -14.391 1 96.75 190 ALA B CA 1
ATOM 3277 C C . ALA B 1 190 ? 2.494 -24.953 -13.391 1 96.75 190 ALA B C 1
ATOM 3279 O O . ALA B 1 190 ? 1.828 -25.891 -12.93 1 96.75 190 ALA B O 1
ATOM 3280 N N . VAL B 1 191 ? 3.711 -24.719 -13.086 1 96.75 191 VAL B N 1
ATOM 3281 C CA . VAL B 1 191 ? 4.414 -25.578 -12.141 1 96.75 191 VAL B CA 1
ATOM 3282 C C . VAL B 1 191 ? 3.736 -25.516 -10.773 1 96.75 191 VAL B C 1
ATOM 3284 O O . VAL B 1 191 ? 3.592 -26.547 -10.102 1 96.75 191 VAL B O 1
ATOM 3287 N N . GLY B 1 192 ? 3.369 -24.312 -10.383 1 96.81 192 GLY B N 1
ATOM 3288 C CA . GLY B 1 192 ? 2.625 -24.188 -9.133 1 96.81 192 GLY B CA 1
ATOM 3289 C C . GLY B 1 192 ? 1.337 -24.984 -9.133 1 96.81 192 GLY B C 1
ATOM 3290 O O . GLY B 1 192 ? 0.976 -25.594 -8.117 1 96.81 192 GLY B O 1
ATOM 3291 N N . GLY B 1 193 ? 0.602 -25 -10.242 1 95.69 193 GLY B N 1
ATOM 3292 C CA . GLY B 1 193 ? -0.594 -25.812 -10.375 1 95.69 193 GLY B CA 1
ATOM 3293 C C . GLY B 1 193 ? -0.325 -27.297 -10.219 1 95.69 193 GLY B C 1
ATOM 3294 O O . GLY B 1 193 ? -1.099 -28.016 -9.57 1 95.69 193 GLY B O 1
ATOM 3295 N N . VAL B 1 194 ? 0.755 -27.75 -10.773 1 96.19 194 VAL B N 1
ATOM 3296 C CA . VAL B 1 194 ? 1.142 -29.156 -10.672 1 96.19 194 VAL B CA 1
ATOM 3297 C C . VAL B 1 194 ? 1.438 -29.5 -9.219 1 96.19 194 VAL B C 1
ATOM 3299 O O . VAL B 1 194 ? 0.97 -30.516 -8.711 1 96.19 194 VAL B O 1
ATOM 3302 N N . ILE B 1 195 ? 2.221 -28.672 -8.617 1 95.56 195 ILE B N 1
ATOM 3303 C CA . ILE B 1 195 ? 2.594 -28.906 -7.227 1 95.56 195 ILE B CA 1
ATOM 3304 C C . ILE B 1 195 ? 1.341 -28.953 -6.355 1 95.56 195 ILE B C 1
ATOM 3306 O O . ILE B 1 195 ? 1.216 -29.812 -5.48 1 95.56 195 ILE B O 1
ATOM 3310 N N . TYR B 1 196 ? 0.467 -28.016 -6.57 1 94.5 196 TYR B N 1
ATOM 3311 C CA . TYR B 1 196 ? -0.774 -27.984 -5.805 1 94.5 196 TYR B CA 1
ATOM 3312 C C . TYR B 1 196 ? -1.559 -29.281 -5.992 1 94.5 196 TYR B C 1
ATOM 3314 O O . TYR B 1 196 ? -2.045 -29.859 -5.02 1 94.5 196 TYR B O 1
ATOM 3322 N N . TYR B 1 197 ? -1.678 -29.75 -7.211 1 92.62 197 TYR B N 1
ATOM 3323 C CA . TYR B 1 197 ? -2.424 -30.969 -7.512 1 92.62 197 TYR B CA 1
ATOM 3324 C C . TYR B 1 197 ? -1.79 -32.188 -6.832 1 92.62 197 TYR B C 1
ATOM 3326 O O . TYR B 1 197 ? -2.492 -33.031 -6.266 1 92.62 197 TYR B O 1
ATOM 3334 N N . LEU B 1 198 ? -0.494 -32.25 -6.879 1 92.62 198 LEU B N 1
ATOM 3335 C CA . LEU B 1 198 ? 0.215 -33.375 -6.273 1 92.62 198 LEU B CA 1
ATOM 3336 C C . LEU B 1 198 ? 0.006 -33.375 -4.762 1 92.62 198 LEU B C 1
ATOM 3338 O O . LEU B 1 198 ? -0.134 -34.469 -4.168 1 92.62 198 LEU B O 1
ATOM 3342 N N . GLY B 1 199 ? 0.04 -32.219 -4.156 1 89.69 199 GLY B N 1
ATOM 3343 C CA . GLY B 1 199 ? -0.23 -32.125 -2.729 1 89.69 199 GLY B CA 1
ATOM 3344 C C . GLY B 1 199 ? -1.653 -32.531 -2.367 1 89.69 199 GLY B C 1
ATOM 3345 O O . GLY B 1 199 ? -1.887 -33.188 -1.36 1 89.69 199 GLY B O 1
ATOM 3346 N N . TYR B 1 200 ? -2.547 -32.125 -3.158 1 85.69 200 TYR B N 1
ATOM 3347 C CA . TYR B 1 200 ? -3.955 -32.406 -2.936 1 85.69 200 TYR B CA 1
ATOM 3348 C C . TYR B 1 200 ? -4.215 -33.906 -3.076 1 85.69 200 TYR B C 1
ATOM 3350 O O . TYR B 1 200 ? -4.914 -34.5 -2.252 1 85.69 200 TYR B O 1
ATOM 3358 N N . SER B 1 201 ? -3.652 -34.531 -4.066 1 84.88 201 SER B N 1
ATOM 3359 C CA . SER B 1 201 ? -3.842 -35.938 -4.328 1 84.88 201 SER B CA 1
ATOM 3360 C C . SER B 1 201 ? -3.23 -36.812 -3.221 1 84.88 201 SER B C 1
ATOM 3362 O O . SER B 1 201 ? -3.779 -37.844 -2.855 1 84.88 201 SER B O 1
ATOM 3364 N N . ARG B 1 202 ? -2.24 -36.281 -2.75 1 83.69 202 ARG B N 1
ATOM 3365 C CA . ARG B 1 202 ? -1.576 -37.031 -1.688 1 83.69 202 ARG B CA 1
ATOM 3366 C C . ARG B 1 202 ? -2.375 -36.938 -0.391 1 83.69 202 ARG B C 1
ATOM 3368 O O . ARG B 1 202 ? -2.422 -37.938 0.365 1 83.69 202 ARG B O 1
ATOM 3375 N N . ARG B 1 203 ? -2.953 -35.781 -0.109 1 76.5 203 ARG B N 1
ATOM 3376 C CA . ARG B 1 203 ? -3.73 -35.625 1.114 1 76.5 203 ARG B CA 1
ATOM 3377 C C . ARG B 1 203 ? -5.031 -36.406 1.045 1 76.5 203 ARG B C 1
ATOM 3379 O O . ARG B 1 203 ? -5.52 -36.906 2.064 1 76.5 203 ARG B O 1
ATOM 3386 N N . ARG B 1 204 ? -5.672 -36.5 -0.11 1 72.38 204 ARG B N 1
ATOM 3387 C CA . ARG B 1 204 ? -6.906 -37.25 -0.282 1 72.38 204 ARG B CA 1
ATOM 3388 C C . ARG B 1 204 ? -6.652 -38.75 -0.169 1 72.38 204 ARG B C 1
ATOM 3390 O O . ARG B 1 204 ? -7.516 -39.5 0.298 1 72.38 204 ARG B O 1
ATOM 3397 N N . LYS B 1 205 ? -5.543 -39.188 -0.558 1 66.5 205 LYS B N 1
ATOM 3398 C CA . LYS B 1 205 ? -5.242 -40.625 -0.423 1 66.5 205 LYS B CA 1
ATOM 3399 C C . LYS B 1 205 ? -5.023 -41 1.039 1 66.5 205 LYS B C 1
ATOM 3401 O O . LYS B 1 205 ? -5.227 -42.156 1.423 1 66.5 205 LYS B O 1
ATOM 3406 N N . LYS B 1 206 ? -4.887 -40 1.902 1 54.66 206 LYS B N 1
ATOM 3407 C CA . LYS B 1 206 ? -4.773 -40.438 3.297 1 54.66 206 LYS B CA 1
ATOM 3408 C C . LYS B 1 206 ? -6.117 -40.312 4.012 1 54.66 206 LYS B C 1
ATOM 3410 O O . LYS B 1 206 ? -6.91 -39.406 3.717 1 54.66 206 LYS B O 1
#

InterPro domains:
  IPR006976 VanZ-LLP1 [PF04892] (27-198)

Radius of gyration: 24.31 Å; Cα contacts (8 Å, |Δi|>4): 521; chains: 2; bounding box: 56×78×46 Å

Secondary structure (DSSP, 8-state):
-HHHHHHHHHHHHHHHHHHHHTTHHHHHHHHHHHHHHHHHHHHTT--GGGHHHHHHHHHHHHHHH-HHHHHHHHHHHHHHHHHIIIIIT----S-TTTTTT---SSEETTEE--HHHHHHHHHHHHHHHHHHHSHHHHH-S-SS--HHHHHHHHHHHHHHHHHHHHHHHHHTTSS---HHHHHHHHHHHHHHHHHHHHHHHHHHH-/-HHHHHHHHHHHHHHHHHHHHTTHHHHHHHHHHHHHHHHHHHHTT--GGGHHHHHHHHHHHHHHH-HHHHHHHHHHHHHHHHHIIIIIT----S-TTTTTT---SSEETTEE--HHHHHHHHHHHHHHHHHHHSHHHHH-S-SS--HHHHHHHHHHHHHHHHHHHHHHHHHTTSS---HHHHHHHHHHHHHHHHHHHHHHHHHHH-

Organism: NCBI:txid39488

Sequence (412 aa):
MGSKIIEMFNKIAYNVLSALYQPFWAAVLLAFLTMFLYLYGKEHGWKKNNFIRNMFATWWRAFTSSSNFRRTFLLAFYTAMILLRTVLNREIWFDPLGKIFGGWGLYEDGQFTTESIENFMLFVPFSILLLWAFKKELLGESENIRFGKTVCEATKVVAIFSFMIEFTQLLFHLGTFQISDLTYNTLGGAVGGVIYYLGYSRRRKKMGSKIIEMFNKIAYNVLSALYQPFWAAVLLAFLTMFLYLYGKEHGWKKNNFIRNMFATWWRAFTSSSNFRRTFLLAFYTAMILLRTVLNREIWFDPLGKIFGGWGLYEDGQFTTESIENFMLFVPFSILLLWAFKKELLGESENIRFGKTVCEATKVVAIFSFMIEFTQLLFHLGTFQISDLTYNTLGGAVGGVIYYLGYSRRRKK

Foldseek 3Di:
DVVVVVVVVVVVVVVVVQVCPQQPVVVVVVVVVVVVLVVVCVVVVPDPVCSVVCSVVVLVCCCVPDPLSVLVVVLVVLVVVVCCVQPRRFDFAPCQAPAAQDDLDLADPNDGDCLLVCLLQSQLVNLLSVCVNCVCVQQNPDLDGDLVSLLVSQLVVQLVVQVVSLVNCSVRRRHHNHPSSSVSSSNSSNNSSNVNNVVSVVVVVD/DVVVVVVVVVVVVVVVVQVCPQQVVVVVVVVVVVVVLVVVCVVVVPDPVCSVVCSCVVLVCCCVPDPLSVLVVVLVVLVVVVCCVQPRRFDAAPCQAPAAQDDLDLADPNDGDCLLVCLLQSQLVNLLSCCVNCVCPQQNPDLDGDLVSLLVSQLVVQLVVQVVSLVNCSVRRRHHNHVSSSVSSSNSSNNSSNVNNVVSVVVVVD

Solvent-accessible surface area (backbone atoms only — not comparable to full-atom values): 20443 Å² total; per-residue (Å²): 111,63,63,59,48,51,50,48,49,48,50,44,50,48,53,52,48,50,59,50,56,40,36,40,63,42,10,50,51,47,19,57,33,45,47,34,46,51,52,50,36,60,76,70,62,55,49,80,93,42,36,67,59,49,52,51,50,54,52,49,50,44,47,75,72,30,70,67,49,44,36,43,40,53,38,38,26,53,50,32,41,50,41,37,64,60,49,31,64,30,59,78,32,93,56,23,67,74,43,41,65,45,56,85,48,54,59,47,96,86,37,80,36,59,60,42,58,48,36,19,58,58,24,22,59,48,25,31,35,48,45,69,53,35,35,53,79,71,69,38,83,58,88,72,78,51,66,69,58,44,24,47,50,27,21,50,54,33,37,52,52,41,46,51,52,37,48,50,14,42,75,66,20,28,29,55,29,27,55,31,52,41,50,28,22,21,48,12,3,31,52,13,18,48,52,45,47,54,54,50,54,53,55,66,74,97,113,66,64,60,47,50,51,50,49,50,50,45,48,47,53,52,49,52,58,49,56,39,37,40,62,43,11,49,52,47,17,58,34,46,47,35,44,52,50,50,35,60,76,70,62,57,48,78,93,43,36,67,58,49,53,52,48,53,51,48,50,45,47,74,72,29,71,64,49,44,36,43,39,53,37,39,27,51,49,32,42,51,42,36,64,60,49,31,65,29,58,78,33,94,56,23,66,75,42,42,64,45,56,84,46,55,58,46,97,87,36,79,36,58,60,42,59,48,36,19,58,58,23,22,60,48,25,33,37,47,46,70,50,35,36,54,80,71,70,38,83,58,90,72,80,50,66,68,59,44,24,47,49,27,22,50,53,33,38,52,52,40,46,51,52,37,48,50,15,41,75,67,20,29,28,54,29,29,54,32,50,44,51,28,23,22,49,12,3,31,51,12,18,48,52,43,47,53,51,50,53,54,55,66,73,96